Protein AF-0000000065815134 (afdb_homodimer)

Nearest PDB structures (foldseek):
  7pck-assembly1_C-2  TM=9.970E-01  e=3.200E-62  Homo sapiens
  7pck-assembly2_B  TM=9.883E-01  e=9.908E-63  Homo sapiens
  7pck-assembly2_D-3  TM=9.972E-01  e=3.485E-60  Homo sapiens
  5z5o-assembly1_A  TM=9.682E-01  e=4.019E-61  Homo sapiens
  1by8-assembly1_A  TM=9.805E-01  e=9.393E-57  Homo sapiens

Structure (mmCIF, N/CA/C/O backbone):
data_AF-0000000065815134-model_v1
#
loop_
_entity.id
_entity.type
_entity.pdbx_description
1 polymer 'Cathepsin K'
#
loop_
_atom_site.group_PDB
_atom_site.id
_atom_site.type_symbol
_atom_site.label_atom_id
_atom_site.label_alt_id
_atom_site.label_comp_id
_atom_site.label_asym_id
_atom_site.label_entity_id
_atom_site.label_seq_id
_atom_site.pdbx_PDB_ins_code
_atom_site.Cartn_x
_atom_site.Cartn_y
_atom_site.Cartn_z
_atom_site.occupancy
_atom_site.B_iso_or_equiv
_atom_site.auth_seq_id
_atom_site.auth_comp_id
_atom_site.auth_asym_id
_atom_site.auth_atom_id
_atom_site.pdbx_PDB_model_num
ATOM 1 N N . MET A 1 1 ? -37.688 -37.5 25.719 1 33.41 1 MET A N 1
ATOM 2 C CA . MET A 1 1 ? -37.906 -36.094 25.422 1 33.41 1 MET A CA 1
ATOM 3 C C . MET A 1 1 ? -36.75 -35.531 24.609 1 33.41 1 MET A C 1
ATOM 5 O O . MET A 1 1 ? -35.625 -35.438 25.109 1 33.41 1 MET A O 1
ATOM 9 N N . TRP A 1 2 ? -36.688 -35.812 23.219 1 40.91 2 TRP A N 1
ATOM 10 C CA . TRP A 1 2 ? -35.656 -35.562 22.188 1 40.91 2 TRP A CA 1
ATOM 11 C C . TRP A 1 2 ? -35.562 -34.094 21.875 1 40.91 2 TRP A C 1
ATOM 13 O O . TRP A 1 2 ? -36.531 -33.469 21.453 1 40.91 2 TRP A O 1
ATOM 23 N N . GLY A 1 3 ? -34.781 -33.312 22.672 1 36.31 3 GLY A N 1
ATOM 24 C CA . GLY A 1 3 ? -34.531 -31.891 22.5 1 36.31 3 GLY A CA 1
ATOM 25 C C . GLY A 1 3 ? -34 -31.547 21.125 1 36.31 3 GLY A C 1
ATOM 26 O O . GLY A 1 3 ? -32.969 -32.094 20.703 1 36.31 3 GLY A O 1
ATOM 27 N N . LEU A 1 4 ? -34.844 -31.078 20.188 1 37.91 4 LEU A N 1
ATOM 28 C CA . LEU A 1 4 ? -34.531 -30.547 18.859 1 37.91 4 LEU A CA 1
ATOM 29 C C . LEU A 1 4 ? -33.625 -29.328 18.969 1 37.91 4 LEU A C 1
ATOM 31 O O . LEU A 1 4 ? -34 -28.297 19.5 1 37.91 4 LEU A O 1
ATOM 35 N N . THR A 1 5 ? -32.312 -29.484 19.078 1 39.81 5 THR A N 1
ATOM 36 C CA . THR A 1 5 ? -31.359 -28.391 19 1 39.81 5 THR A CA 1
ATOM 37 C C . THR A 1 5 ? -31.438 -27.703 17.625 1 39.81 5 THR A C 1
ATOM 39 O O . THR A 1 5 ? -31.141 -28.312 16.609 1 39.81 5 THR A O 1
ATOM 42 N N . VAL A 1 6 ? -32.312 -26.656 17.469 1 37.69 6 VAL A N 1
ATOM 43 C CA . VAL A 1 6 ? -32.344 -25.828 16.266 1 37.69 6 VAL A CA 1
ATOM 44 C C . VAL A 1 6 ? -31 -25.141 16.062 1 37.69 6 VAL A C 1
ATOM 46 O O . VAL A 1 6 ? -30.562 -24.359 16.922 1 37.69 6 VAL A O 1
ATOM 49 N N . LEU A 1 7 ? -30.109 -25.781 15.375 1 34.56 7 LEU A N 1
ATOM 50 C CA . LEU A 1 7 ? -28.891 -25.125 14.914 1 34.56 7 LEU A CA 1
ATOM 51 C C . LEU A 1 7 ? -29.219 -23.891 14.07 1 34.56 7 LEU A C 1
ATOM 53 O O . LEU A 1 7 ? -29.781 -24.016 12.984 1 34.56 7 LEU A O 1
ATOM 57 N N . LEU A 1 8 ? -29.562 -22.828 14.664 1 34.22 8 LEU A N 1
ATOM 58 C CA . LEU A 1 8 ? -29.75 -21.578 13.914 1 34.22 8 LEU A CA 1
ATOM 59 C C . LEU A 1 8 ? -28.484 -21.234 13.133 1 34.22 8 LEU A C 1
ATOM 61 O O . LEU A 1 8 ? -27.438 -20.969 13.719 1 34.22 8 LEU A O 1
ATOM 65 N N . LEU A 1 9 ? -28.344 -21.75 11.961 1 34.41 9 LEU A N 1
ATOM 66 C CA . LEU A 1 9 ? -27.281 -21.281 11.078 1 34.41 9 LEU A CA 1
ATOM 67 C C . LEU A 1 9 ? -27.391 -19.781 10.836 1 34.41 9 LEU A C 1
ATOM 69 O O . LEU A 1 9 ? -28.484 -19.281 10.57 1 34.41 9 LEU A O 1
ATOM 73 N N . PRO A 1 10 ? -26.516 -19 11.328 1 37.97 10 PRO A N 1
ATOM 74 C CA . PRO A 1 10 ? -26.609 -17.562 11.023 1 37.97 10 PRO A CA 1
ATOM 75 C C . PRO A 1 10 ? -26.875 -17.297 9.547 1 37.97 10 PRO A C 1
ATOM 77 O O . PRO A 1 10 ? -26.234 -17.875 8.68 1 37.97 10 PRO A O 1
ATOM 80 N N . VAL A 1 11 ? -28.047 -16.922 9.172 1 34.97 11 VAL A N 1
ATOM 81 C CA . VAL A 1 11 ? -28.406 -16.5 7.82 1 34.97 11 VAL A CA 1
ATOM 82 C C . VAL A 1 11 ? -27.5 -15.367 7.367 1 34.97 11 VAL A C 1
ATOM 84 O O . VAL A 1 11 ? -27.531 -14.266 7.93 1 34.97 11 VAL A O 1
ATOM 87 N N . VAL A 1 12 ? -26.25 -15.68 7.094 1 41.09 12 VAL A N 1
ATOM 88 C CA . VAL A 1 12 ? -25.578 -14.641 6.316 1 41.09 12 VAL A CA 1
ATOM 89 C C . VAL A 1 12 ? -26.531 -14.117 5.238 1 41.09 12 VAL A C 1
ATOM 91 O O . VAL A 1 12 ? -26.969 -14.875 4.363 1 41.09 12 VAL A O 1
ATOM 94 N N . SER A 1 13 ? -27.312 -13.211 5.477 1 42.5 13 SER A N 1
ATOM 95 C CA . SER A 1 13 ? -28.219 -12.609 4.512 1 42.5 13 SER A CA 1
ATOM 96 C C . SER A 1 13 ? -27.5 -12.273 3.207 1 42.5 13 SER A C 1
ATOM 98 O O . SER A 1 13 ? -26.609 -11.422 3.184 1 42.5 13 SER A O 1
ATOM 100 N N . PHE A 1 14 ? -27.25 -13.258 2.439 1 51.66 14 PHE A N 1
ATOM 101 C CA . PHE A 1 14 ? -26.844 -13.031 1.057 1 51.66 14 PHE A CA 1
ATOM 102 C C . PHE A 1 14 ? -27.781 -12.055 0.364 1 51.66 14 PHE A C 1
ATOM 104 O O . PHE A 1 14 ? -29 -12.219 0.408 1 51.66 14 PHE A O 1
ATOM 111 N N . ALA A 1 15 ? -27.25 -10.945 0.111 1 59.41 15 ALA A N 1
ATOM 112 C CA . ALA A 1 15 ? -28.047 -10.008 -0.675 1 59.41 15 ALA A CA 1
ATOM 113 C C . ALA A 1 15 ? -28.594 -10.68 -1.931 1 59.41 15 ALA A C 1
ATOM 115 O O . ALA A 1 15 ? -27.844 -11.32 -2.678 1 59.41 15 ALA A O 1
ATOM 116 N N . LEU A 1 16 ? -29.75 -10.789 -2.068 1 70 16 LEU A N 1
ATOM 117 C CA . LEU A 1 16 ? -30.438 -11.383 -3.211 1 70 16 LEU A CA 1
ATOM 118 C C . LEU A 1 16 ? -30.375 -10.469 -4.426 1 70 16 LEU A C 1
ATOM 120 O O . LEU A 1 16 ? -30.422 -10.938 -5.566 1 70 16 LEU A O 1
ATOM 124 N N . TYR A 1 17 ? -30 -9.188 -4.168 1 87.44 17 TYR A N 1
ATOM 125 C CA . TYR A 1 17 ? -29.938 -8.25 -5.277 1 87.44 17 TYR A CA 1
ATOM 126 C C . TYR A 1 17 ? -28.688 -7.398 -5.211 1 87.44 17 TYR A C 1
ATOM 128 O O . TYR A 1 17 ? -28.203 -7.066 -4.121 1 87.44 17 TYR A O 1
ATOM 136 N N . PRO A 1 18 ? -28.141 -7.125 -6.406 1 92.75 18 PRO A N 1
ATOM 137 C CA . PRO A 1 18 ? -26.953 -6.281 -6.465 1 92.75 18 PRO A CA 1
ATOM 138 C C . PRO A 1 18 ? -27.188 -4.887 -5.887 1 92.75 18 PRO A C 1
ATOM 140 O O . PRO A 1 18 ? -28.281 -4.344 -5.996 1 92.75 18 PRO A O 1
ATOM 143 N N . GLU A 1 19 ? -26.188 -4.359 -5.281 1 93.88 19 GLU A N 1
ATOM 144 C CA . GLU A 1 19 ? -26.25 -3.004 -4.742 1 93.88 19 GLU A CA 1
ATOM 145 C C . GLU A 1 19 ? -26.109 -1.964 -5.852 1 93.88 19 GLU A C 1
ATOM 147 O O . GLU A 1 19 ? -25.078 -1.884 -6.516 1 93.88 19 GLU A O 1
ATOM 152 N N . GLU A 1 20 ? -27.016 -1.069 -5.934 1 94.38 20 GLU A N 1
ATOM 153 C CA . GLU A 1 20 ? -27.078 -0.093 -7.016 1 94.38 20 GLU A CA 1
ATOM 154 C C . GLU A 1 20 ? -25.906 0.877 -6.945 1 94.38 20 GLU A C 1
ATOM 156 O O . GLU A 1 20 ? -25.391 1.321 -7.977 1 94.38 20 GLU A O 1
ATOM 161 N N . ILE A 1 21 ? -25.469 1.12 -5.801 1 93.88 21 ILE A N 1
ATOM 162 C CA . ILE A 1 21 ? -24.406 2.113 -5.605 1 93.88 21 ILE A CA 1
ATOM 163 C C . ILE A 1 21 ? -23.125 1.643 -6.277 1 93.88 21 ILE A C 1
ATOM 165 O O . ILE A 1 21 ? -22.219 2.443 -6.539 1 93.88 21 ILE A O 1
ATOM 169 N N . LEU A 1 22 ? -23 0.303 -6.637 1 97.44 22 LEU A N 1
ATOM 170 C CA . LEU A 1 22 ? -21.781 -0.256 -7.184 1 97.44 22 LEU A CA 1
ATOM 171 C C . LEU A 1 22 ? -21.891 -0.45 -8.695 1 97.44 22 LEU A C 1
ATOM 173 O O . LEU A 1 22 ? -20.984 -1.011 -9.32 1 97.44 22 LEU A O 1
ATOM 177 N N . ASP A 1 23 ? -22.969 0.015 -9.266 1 97.56 23 ASP A N 1
ATOM 178 C CA . ASP A 1 23 ? -23.203 -0.204 -10.688 1 97.56 23 ASP A CA 1
ATOM 179 C C . ASP A 1 23 ? -22.078 0.366 -11.539 1 97.56 23 ASP A C 1
ATOM 181 O O . ASP A 1 23 ? -21.578 -0.299 -12.453 1 97.56 23 ASP A O 1
ATOM 185 N N . THR A 1 24 ? -21.672 1.562 -11.211 1 97.81 24 THR A N 1
ATOM 186 C CA . THR A 1 24 ? -20.625 2.221 -11.977 1 97.81 24 THR A CA 1
ATOM 187 C C . THR A 1 24 ? -19.312 1.442 -11.891 1 97.81 24 THR A C 1
ATOM 189 O O . THR A 1 24 ? -18.641 1.231 -12.898 1 97.81 24 THR A O 1
ATOM 192 N N . GLN A 1 25 ? -18.984 1.002 -10.766 1 97.94 25 GLN A N 1
ATOM 193 C CA . GLN A 1 25 ? -17.734 0.28 -10.539 1 97.94 25 GLN A CA 1
ATOM 194 C C . GLN A 1 25 ? -17.781 -1.102 -11.18 1 97.94 25 GLN A C 1
ATOM 196 O O . GLN A 1 25 ? -16.766 -1.584 -11.688 1 97.94 25 GLN A O 1
ATOM 201 N N . TRP A 1 26 ? -18.938 -1.731 -11.156 1 98.25 26 TRP A N 1
ATOM 202 C CA . TRP A 1 26 ? -19.094 -3.018 -11.82 1 98.25 26 TRP A CA 1
ATOM 203 C C . TRP A 1 26 ? -18.844 -2.891 -13.32 1 98.25 26 TRP A C 1
ATOM 205 O O . TRP A 1 26 ? -18.078 -3.674 -13.891 1 98.25 26 TRP A O 1
ATOM 215 N N . GLU A 1 27 ? -19.469 -1.88 -13.891 1 98.31 27 GLU A N 1
ATOM 216 C CA . GLU A 1 27 ? -19.281 -1.673 -15.328 1 98.31 27 GLU A CA 1
ATOM 217 C C . GLU A 1 27 ? -17.844 -1.333 -15.656 1 98.31 27 GLU A C 1
ATOM 219 O O . GLU A 1 27 ? -17.297 -1.818 -16.656 1 98.31 27 GLU A O 1
ATOM 224 N N . LEU A 1 28 ? -17.266 -0.521 -14.82 1 98.38 28 LEU A N 1
ATOM 225 C CA . LEU A 1 28 ? -15.867 -0.17 -15.016 1 98.38 28 LEU A CA 1
ATOM 226 C C . LEU A 1 28 ? -14.984 -1.404 -14.914 1 98.38 28 LEU A C 1
ATOM 228 O O . LEU A 1 28 ? -14.047 -1.572 -15.703 1 98.38 28 LEU A O 1
ATOM 232 N N . TRP A 1 29 ? -15.25 -2.229 -13.969 1 98.62 29 TRP A N 1
ATOM 233 C CA . TRP A 1 29 ? -14.477 -3.451 -13.766 1 98.62 29 TRP A CA 1
ATOM 234 C C . TRP A 1 29 ? -14.617 -4.387 -14.969 1 98.62 29 TRP A C 1
ATOM 236 O O . TRP A 1 29 ? -13.625 -4.93 -15.453 1 98.62 29 TRP A O 1
ATOM 246 N N . LYS A 1 30 ? -15.812 -4.617 -15.453 1 98.44 30 LYS A N 1
ATOM 247 C CA . LYS A 1 30 ? -16.047 -5.457 -16.625 1 98.44 30 LYS A CA 1
ATOM 248 C C . LYS A 1 30 ? -15.266 -4.938 -17.828 1 98.44 30 LYS A C 1
ATOM 250 O O . LYS A 1 30 ? -14.664 -5.719 -18.562 1 98.44 30 LYS A O 1
ATOM 255 N N . LYS A 1 31 ? -15.336 -3.617 -17.938 1 98.12 31 LYS A N 1
ATOM 256 C CA . LYS A 1 31 ? -14.633 -3.006 -19.062 1 98.12 31 LYS A CA 1
ATOM 257 C C . LYS A 1 31 ? -13.125 -3.186 -18.922 1 98.12 31 LYS A C 1
ATOM 259 O O . LYS A 1 31 ? -12.445 -3.541 -19.891 1 98.12 31 LYS A O 1
ATOM 264 N N . THR A 1 32 ? -12.633 -2.951 -17.719 1 97.94 32 THR A N 1
ATOM 265 C CA . THR A 1 32 ? -11.203 -3.031 -17.438 1 97.94 32 THR A CA 1
ATOM 266 C C . THR A 1 32 ? -10.672 -4.43 -17.75 1 97.94 32 THR A C 1
ATOM 268 O O . THR A 1 32 ? -9.594 -4.574 -18.328 1 97.94 32 THR A O 1
ATOM 271 N N . TYR A 1 33 ? -11.422 -5.441 -17.406 1 97.19 33 TYR A N 1
ATOM 272 C CA . TYR A 1 33 ? -10.914 -6.805 -17.531 1 97.19 33 TYR A CA 1
ATOM 273 C C . TYR A 1 33 ? -11.625 -7.551 -18.641 1 97.19 33 TYR A C 1
ATOM 275 O O . TYR A 1 33 ? -11.555 -8.781 -18.734 1 97.19 33 TYR A O 1
ATOM 283 N N . ARG A 1 34 ? -12.461 -6.816 -19.469 1 96.81 34 ARG A N 1
ATOM 284 C CA . ARG A 1 34 ? -13.117 -7.336 -20.656 1 96.81 34 ARG A CA 1
ATOM 285 C C . ARG A 1 34 ? -13.953 -8.562 -20.328 1 96.81 34 ARG A C 1
ATOM 287 O O . ARG A 1 34 ? -13.852 -9.594 -21 1 96.81 34 ARG A O 1
ATOM 294 N N . LYS A 1 35 ? -14.766 -8.383 -19.312 1 97.75 35 LYS A N 1
ATOM 295 C CA . LYS A 1 35 ? -15.641 -9.469 -18.875 1 97.75 35 LYS A CA 1
ATOM 296 C C . LYS A 1 35 ? -16.938 -9.484 -19.672 1 97.75 35 LYS A C 1
ATOM 298 O O . LYS A 1 35 ? -17.531 -8.43 -19.906 1 97.75 35 LYS A O 1
ATOM 303 N N . GLN A 1 36 ? -17.328 -10.633 -20.094 1 96.31 36 GLN A N 1
ATOM 304 C CA . GLN A 1 36 ? -18.594 -10.859 -20.797 1 96.31 36 GLN A CA 1
ATOM 305 C C . GLN A 1 36 ? -19.312 -12.086 -20.219 1 96.31 36 GLN A C 1
ATOM 307 O O . GLN A 1 36 ? -18.672 -13.055 -19.812 1 96.31 36 GLN A O 1
ATOM 312 N N . TYR A 1 37 ? -20.578 -11.93 -20.266 1 96.56 37 TYR A N 1
ATOM 313 C CA . TYR A 1 37 ? -21.375 -13.016 -19.719 1 96.56 37 TYR A CA 1
ATOM 314 C C . TYR A 1 37 ? -22.438 -13.477 -20.719 1 96.56 37 TYR A C 1
ATOM 316 O O . TYR A 1 37 ? -22.891 -12.695 -21.547 1 96.56 37 TYR A O 1
ATOM 324 N N . ASN A 1 38 ? -22.812 -14.727 -20.609 1 93.44 38 ASN A N 1
ATOM 325 C CA . ASN A 1 38 ? -23.656 -15.375 -21.609 1 93.44 38 ASN A CA 1
ATOM 326 C C . ASN A 1 38 ? -25.109 -14.938 -21.469 1 93.44 38 ASN A C 1
ATOM 328 O O . ASN A 1 38 ? -25.859 -14.992 -22.453 1 93.44 38 ASN A O 1
ATOM 332 N N . SER A 1 39 ? -25.516 -14.648 -20.219 1 94.69 39 SER A N 1
ATOM 333 C CA . SER A 1 39 ? -26.906 -14.266 -19.953 1 94.69 39 SER A CA 1
ATOM 334 C C . SER A 1 39 ? -26.984 -13.25 -18.812 1 94.69 39 SER A C 1
ATOM 336 O O . SER A 1 39 ? -26.016 -13.062 -18.078 1 94.69 39 SER A O 1
ATOM 338 N N . LYS A 1 40 ? -28.078 -12.672 -18.766 1 93.19 40 LYS A N 1
ATOM 339 C CA . LYS A 1 40 ? -28.312 -11.727 -17.688 1 93.19 40 LYS A CA 1
ATOM 340 C C . LYS A 1 40 ? -28.266 -12.43 -16.328 1 93.19 40 LYS A C 1
ATOM 342 O O . LYS A 1 40 ? -27.766 -11.859 -15.352 1 93.19 40 LYS A O 1
ATOM 347 N N . GLY A 1 41 ? -28.828 -13.578 -16.328 1 93.56 41 GLY A N 1
ATOM 348 C CA . GLY A 1 41 ? -28.781 -14.359 -15.102 1 93.56 41 GLY A CA 1
ATOM 349 C C . GLY A 1 41 ? -27.375 -14.68 -14.656 1 93.56 41 GLY A C 1
ATOM 350 O O . GLY A 1 41 ? -27.047 -14.586 -13.469 1 93.56 41 GLY A O 1
ATOM 351 N N . ASP A 1 42 ? -26.609 -15.07 -15.602 1 95.38 42 ASP A N 1
ATOM 352 C CA . ASP A 1 42 ? -25.219 -15.352 -15.312 1 95.38 42 ASP A CA 1
ATOM 353 C C . ASP A 1 42 ? -24.484 -14.109 -14.797 1 95.38 42 ASP A C 1
ATOM 355 O O . ASP A 1 42 ? -23.734 -14.18 -13.828 1 95.38 42 ASP A O 1
ATOM 359 N N . GLU A 1 43 ? -24.734 -13.07 -15.445 1 96.69 43 GLU A N 1
ATOM 360 C CA . GLU A 1 43 ? -24.078 -11.82 -15.047 1 96.69 43 GLU A CA 1
ATOM 361 C C . GLU A 1 43 ? -24.469 -11.43 -13.617 1 96.69 43 GLU A C 1
ATOM 363 O O . GLU A 1 43 ? -23.625 -11 -12.836 1 96.69 43 GLU A O 1
ATOM 368 N N . ILE A 1 44 ? -25.719 -11.555 -13.297 1 96.69 44 ILE A N 1
ATOM 369 C CA . ILE A 1 44 ? -26.188 -11.203 -11.969 1 96.69 44 ILE A CA 1
ATOM 370 C C . ILE A 1 44 ? -25.5 -12.086 -10.922 1 96.69 44 ILE A C 1
ATOM 372 O O . ILE A 1 44 ? -25.078 -11.602 -9.875 1 96.69 44 ILE A O 1
ATOM 376 N N . SER A 1 45 ? -25.438 -13.375 -11.203 1 96.88 45 SER A N 1
ATOM 377 C CA . SER A 1 45 ? -24.781 -14.297 -10.289 1 96.88 45 SER A CA 1
ATOM 378 C C . SER A 1 45 ? -23.312 -13.906 -10.062 1 96.88 45 SER A C 1
ATOM 380 O O . SER A 1 45 ? -22.844 -13.891 -8.922 1 96.88 45 SER A O 1
ATOM 382 N N . ARG A 1 46 ? -22.609 -13.586 -11.125 1 98.25 46 ARG A N 1
ATOM 383 C CA . ARG A 1 46 ? -21.203 -13.18 -11.047 1 98.25 46 ARG A CA 1
ATOM 384 C C . ARG A 1 46 ? -21.062 -11.852 -10.305 1 98.25 46 ARG A C 1
ATOM 386 O O . ARG A 1 46 ? -20.109 -11.656 -9.547 1 98.25 46 ARG A O 1
ATOM 393 N N . ARG A 1 47 ? -21.984 -10.992 -10.5 1 98.25 47 ARG A N 1
ATOM 394 C CA . ARG A 1 47 ? -22.016 -9.703 -9.82 1 98.25 47 ARG A CA 1
ATOM 395 C C . ARG A 1 47 ? -22.141 -9.883 -8.312 1 98.25 47 ARG A C 1
ATOM 397 O O . ARG A 1 47 ? -21.484 -9.188 -7.535 1 98.25 47 ARG A O 1
ATOM 404 N N . LEU A 1 48 ? -23.016 -10.766 -7.949 1 98.25 48 LEU A N 1
ATOM 405 C CA . LEU A 1 48 ? -23.203 -11.016 -6.523 1 98.25 48 LEU A CA 1
ATOM 406 C C . LEU A 1 48 ? -21.938 -11.594 -5.898 1 98.25 48 LEU A C 1
ATOM 408 O O . LEU A 1 48 ? -21.578 -11.242 -4.773 1 98.25 48 LEU A O 1
ATOM 412 N N . ILE A 1 49 ? -21.234 -12.492 -6.605 1 98.44 49 ILE A N 1
ATOM 413 C CA . ILE A 1 49 ? -19.953 -13.023 -6.145 1 98.44 49 ILE A CA 1
ATOM 414 C C . ILE A 1 49 ? -18.938 -11.891 -6.035 1 98.44 49 ILE A C 1
ATOM 416 O O . ILE A 1 49 ? -18.203 -11.805 -5.047 1 98.44 49 ILE A O 1
ATOM 420 N N . TRP A 1 50 ? -18.953 -11.031 -7.027 1 98.69 50 TRP A N 1
ATOM 421 C CA . TRP A 1 50 ? -18.062 -9.867 -7.062 1 98.69 50 TRP A CA 1
ATOM 422 C C . TRP A 1 50 ? -18.281 -8.977 -5.844 1 98.69 50 TRP A C 1
ATOM 424 O O . TRP A 1 50 ? -17.328 -8.539 -5.207 1 98.69 50 TRP A O 1
ATOM 434 N N . GLU A 1 51 ? -19.484 -8.719 -5.484 1 98.44 51 GLU A N 1
ATOM 435 C CA . GLU A 1 51 ? -19.812 -7.891 -4.324 1 98.44 51 GLU A CA 1
ATOM 436 C C . GLU A 1 51 ? -19.391 -8.562 -3.027 1 98.44 51 GLU A C 1
ATOM 438 O O . GLU A 1 51 ? -18.906 -7.902 -2.104 1 98.44 51 GLU A O 1
ATOM 443 N N . LYS A 1 52 ? -19.641 -9.844 -2.99 1 98 52 LYS A N 1
ATOM 444 C CA . LYS A 1 52 ? -19.203 -10.594 -1.817 1 98 52 LYS A CA 1
ATOM 445 C C . LYS A 1 52 ? -17.688 -10.5 -1.643 1 98 52 LYS A C 1
ATOM 447 O O . LYS A 1 52 ? -17.203 -10.305 -0.528 1 98 52 LYS A O 1
ATOM 452 N N . ASN A 1 53 ? -16.969 -10.664 -2.736 1 98.69 53 ASN A N 1
ATOM 453 C CA . ASN A 1 53 ? -15.523 -10.547 -2.703 1 98.69 53 ASN A CA 1
ATOM 454 C C . ASN A 1 53 ? -15.078 -9.148 -2.303 1 98.69 53 ASN A C 1
ATOM 456 O O . ASN A 1 53 ? -14.109 -8.984 -1.559 1 98.69 53 ASN A O 1
ATOM 460 N N . LEU A 1 54 ? -15.773 -8.117 -2.809 1 98.69 54 LEU A N 1
ATOM 461 C CA . LEU A 1 54 ? -15.453 -6.746 -2.438 1 98.69 54 LEU A CA 1
ATOM 462 C C . LEU A 1 54 ? -15.609 -6.539 -0.935 1 98.69 54 LEU A C 1
ATOM 464 O O . LEU A 1 54 ? -14.789 -5.871 -0.307 1 98.69 54 LEU A O 1
ATOM 468 N N . LYS A 1 55 ? -16.656 -7.078 -0.392 1 97.69 55 LYS A N 1
ATOM 469 C CA . LYS A 1 55 ? -16.875 -6.984 1.048 1 97.69 55 LYS A CA 1
ATOM 470 C C . LYS A 1 55 ? -15.758 -7.668 1.825 1 97.69 55 LYS A C 1
ATOM 472 O O . LYS A 1 55 ? -15.281 -7.137 2.828 1 97.69 55 LYS A O 1
ATOM 477 N N . HIS A 1 56 ? -15.383 -8.844 1.335 1 98.31 56 HIS A N 1
ATOM 478 C CA . HIS A 1 56 ? -14.273 -9.555 1.955 1 98.31 56 HIS A CA 1
ATOM 479 C C . HIS A 1 56 ? -13.008 -8.703 1.959 1 98.31 56 HIS A C 1
ATOM 481 O O . HIS A 1 56 ? -12.32 -8.602 2.98 1 98.31 56 HIS A O 1
ATOM 487 N N . ILE A 1 57 ? -12.703 -8.086 0.866 1 98.75 57 ILE A N 1
ATOM 488 C CA . ILE A 1 57 ? -11.531 -7.23 0.716 1 98.75 57 ILE A CA 1
ATOM 489 C C . ILE A 1 57 ? -11.617 -6.059 1.688 1 98.75 57 ILE A C 1
ATOM 491 O O . ILE A 1 57 ? -10.648 -5.738 2.379 1 98.75 57 ILE A O 1
ATOM 495 N N . SER A 1 58 ? -12.758 -5.445 1.746 1 98.38 58 SER A N 1
ATOM 496 C CA . SER A 1 58 ? -12.977 -4.285 2.605 1 98.38 58 SER A CA 1
ATOM 497 C C . SER A 1 58 ? -12.742 -4.633 4.074 1 98.38 58 SER A C 1
ATOM 499 O O . SER A 1 58 ? -12.039 -3.918 4.781 1 98.38 58 SER A O 1
ATOM 501 N N . ILE A 1 59 ? -13.352 -5.699 4.496 1 98.25 59 ILE A N 1
ATOM 502 C CA . ILE A 1 59 ? -13.242 -6.109 5.895 1 98.25 59 ILE A CA 1
ATOM 503 C C . ILE A 1 59 ? -11.797 -6.461 6.219 1 98.25 59 ILE A C 1
ATOM 505 O O . ILE A 1 59 ? -11.273 -6.055 7.262 1 98.25 59 ILE A O 1
ATOM 509 N N . HIS A 1 60 ? -11.172 -7.188 5.355 1 98.56 60 HIS A N 1
ATOM 510 C CA . HIS A 1 60 ? -9.773 -7.543 5.566 1 98.56 60 HIS A CA 1
ATOM 511 C C . HIS A 1 60 ? -8.906 -6.301 5.699 1 98.56 60 HIS A C 1
ATOM 513 O O . HIS A 1 60 ? -8.07 -6.219 6.602 1 98.56 60 HIS A O 1
ATOM 519 N N . ASN A 1 61 ? -9.055 -5.387 4.77 1 98.62 61 ASN A N 1
ATOM 520 C CA . ASN A 1 61 ? -8.219 -4.195 4.766 1 98.62 61 ASN A CA 1
ATOM 521 C C . ASN A 1 61 ? -8.492 -3.311 5.98 1 98.62 61 ASN A C 1
ATOM 523 O O . ASN A 1 61 ? -7.586 -2.656 6.496 1 98.62 61 ASN A O 1
ATOM 527 N N . LEU A 1 62 ? -9.742 -3.27 6.426 1 98.56 62 LEU A N 1
ATOM 528 C CA . LEU A 1 62 ? -10.047 -2.615 7.691 1 98.56 62 LEU A CA 1
ATOM 529 C C . LEU A 1 62 ? -9.242 -3.23 8.828 1 98.56 62 LEU A C 1
ATOM 531 O O . LEU A 1 62 ? -8.594 -2.514 9.594 1 98.56 62 LEU A O 1
ATOM 535 N N . GLU A 1 63 ? -9.242 -4.512 8.898 1 98.31 63 GLU A N 1
ATOM 536 C CA . GLU A 1 63 ? -8.484 -5.211 9.93 1 98.31 63 GLU A CA 1
ATOM 537 C C . GLU A 1 63 ? -6.984 -4.941 9.797 1 98.31 63 GLU A C 1
ATOM 539 O O . GLU A 1 63 ? -6.281 -4.797 10.797 1 98.31 63 GLU A O 1
ATOM 544 N N . ALA A 1 64 ? -6.551 -4.949 8.562 1 97.81 64 ALA A N 1
ATOM 545 C CA . ALA A 1 64 ? -5.145 -4.633 8.328 1 97.81 64 ALA A CA 1
ATOM 546 C C . ALA A 1 64 ? -4.801 -3.244 8.852 1 97.81 64 ALA A C 1
ATOM 548 O O . ALA A 1 64 ? -3.742 -3.047 9.461 1 97.81 64 ALA A O 1
ATOM 549 N N . SER A 1 65 ? -5.672 -2.283 8.609 1 96.88 65 SER A N 1
ATOM 550 C CA . SER A 1 65 ? -5.441 -0.917 9.07 1 96.88 65 SER A CA 1
ATOM 551 C C . SER A 1 65 ? -5.414 -0.843 10.594 1 96.88 65 SER A C 1
ATOM 553 O O . SER A 1 65 ? -4.863 0.102 11.164 1 96.88 65 SER A O 1
ATOM 555 N N . LEU A 1 66 ? -5.988 -1.831 11.25 1 96.75 66 LEU A N 1
ATOM 556 C CA . LEU A 1 66 ? -6.02 -1.885 12.711 1 96.75 66 LEU A CA 1
ATOM 557 C C . LEU A 1 66 ? -4.887 -2.75 13.25 1 96.75 66 LEU A C 1
ATOM 559 O O . LEU A 1 66 ? -4.832 -3.037 14.445 1 96.75 66 LEU A O 1
ATOM 563 N N . GLY A 1 67 ? -4.039 -3.275 12.359 1 94.69 67 GLY A N 1
ATOM 564 C CA . GLY A 1 67 ? -2.826 -3.969 12.758 1 94.69 67 GLY A CA 1
ATOM 565 C C . GLY A 1 67 ? -3.008 -5.469 12.875 1 94.69 67 GLY A C 1
ATOM 566 O O . GLY A 1 67 ? -2.119 -6.172 13.367 1 94.69 67 GLY A O 1
ATOM 567 N N . VAL A 1 68 ? -4.168 -5.969 12.367 1 96.81 68 VAL A N 1
ATOM 568 C CA . VAL A 1 68 ? -4.465 -7.391 12.508 1 96.81 68 VAL A CA 1
ATOM 569 C C . VAL A 1 68 ? -3.676 -8.188 11.477 1 96.81 68 VAL A C 1
ATOM 571 O O . VAL A 1 68 ? -3.271 -9.328 11.734 1 96.81 68 VAL A O 1
ATOM 574 N N . HIS A 1 69 ? -3.508 -7.605 10.32 1 97.06 69 HIS A N 1
ATOM 575 C CA . HIS A 1 69 ? -2.83 -8.281 9.219 1 97.06 69 HIS A CA 1
ATOM 576 C C . HIS A 1 69 ? -1.626 -7.484 8.734 1 97.06 69 HIS A C 1
ATOM 578 O O . HIS A 1 69 ? -1.589 -6.258 8.883 1 97.06 69 HIS A O 1
ATOM 584 N N . THR A 1 70 ? -0.658 -8.188 8.094 1 97.69 70 THR A N 1
ATOM 585 C CA . THR A 1 70 ? 0.557 -7.559 7.582 1 97.69 70 THR A CA 1
ATOM 586 C C . THR A 1 70 ? 0.487 -7.41 6.062 1 97.69 70 THR A C 1
ATOM 588 O O . THR A 1 70 ? 1.49 -7.098 5.418 1 97.69 70 THR A O 1
ATOM 591 N N . TYR A 1 71 ? -0.686 -7.676 5.512 1 98 71 TYR A N 1
ATOM 592 C CA . TYR A 1 71 ? -0.876 -7.594 4.066 1 98 71 TYR A CA 1
ATOM 593 C C . TYR A 1 71 ? -2.256 -7.039 3.73 1 98 71 TYR A C 1
ATOM 595 O O . TYR A 1 71 ? -3.137 -6.984 4.594 1 98 71 TYR A O 1
ATOM 603 N N . GLU A 1 72 ? -2.379 -6.594 2.504 1 98.5 72 GLU A N 1
ATOM 604 C CA . GLU A 1 72 ? -3.629 -6.008 2.027 1 98.5 72 GLU A CA 1
ATOM 605 C C . GLU A 1 72 ? -4.133 -6.727 0.779 1 98.5 72 GLU A C 1
ATOM 607 O O . GLU A 1 72 ? -3.371 -7.418 0.102 1 98.5 72 GLU A O 1
ATOM 612 N N . LEU A 1 73 ? -5.379 -6.562 0.59 1 98.81 73 LEU A N 1
ATOM 613 C CA . LEU A 1 73 ? -6.043 -7.141 -0.572 1 98.81 73 LEU A CA 1
ATOM 614 C C . LEU A 1 73 ? -6.543 -6.047 -1.512 1 98.81 73 LEU A C 1
ATOM 616 O O . LEU A 1 73 ? -6.668 -4.887 -1.111 1 98.81 73 LEU A O 1
ATOM 620 N N . ALA A 1 74 ? -6.84 -6.438 -2.736 1 98.75 74 ALA A N 1
ATOM 621 C CA . ALA A 1 74 ? -7.449 -5.539 -3.715 1 98.75 74 ALA A CA 1
ATOM 622 C C . ALA A 1 74 ? -8.203 -6.324 -4.781 1 98.75 74 ALA A C 1
ATOM 624 O O . ALA A 1 74 ? -7.859 -7.469 -5.082 1 98.75 74 ALA A O 1
ATOM 625 N N . MET A 1 75 ? -9.203 -5.672 -5.297 1 98.56 75 MET A N 1
ATOM 626 C CA . MET A 1 75 ? -9.938 -6.246 -6.422 1 98.56 75 MET A CA 1
ATOM 627 C C . MET A 1 75 ? -9.023 -6.434 -7.625 1 98.56 75 MET A C 1
ATOM 629 O O . MET A 1 75 ? -8.125 -5.621 -7.863 1 98.56 75 MET A O 1
ATOM 633 N N . ASN A 1 76 ? -9.211 -7.5 -8.336 1 98.44 76 ASN A N 1
ATOM 634 C CA . ASN A 1 76 ? -8.484 -7.797 -9.562 1 98.44 76 ASN A CA 1
ATOM 635 C C . ASN A 1 76 ? -9.359 -8.539 -10.57 1 98.44 76 ASN A C 1
ATOM 637 O O . ASN A 1 76 ? -10.586 -8.484 -10.484 1 98.44 76 ASN A O 1
ATOM 641 N N . HIS A 1 77 ? -8.781 -9.125 -11.555 1 98.06 77 HIS A N 1
ATOM 642 C CA . HIS A 1 77 ? -9.516 -9.727 -12.656 1 98.06 77 HIS A CA 1
ATOM 643 C C . HIS A 1 77 ? -10.266 -10.984 -12.203 1 98.06 77 HIS A C 1
ATOM 645 O O . HIS A 1 77 ? -11.086 -11.523 -12.945 1 98.06 77 HIS A O 1
ATOM 651 N N . LEU A 1 78 ? -10.055 -11.453 -10.969 1 98.31 78 LEU A N 1
ATOM 652 C CA . LEU A 1 78 ? -10.688 -12.664 -10.461 1 98.31 78 LEU A CA 1
ATOM 653 C C . LEU A 1 78 ? -11.898 -12.32 -9.594 1 98.31 78 LEU A C 1
ATOM 655 O O . LEU A 1 78 ? -12.438 -13.188 -8.898 1 98.31 78 LEU A O 1
ATOM 659 N N . GLY A 1 79 ? -12.297 -11.156 -9.609 1 98.56 79 GLY A N 1
ATOM 660 C CA . GLY A 1 79 ? -13.305 -10.625 -8.703 1 98.56 79 GLY A CA 1
ATOM 661 C C . GLY A 1 79 ? -14.633 -11.352 -8.797 1 98.56 79 GLY A C 1
ATOM 662 O O . GLY A 1 79 ? -15.383 -11.414 -7.82 1 98.56 79 GLY A O 1
ATOM 663 N N . ASP A 1 80 ? -15.023 -11.906 -9.969 1 98.38 80 ASP A N 1
ATOM 664 C CA . ASP A 1 80 ? -16.328 -12.516 -10.188 1 98.38 80 ASP A CA 1
ATOM 665 C C . ASP A 1 80 ? -16.281 -14.023 -9.961 1 98.38 80 ASP A C 1
ATOM 667 O O . ASP A 1 80 ? -17.203 -14.75 -10.367 1 98.38 80 ASP A O 1
ATOM 671 N N . MET A 1 81 ? -15.234 -14.516 -9.336 1 98.25 81 MET A N 1
ATOM 672 C CA . MET A 1 81 ? -15.094 -15.945 -9.078 1 98.25 81 MET A CA 1
ATOM 673 C C . MET A 1 81 ? -15 -16.219 -7.578 1 98.25 81 MET A C 1
ATOM 675 O O . MET A 1 81 ? -14.445 -15.422 -6.828 1 98.25 81 MET A O 1
ATOM 679 N N . THR A 1 82 ? -15.555 -17.375 -7.195 1 98.25 82 THR A N 1
ATOM 680 C CA . THR A 1 82 ? -15.328 -17.875 -5.84 1 98.25 82 THR A CA 1
ATOM 681 C C . THR A 1 82 ? -13.93 -18.453 -5.703 1 98.25 82 THR A C 1
ATOM 683 O O . THR A 1 82 ? -13.273 -18.766 -6.703 1 98.25 82 THR A O 1
ATOM 686 N N . SER A 1 83 ? -13.477 -18.625 -4.48 1 97.5 83 SER A N 1
ATOM 687 C CA . SER A 1 83 ? -12.164 -19.219 -4.266 1 97.5 83 SER A CA 1
ATOM 688 C C . SER A 1 83 ? -12.109 -20.641 -4.797 1 97.5 83 SER A C 1
ATOM 690 O O . SE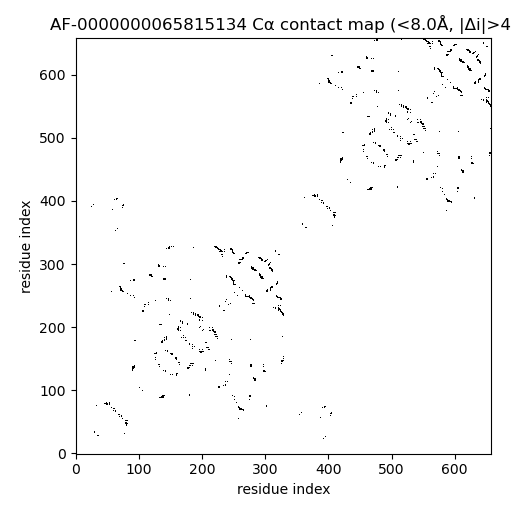R A 1 83 ? -11.086 -21.078 -5.32 1 97.5 83 SER A O 1
ATOM 692 N N . GLU A 1 84 ? -13.219 -21.344 -4.699 1 97.62 84 GLU A N 1
ATOM 693 C CA . GLU A 1 84 ? -13.297 -22.703 -5.223 1 97.62 84 GLU A CA 1
ATOM 694 C C . GLU A 1 84 ? -13.125 -22.719 -6.738 1 97.62 84 GLU A C 1
ATOM 696 O O . GLU A 1 84 ? -12.414 -23.578 -7.281 1 97.62 84 GLU A O 1
ATOM 701 N N . GLU A 1 85 ? -13.773 -21.812 -7.371 1 97.5 85 GLU A N 1
ATOM 702 C CA . GLU A 1 85 ? -13.641 -21.719 -8.82 1 97.5 85 GLU A CA 1
ATOM 703 C C . GLU A 1 85 ? -12.203 -21.391 -9.227 1 97.5 85 GLU A C 1
ATOM 705 O O . GLU A 1 85 ? -11.688 -21.953 -10.195 1 97.5 85 GLU A O 1
ATOM 710 N N . VAL A 1 86 ? -11.578 -20.5 -8.484 1 97.44 86 VAL A N 1
ATOM 711 C CA . VAL A 1 86 ? -10.203 -20.109 -8.781 1 97.44 86 VAL A CA 1
ATOM 712 C C . VAL A 1 86 ? -9.281 -21.312 -8.633 1 97.44 86 VAL A C 1
ATOM 714 O O . VAL A 1 86 ? -8.445 -21.578 -9.5 1 97.44 86 VAL A O 1
ATOM 717 N N . VAL A 1 87 ? -9.445 -22.078 -7.598 1 96.62 87 VAL A N 1
ATOM 718 C CA . VAL A 1 87 ? -8.633 -23.266 -7.375 1 96.62 87 VAL A CA 1
ATOM 719 C C . VAL A 1 87 ? -8.828 -24.25 -8.516 1 96.62 87 VAL A C 1
ATOM 721 O O . VAL A 1 87 ? -7.863 -24.812 -9.039 1 96.62 87 VAL A O 1
ATOM 724 N N . GLN A 1 88 ? -10.023 -24.391 -8.922 1 96.06 88 GLN A N 1
ATOM 725 C CA . GLN A 1 88 ? -10.359 -25.359 -9.961 1 96.06 88 GLN A CA 1
ATOM 726 C C . GLN A 1 88 ? -9.797 -24.938 -11.312 1 96.06 88 GLN A C 1
ATOM 728 O O . GLN A 1 88 ? -9.32 -25.766 -12.086 1 96.06 88 GLN A O 1
ATOM 733 N N . LYS A 1 89 ? -9.82 -23.672 -11.508 1 94.56 89 LYS A N 1
ATOM 734 C CA . LYS A 1 89 ? -9.531 -23.203 -12.859 1 94.56 89 LYS A CA 1
ATOM 735 C C . LYS A 1 89 ? -8.086 -22.734 -12.992 1 94.56 89 LYS A C 1
ATOM 737 O O . LYS A 1 89 ? -7.52 -22.75 -14.086 1 94.56 89 LYS A O 1
ATOM 742 N N . MET A 1 90 ? -7.52 -22.344 -11.883 1 95.5 90 MET A N 1
ATOM 743 C CA . MET A 1 90 ? -6.262 -21.609 -12.008 1 95.5 90 MET A CA 1
ATOM 744 C C . MET A 1 90 ? -5.133 -22.328 -11.281 1 95.5 90 MET A C 1
ATOM 746 O O . MET A 1 90 ? -4.016 -21.812 -11.195 1 95.5 90 MET A O 1
ATOM 750 N N . THR A 1 91 ? -5.375 -23.422 -10.68 1 96.81 91 THR A N 1
ATOM 751 C CA . THR A 1 91 ? -4.324 -24.25 -10.094 1 96.81 91 THR A CA 1
ATOM 752 C C . THR A 1 91 ? -4.242 -25.594 -10.797 1 96.81 91 THR A C 1
ATOM 754 O O . THR A 1 91 ? -5.121 -25.953 -11.594 1 96.81 91 THR A O 1
ATOM 757 N N . GLY A 1 92 ? -3.145 -26.281 -10.633 1 97.06 92 GLY A N 1
ATOM 758 C CA . GLY A 1 92 ? -3 -27.516 -11.391 1 97.06 92 GLY A CA 1
ATOM 759 C C . GLY A 1 92 ? -1.928 -28.438 -10.836 1 97.06 92 GLY A C 1
ATOM 760 O O . GLY A 1 92 ? -1.56 -29.422 -11.469 1 97.06 92 GLY A O 1
ATOM 761 N N . LEU A 1 93 ? -1.505 -28.156 -9.633 1 97.5 93 LEU A N 1
ATOM 762 C CA . LEU A 1 93 ? -0.491 -29.016 -9.047 1 97.5 93 LEU A CA 1
ATOM 763 C C . LEU A 1 93 ? -1.075 -30.391 -8.711 1 97.5 93 LEU A C 1
ATOM 765 O O . LEU A 1 93 ? -2.133 -30.484 -8.086 1 97.5 93 LEU A O 1
ATOM 769 N N . LYS A 1 94 ? -0.44 -31.344 -9.18 1 95.75 94 LYS A N 1
ATOM 770 C CA . LYS A 1 94 ? -0.764 -32.719 -8.844 1 95.75 94 LYS A CA 1
ATOM 771 C C . LYS A 1 94 ? 0.452 -33.469 -8.281 1 95.75 94 LYS A C 1
ATOM 773 O O . LYS A 1 94 ? 1.432 -33.688 -8.992 1 95.75 94 LYS A O 1
ATOM 778 N N . VAL A 1 95 ? 0.354 -33.812 -7.066 1 90.12 95 VAL A N 1
ATOM 779 C CA . VAL A 1 95 ? 1.455 -34.531 -6.41 1 90.12 95 VAL A CA 1
ATOM 780 C C . VAL A 1 95 ? 1.366 -36.031 -6.711 1 90.12 95 VAL A C 1
ATOM 782 O O . VAL A 1 95 ? 0.333 -36.656 -6.469 1 90.12 95 VAL A O 1
ATOM 785 N N . PRO A 1 96 ? 2.389 -36.531 -7.254 1 85.5 96 PRO A N 1
ATOM 786 C CA . PRO A 1 96 ? 2.346 -37.969 -7.555 1 85.5 96 PRO A CA 1
ATOM 787 C C . PRO A 1 96 ? 2.209 -38.812 -6.301 1 85.5 96 PRO A C 1
ATOM 789 O O . PRO A 1 96 ? 2.709 -38.438 -5.238 1 85.5 96 PRO A O 1
ATOM 792 N N . ALA A 1 97 ? 1.43 -39.969 -6.367 1 78.69 97 ALA A N 1
ATOM 793 C CA . ALA A 1 97 ? 1.219 -40.906 -5.258 1 78.69 97 ALA A CA 1
ATOM 794 C C . ALA A 1 97 ? 2.539 -41.5 -4.801 1 78.69 97 ALA A C 1
ATOM 796 O O . ALA A 1 97 ? 2.779 -41.656 -3.598 1 78.69 97 ALA A O 1
ATOM 797 N N . SER A 1 98 ? 3.334 -42.062 -5.75 1 70.38 98 SER A N 1
ATOM 798 C CA . SER A 1 98 ? 4.617 -42.688 -5.43 1 70.38 98 SER A CA 1
ATOM 799 C C . SER A 1 98 ? 5.773 -41.75 -5.727 1 70.38 98 SER A C 1
ATOM 801 O O . SER A 1 98 ? 5.992 -41.344 -6.883 1 70.38 98 SER A O 1
ATOM 803 N N . ARG A 1 99 ? 6.016 -40.844 -4.668 1 63.09 99 ARG A N 1
ATOM 804 C CA . ARG A 1 99 ? 7.176 -39.969 -4.867 1 63.09 99 ARG A CA 1
ATOM 805 C C . ARG A 1 99 ? 8.469 -40.719 -4.539 1 63.09 99 ARG A C 1
ATOM 807 O O . ARG A 1 99 ? 8.602 -41.281 -3.461 1 63.09 99 ARG A O 1
ATOM 814 N N . SER A 1 100 ? 9.062 -41.25 -5.633 1 57.81 100 SER A N 1
ATOM 815 C CA . SER A 1 100 ? 10.336 -41.906 -5.434 1 57.81 100 SER A CA 1
ATOM 816 C C . SER A 1 100 ? 11.391 -40.969 -4.871 1 57.81 100 SER A C 1
ATOM 818 O O . SER A 1 100 ? 11.742 -39.969 -5.512 1 57.81 100 SER A O 1
ATOM 820 N N . ARG A 1 101 ? 11.297 -40.656 -3.553 1 61.03 101 ARG A N 1
ATOM 821 C CA . ARG A 1 101 ? 12.414 -39.906 -2.98 1 61.03 101 ARG A CA 1
ATOM 822 C C . ARG A 1 101 ? 13.695 -40.75 -3.006 1 61.03 101 ARG A C 1
ATOM 824 O O . ARG A 1 101 ? 13.797 -41.75 -2.328 1 61.03 101 ARG A O 1
ATOM 831 N N . SER A 1 102 ? 14.25 -40.656 -4.246 1 62.53 102 SER A N 1
ATOM 832 C CA . SER A 1 102 ? 15.523 -41.375 -4.25 1 62.53 102 SER A CA 1
ATOM 833 C C . SER A 1 102 ? 16.625 -40.531 -3.631 1 62.53 102 SER A C 1
ATOM 835 O O . SER A 1 102 ? 16.578 -39.281 -3.688 1 62.53 102 SER A O 1
ATOM 837 N N . ASN A 1 103 ? 17.344 -41.094 -2.811 1 69 103 ASN A N 1
ATOM 838 C CA . ASN A 1 103 ? 18.531 -40.469 -2.236 1 69 103 ASN A CA 1
ATOM 839 C C . ASN A 1 103 ? 19.328 -39.719 -3.295 1 69 103 ASN A C 1
ATOM 841 O O . ASN A 1 103 ? 20.016 -38.75 -2.986 1 69 103 ASN A O 1
ATOM 845 N N . ASP A 1 104 ? 19.125 -40 -4.488 1 77.88 104 ASP A N 1
ATOM 846 C CA . ASP A 1 104 ? 19.953 -39.438 -5.547 1 77.88 104 ASP A CA 1
ATOM 847 C C . ASP A 1 104 ? 19.453 -38.062 -5.938 1 77.88 104 ASP A C 1
ATOM 849 O O . ASP A 1 104 ? 20.219 -37.25 -6.504 1 77.88 104 ASP A O 1
ATOM 853 N N . THR A 1 105 ? 18.281 -37.75 -5.535 1 87.94 105 THR A N 1
ATOM 854 C CA . THR A 1 105 ? 17.734 -36.469 -5.965 1 87.94 105 THR A CA 1
ATOM 855 C C . THR A 1 105 ? 17.578 -35.531 -4.777 1 87.94 105 THR A C 1
ATOM 857 O O . THR A 1 105 ? 17.094 -34.406 -4.93 1 87.94 105 THR A O 1
ATOM 860 N N . LEU A 1 106 ? 18.047 -35.938 -3.686 1 92.38 106 LEU A N 1
ATOM 861 C CA . LEU A 1 106 ? 17.906 -35.094 -2.502 1 92.38 106 LEU A CA 1
ATOM 862 C C . LEU A 1 106 ? 19 -34.031 -2.467 1 92.38 106 LEU A C 1
ATOM 864 O O . LEU A 1 106 ? 20.172 -34.312 -2.699 1 92.38 106 LEU A O 1
ATOM 868 N N . TYR A 1 107 ? 18.578 -32.812 -2.238 1 93.06 107 TYR A N 1
ATOM 869 C CA . TYR A 1 107 ? 19.5 -31.703 -2.078 1 93.06 107 TYR A CA 1
ATOM 870 C C . TYR A 1 107 ? 20.094 -31.672 -0.674 1 93.06 107 TYR A C 1
ATOM 872 O O . TYR A 1 107 ? 19.359 -31.734 0.316 1 93.06 107 TYR A O 1
ATOM 880 N N . ILE A 1 108 ? 21.375 -31.625 -0.509 1 91.25 108 ILE A N 1
ATOM 881 C CA . ILE A 1 108 ? 22.078 -31.438 0.751 1 91.25 108 ILE A CA 1
ATOM 882 C C . ILE A 1 108 ? 22.734 -30.047 0.777 1 91.25 108 ILE A C 1
ATOM 884 O O . ILE A 1 108 ? 23.703 -29.797 0.06 1 91.25 108 ILE A O 1
ATOM 888 N N . PRO A 1 109 ? 22.156 -29.203 1.651 1 91.19 109 PRO A N 1
ATOM 889 C CA . PRO A 1 109 ? 22.703 -27.844 1.671 1 91.19 109 PRO A CA 1
ATOM 890 C C . PRO A 1 109 ? 24.141 -27.797 2.182 1 91.19 109 PRO A C 1
ATOM 892 O O . PRO A 1 109 ? 24.531 -28.594 3.039 1 91.19 109 PRO A O 1
ATOM 895 N N . ASP A 1 110 ? 24.859 -26.922 1.535 1 87.25 110 ASP A N 1
ATOM 896 C CA . ASP A 1 110 ? 26.141 -26.531 2.125 1 87.25 110 ASP A CA 1
ATOM 897 C C . ASP A 1 110 ? 25.953 -25.531 3.26 1 87.25 110 ASP A C 1
ATOM 899 O O . ASP A 1 110 ? 25.594 -24.375 3.018 1 87.25 110 ASP A O 1
ATOM 903 N N . TRP A 1 111 ? 26.266 -26.016 4.398 1 88.31 111 TRP A N 1
ATOM 904 C CA . TRP A 1 111 ? 25.984 -25.172 5.559 1 88.31 111 TRP A CA 1
ATOM 905 C C . TRP A 1 111 ? 27.172 -24.266 5.879 1 88.31 111 TRP A C 1
ATOM 907 O O . TRP A 1 111 ? 27.125 -23.484 6.828 1 88.31 111 TRP A O 1
ATOM 917 N N . GLU A 1 112 ? 28.156 -24.391 5.059 1 86.62 112 GLU A N 1
ATOM 918 C CA . GLU A 1 112 ? 29.328 -23.531 5.281 1 86.62 112 GLU A CA 1
ATOM 919 C C . GLU A 1 112 ? 29.047 -22.094 4.859 1 86.62 112 GLU A C 1
ATOM 921 O O . GLU A 1 112 ? 28.516 -21.859 3.768 1 86.62 112 GLU A O 1
ATOM 926 N N . GLY A 1 113 ? 29.328 -21.172 5.777 1 86.94 113 GLY A N 1
ATOM 927 C CA . GLY A 1 113 ? 29.141 -19.766 5.496 1 86.94 113 GLY A CA 1
ATOM 928 C C . GLY A 1 113 ? 27.719 -19.281 5.738 1 86.94 113 GLY A C 1
ATOM 929 O O . GLY A 1 113 ? 26.781 -20.078 5.711 1 86.94 113 GLY A O 1
ATOM 930 N N . ARG A 1 114 ? 27.594 -18.047 5.91 1 89.12 114 ARG A N 1
ATOM 931 C CA . ARG A 1 114 ? 26.297 -17.469 6.191 1 89.12 114 ARG A CA 1
ATOM 932 C C . ARG A 1 114 ? 25.578 -17.078 4.902 1 89.12 114 ARG A C 1
ATOM 934 O O . ARG A 1 114 ? 26.203 -16.562 3.973 1 89.12 114 ARG A O 1
ATOM 941 N N . ALA A 1 115 ? 24.344 -17.547 4.793 1 92.38 115 ALA A N 1
ATOM 942 C CA . ALA A 1 115 ? 23.531 -17.047 3.688 1 92.38 115 ALA A CA 1
ATOM 943 C C . ALA A 1 115 ? 23.234 -15.555 3.846 1 92.38 115 ALA A C 1
ATOM 945 O O . ALA A 1 115 ? 23.094 -15.062 4.965 1 92.38 115 ALA A O 1
ATOM 946 N N . PRO A 1 116 ? 23.219 -14.844 2.729 1 95.75 116 PRO A N 1
ATOM 947 C CA . PRO A 1 116 ? 22.875 -13.422 2.84 1 95.75 116 PRO A CA 1
ATOM 948 C C . PRO A 1 116 ? 21.516 -13.195 3.5 1 95.75 116 PRO A C 1
ATOM 950 O O . PRO A 1 116 ? 20.656 -14.078 3.467 1 95.75 116 PRO A O 1
ATOM 953 N N . ASP A 1 117 ? 21.328 -12 4.051 1 95.31 117 ASP A N 1
ATOM 954 C CA . ASP A 1 117 ? 20.078 -11.664 4.73 1 95.31 117 ASP A CA 1
ATOM 955 C C . ASP A 1 117 ? 18.938 -11.516 3.736 1 95.31 117 ASP A C 1
ATOM 957 O O . ASP A 1 117 ? 17.766 -11.703 4.09 1 95.31 117 ASP A O 1
ATOM 961 N N . SER A 1 118 ? 19.328 -11.141 2.525 1 98.19 118 SER A N 1
ATOM 962 C CA . SER A 1 118 ? 18.328 -10.977 1.477 1 98.19 118 SER A CA 1
ATOM 963 C C . SER A 1 118 ? 18.891 -11.32 0.106 1 98.19 118 SER A C 1
ATOM 965 O O . SER A 1 118 ? 20.094 -11.148 -0.133 1 98.19 118 SER A O 1
ATOM 967 N N . VAL A 1 119 ? 18.062 -11.906 -0.681 1 98.44 119 VAL A N 1
ATOM 968 C CA . VAL A 1 119 ? 18.359 -12.203 -2.078 1 98.44 119 VAL A CA 1
ATOM 969 C C . VAL A 1 119 ? 17.141 -11.883 -2.945 1 98.44 119 VAL A C 1
ATOM 971 O O . VAL A 1 119 ? 16 -12.148 -2.553 1 98.44 119 VAL A O 1
ATOM 974 N N . ASP A 1 120 ? 17.406 -11.281 -4.078 1 98.75 120 ASP A N 1
ATOM 975 C CA . ASP A 1 120 ? 16.359 -11 -5.066 1 98.75 120 ASP A CA 1
ATOM 976 C C . ASP A 1 120 ? 16.875 -11.242 -6.484 1 98.75 120 ASP A C 1
ATOM 978 O O . ASP A 1 120 ? 17.578 -10.406 -7.051 1 98.75 120 ASP A O 1
ATOM 982 N N . TYR A 1 121 ? 16.516 -12.305 -7.012 1 98.88 121 TYR A N 1
ATOM 983 C CA . TYR A 1 121 ? 17.031 -12.719 -8.305 1 98.88 121 TYR A CA 1
ATOM 984 C C . TYR A 1 121 ? 16.453 -11.867 -9.43 1 98.88 121 TYR A C 1
ATOM 986 O O . TYR A 1 121 ? 16.953 -11.883 -10.555 1 98.88 121 TYR A O 1
ATOM 994 N N . ARG A 1 122 ? 15.352 -11.141 -9.172 1 98.56 122 ARG A N 1
ATOM 995 C CA . ARG A 1 122 ? 14.836 -10.195 -10.148 1 98.56 122 ARG A CA 1
ATOM 996 C C . ARG A 1 122 ? 15.852 -9.102 -10.445 1 98.56 122 ARG A C 1
ATOM 998 O O . ARG A 1 122 ? 16.062 -8.734 -11.602 1 98.56 122 ARG A O 1
ATOM 1005 N N . LYS A 1 123 ? 16.484 -8.703 -9.406 1 97.69 123 LYS A N 1
ATOM 1006 C CA . LYS A 1 123 ? 17.469 -7.621 -9.508 1 97.69 123 LYS A CA 1
ATOM 1007 C C . LYS A 1 123 ? 18.766 -8.109 -10.148 1 97.69 123 LYS A C 1
ATOM 1009 O O . LYS A 1 123 ? 19.531 -7.316 -10.688 1 97.69 123 LYS A O 1
ATOM 1014 N N . LYS A 1 124 ? 18.969 -9.391 -10.133 1 97.5 124 LYS A N 1
ATOM 1015 C CA . LYS A 1 124 ? 20.203 -9.977 -10.656 1 97.5 124 LYS A CA 1
ATOM 1016 C C . LYS A 1 124 ? 20.016 -10.453 -12.094 1 97.5 124 LYS A C 1
ATOM 1018 O O . LYS A 1 124 ? 20.922 -11.008 -12.695 1 97.5 124 LYS A O 1
ATOM 1023 N N . GLY A 1 125 ? 18.797 -10.344 -12.562 1 98 125 GLY A N 1
ATOM 1024 C CA . GLY A 1 125 ? 18.516 -10.656 -13.953 1 98 125 GLY A CA 1
ATOM 1025 C C . GLY A 1 125 ? 18.297 -12.133 -14.211 1 98 125 GLY A C 1
ATOM 1026 O O . GLY A 1 125 ? 18.547 -12.625 -15.305 1 98 125 GLY A O 1
ATOM 1027 N N . TYR A 1 126 ? 17.844 -12.883 -13.18 1 98.56 126 TYR A N 1
ATOM 1028 C CA . TYR A 1 126 ? 17.672 -14.328 -13.297 1 98.56 126 TYR A CA 1
ATOM 1029 C C . TYR A 1 126 ? 16.219 -14.695 -13.57 1 98.56 126 TYR A C 1
ATOM 1031 O O . TYR A 1 126 ? 15.883 -15.875 -13.656 1 98.56 126 TYR A O 1
ATOM 1039 N N . VAL A 1 127 ? 15.328 -13.727 -13.633 1 98.81 127 VAL A N 1
ATOM 1040 C CA . VAL A 1 127 ? 13.898 -14.016 -13.68 1 98.81 127 VAL A CA 1
ATOM 1041 C C . VAL A 1 127 ? 13.273 -13.352 -14.906 1 98.81 127 VAL A C 1
ATOM 1043 O O . VAL A 1 127 ? 13.453 -12.148 -15.117 1 98.81 127 VAL A O 1
ATOM 1046 N N . THR A 1 128 ? 12.625 -14.07 -15.734 1 98.56 128 THR A N 1
ATOM 1047 C CA . THR A 1 128 ? 11.914 -13.523 -16.875 1 98.56 128 THR A CA 1
ATOM 1048 C C . THR A 1 128 ? 10.633 -12.828 -16.438 1 98.56 128 THR A C 1
ATOM 1050 O O . THR A 1 128 ? 10.203 -12.969 -15.289 1 98.56 128 THR A O 1
ATOM 1053 N N . PRO A 1 129 ? 9.992 -12.07 -17.281 1 97.56 129 PRO A N 1
ATOM 1054 C CA . PRO A 1 129 ? 8.766 -11.367 -16.906 1 97.56 129 PRO A CA 1
ATOM 1055 C C . PRO A 1 129 ? 7.652 -12.32 -16.484 1 97.56 129 PRO A C 1
ATOM 1057 O O . PRO A 1 129 ? 7.66 -13.5 -16.859 1 97.56 129 PRO A O 1
ATOM 1060 N N . VAL A 1 130 ? 6.758 -11.75 -15.711 1 98.44 130 VAL A N 1
ATOM 1061 C CA . VAL A 1 130 ? 5.605 -12.516 -15.25 1 98.44 130 VAL A CA 1
ATOM 1062 C C . VAL A 1 130 ? 4.727 -12.898 -16.438 1 98.44 130 VAL A C 1
ATOM 1064 O O . VAL A 1 130 ? 4.43 -12.062 -17.297 1 98.44 130 VAL A O 1
ATOM 1067 N N . LYS A 1 131 ? 4.398 -14.172 -16.438 1 96.88 131 LYS A N 1
ATOM 1068 C CA . LYS A 1 131 ? 3.531 -14.703 -17.484 1 96.88 131 LYS A CA 1
ATOM 1069 C C . LYS A 1 131 ? 2.139 -15.008 -16.938 1 96.88 131 LYS A C 1
ATOM 1071 O O . LYS A 1 131 ? 1.859 -14.766 -15.766 1 96.88 131 LYS A O 1
ATOM 1076 N N . ASN A 1 132 ? 1.249 -15.422 -17.844 1 97.5 132 ASN A N 1
ATOM 1077 C CA . ASN A 1 132 ? -0.131 -15.719 -17.484 1 97.5 132 ASN A CA 1
ATOM 1078 C C . ASN A 1 132 ? -0.572 -17.078 -18 1 97.5 132 ASN A C 1
ATOM 1080 O O . ASN A 1 132 ? -0.763 -17.25 -19.219 1 97.5 132 ASN A O 1
ATOM 1084 N N . GLN A 1 133 ? -0.839 -17.938 -17.125 1 97.88 133 GLN A N 1
ATOM 1085 C CA . GLN A 1 133 ? -1.197 -19.297 -17.5 1 97.88 133 GLN A CA 1
ATOM 1086 C C . GLN A 1 133 ? -2.65 -19.375 -17.969 1 97.88 133 GLN A C 1
ATOM 1088 O O . GLN A 1 133 ? -3.059 -20.359 -18.594 1 97.88 133 GLN A O 1
ATOM 1093 N N . GLY A 1 134 ? -3.428 -18.328 -17.594 1 95.56 134 GLY A N 1
ATOM 1094 C CA . GLY A 1 134 ? -4.844 -18.375 -17.922 1 95.56 134 GLY A CA 1
ATOM 1095 C C . GLY A 1 134 ? -5.605 -19.422 -17.156 1 95.56 134 GLY A C 1
ATOM 1096 O O . GLY A 1 134 ? -5.387 -19.609 -15.953 1 95.56 134 GLY A O 1
ATOM 1097 N N . GLN A 1 135 ? -6.562 -20.016 -17.828 1 94 135 GLN A N 1
ATOM 1098 C CA . GLN A 1 135 ? -7.402 -20.984 -17.156 1 94 135 GLN A CA 1
ATOM 1099 C C . GLN A 1 135 ? -6.883 -22.406 -17.375 1 94 135 GLN A C 1
ATOM 1101 O O . GLN A 1 135 ? -7.637 -23.375 -17.281 1 94 135 GLN A O 1
ATOM 1106 N N . CYS A 1 136 ? -5.648 -22.531 -17.781 1 96.56 136 CYS A N 1
ATOM 1107 C CA . CYS A 1 136 ? -4.957 -23.797 -17.906 1 96.56 136 CYS A CA 1
ATOM 1108 C C . CYS A 1 136 ? -4.211 -24.141 -16.625 1 96.56 136 CYS A C 1
ATOM 1110 O O . CYS A 1 136 ? -3.473 -23.312 -16.094 1 96.56 136 CYS A O 1
ATOM 1112 N N . GLY A 1 137 ? -4.453 -25.375 -16.062 1 97.19 137 GLY A N 1
ATOM 1113 C CA . GLY A 1 137 ? -3.756 -25.828 -14.867 1 97.19 137 GLY A CA 1
ATOM 1114 C C . GLY A 1 137 ? -2.285 -26.109 -15.109 1 97.19 137 GLY A C 1
ATOM 1115 O O . GLY A 1 137 ? -1.788 -27.188 -14.758 1 97.19 137 GLY A O 1
ATOM 1116 N N . SER A 1 138 ? -1.621 -25.172 -15.727 1 98.38 138 SER A N 1
ATOM 1117 C CA . SER A 1 138 ? -0.25 -25.375 -16.172 1 98.38 138 SER A CA 1
ATOM 1118 C C . SER A 1 138 ? 0.749 -24.688 -15.258 1 98.38 138 SER A C 1
ATOM 1120 O O . SER A 1 138 ? 1.873 -24.391 -15.664 1 98.38 138 SER A O 1
ATOM 1122 N N . CYS A 1 139 ? 0.335 -24.422 -14 1 98.69 139 CYS A N 1
ATOM 1123 C CA . CYS A 1 139 ? 1.225 -23.734 -13.062 1 98.69 139 CYS A CA 1
ATOM 1124 C C . CYS A 1 139 ? 2.521 -24.516 -12.891 1 98.69 139 CYS A C 1
ATOM 1126 O O . CYS A 1 139 ? 3.592 -23.922 -12.734 1 98.69 139 CYS A O 1
ATOM 1128 N N . TRP A 1 140 ? 2.459 -25.859 -12.938 1 98.62 140 TRP A N 1
ATOM 1129 C CA . TRP A 1 140 ? 3.639 -26.703 -12.82 1 98.62 140 TRP A CA 1
ATOM 1130 C C . TRP A 1 140 ? 4.633 -26.422 -13.945 1 98.62 140 TRP A C 1
ATOM 1132 O O . TRP A 1 140 ? 5.844 -26.406 -13.719 1 98.62 140 TRP A O 1
ATOM 1142 N N . ALA A 1 141 ? 4.125 -26.172 -15.078 1 98.88 141 ALA A N 1
ATOM 1143 C CA . ALA A 1 141 ? 4.977 -25.891 -16.234 1 98.88 141 ALA A CA 1
ATOM 1144 C C . ALA A 1 141 ? 5.652 -24.531 -16.078 1 98.88 141 ALA A C 1
ATOM 1146 O O . ALA A 1 141 ? 6.848 -24.391 -16.359 1 98.88 141 ALA A O 1
ATOM 1147 N N . PHE A 1 142 ? 4.875 -23.547 -15.641 1 98.88 142 PHE A N 1
ATOM 1148 C CA . PHE A 1 142 ? 5.418 -22.203 -15.469 1 98.88 142 PHE A CA 1
ATOM 1149 C C . PHE A 1 142 ? 6.473 -22.188 -14.367 1 98.88 142 PHE A C 1
ATOM 1151 O O . PHE A 1 142 ? 7.52 -21.547 -14.516 1 98.88 142 PHE A O 1
ATOM 1158 N N . SER A 1 143 ? 6.188 -22.844 -13.305 1 98.88 143 SER A N 1
ATOM 1159 C CA . SER A 1 143 ? 7.137 -22.938 -12.203 1 98.88 143 SER A CA 1
ATOM 1160 C C . SER A 1 143 ? 8.445 -23.578 -12.648 1 98.88 143 SER A C 1
ATOM 1162 O O . SER A 1 143 ? 9.523 -23.047 -12.406 1 98.88 143 SER A O 1
ATOM 1164 N N . SER A 1 144 ? 8.367 -24.703 -13.367 1 98.81 144 SER A N 1
ATOM 1165 C CA . SER A 1 144 ? 9.539 -25.438 -13.797 1 98.81 144 SER A CA 1
ATOM 1166 C C . SER A 1 144 ? 10.359 -24.656 -14.812 1 98.81 144 SER A C 1
ATOM 1168 O O . SER A 1 144 ? 11.586 -24.609 -14.742 1 98.81 144 SER A O 1
ATOM 1170 N N . VAL A 1 145 ? 9.656 -24.062 -15.711 1 98.75 145 VAL A N 1
ATOM 1171 C CA . VAL A 1 145 ? 10.328 -23.266 -16.719 1 98.75 145 VAL A CA 1
ATOM 1172 C C . VAL A 1 145 ? 11.102 -22.125 -16.062 1 98.75 145 VAL A C 1
ATOM 1174 O O . VAL A 1 145 ? 12.242 -21.828 -16.438 1 98.75 145 VAL A O 1
ATOM 1177 N N . GLY A 1 146 ? 10.438 -21.484 -15.094 1 98.81 146 GLY A N 1
ATOM 1178 C CA . GLY A 1 146 ? 11.117 -20.422 -14.383 1 98.81 146 GLY A CA 1
ATOM 1179 C C . GLY A 1 146 ? 12.406 -20.859 -13.727 1 98.81 146 GLY A C 1
ATOM 1180 O O . GLY A 1 146 ? 13.422 -20.156 -13.789 1 98.81 146 GLY A O 1
ATOM 1181 N N . ALA A 1 147 ? 12.367 -22 -13.094 1 98.88 147 ALA A N 1
ATOM 1182 C CA . ALA A 1 147 ? 13.57 -22.547 -12.453 1 98.88 147 ALA A CA 1
ATOM 1183 C C . ALA A 1 147 ? 14.641 -22.859 -13.492 1 98.88 147 ALA A C 1
ATOM 1185 O O . ALA A 1 147 ? 15.82 -22.578 -13.273 1 98.88 147 ALA A O 1
ATOM 1186 N N . LEU A 1 148 ? 14.273 -23.438 -14.602 1 98.81 148 LEU A N 1
ATOM 1187 C CA . LEU A 1 148 ? 15.203 -23.766 -15.68 1 98.81 148 LEU A CA 1
ATOM 1188 C C . LEU A 1 148 ? 15.867 -22.5 -16.219 1 98.81 148 LEU A C 1
ATOM 1190 O O . LEU A 1 148 ? 17.078 -22.484 -16.438 1 98.81 148 LEU A O 1
ATOM 1194 N N . GLU A 1 149 ? 15.062 -21.469 -16.406 1 98.81 149 GLU A N 1
ATOM 1195 C CA . GLU A 1 149 ? 15.578 -20.203 -16.906 1 98.81 149 GLU A CA 1
ATOM 1196 C C . GLU A 1 149 ? 16.625 -19.609 -15.961 1 98.81 149 GLU A C 1
ATOM 1198 O O . GLU A 1 149 ? 17.688 -19.156 -16.406 1 98.81 149 GLU A O 1
ATOM 1203 N N . GLY A 1 150 ? 16.281 -19.641 -14.719 1 98.62 150 GLY A N 1
ATOM 1204 C CA . GLY A 1 150 ? 17.219 -19.109 -13.734 1 98.62 150 GLY A CA 1
ATOM 1205 C C . GLY A 1 150 ? 18.531 -19.859 -13.703 1 98.62 150 GLY A C 1
ATOM 1206 O O . GLY A 1 150 ? 19.609 -19.25 -13.695 1 98.62 150 GLY A O 1
ATOM 1207 N N . GLN A 1 151 ? 18.484 -21.156 -13.719 1 98.12 151 GLN A N 1
ATOM 1208 C CA . GLN A 1 151 ? 19.703 -21.953 -13.664 1 98.12 151 GLN A CA 1
ATOM 1209 C C . GLN A 1 151 ? 20.484 -21.859 -14.969 1 98.12 151 GLN A C 1
ATOM 1211 O O . GLN A 1 151 ? 21.719 -21.922 -14.961 1 98.12 151 GLN A O 1
ATOM 1216 N N . LEU A 1 152 ? 19.781 -21.734 -16.031 1 98.31 152 LEU A N 1
ATOM 1217 C CA . LEU A 1 152 ? 20.453 -21.484 -17.312 1 98.31 152 LEU A CA 1
ATOM 1218 C C . LEU A 1 152 ? 21.25 -20.188 -17.266 1 98.31 152 LEU A C 1
ATOM 1220 O O . LEU A 1 152 ? 22.406 -20.156 -17.719 1 98.31 152 LEU A O 1
ATOM 1224 N N . LYS A 1 153 ? 20.609 -19.156 -16.781 1 98.5 153 LYS A N 1
ATOM 1225 C CA . LYS A 1 153 ? 21.281 -17.875 -16.625 1 98.5 153 LYS A CA 1
ATOM 1226 C C . LYS A 1 153 ? 22.531 -18.016 -15.75 1 98.5 153 LYS A C 1
ATOM 1228 O O . LYS A 1 153 ? 23.578 -17.438 -16.047 1 98.5 153 LYS A O 1
ATOM 1233 N N . LYS A 1 154 ? 22.375 -18.719 -14.727 1 97.62 154 LYS A N 1
ATOM 1234 C CA . LYS A 1 154 ? 23.5 -18.938 -13.82 1 97.62 154 LYS A CA 1
ATOM 1235 C C . LYS A 1 154 ? 24.656 -19.641 -14.531 1 97.62 154 LYS A C 1
ATOM 1237 O O . LYS A 1 154 ? 25.812 -19.266 -14.367 1 97.62 154 LYS A O 1
ATOM 1242 N N . LYS A 1 155 ? 24.375 -20.562 -15.32 1 97.25 155 LYS A N 1
ATOM 1243 C CA . LYS A 1 155 ? 25.375 -21.391 -15.992 1 97.25 155 LYS A CA 1
ATOM 1244 C C . LYS A 1 155 ? 26 -20.656 -17.172 1 97.25 155 LYS A C 1
ATOM 1246 O O . LYS A 1 155 ? 27.203 -20.766 -17.406 1 97.25 155 LYS A O 1
ATOM 1251 N N . THR A 1 156 ? 25.203 -19.953 -17.875 1 97.31 156 THR A N 1
ATOM 1252 C CA . THR A 1 156 ? 25.672 -19.484 -19.172 1 97.31 156 THR A CA 1
ATOM 1253 C C . THR A 1 156 ? 25.781 -17.953 -19.188 1 97.31 156 THR A C 1
ATOM 1255 O O . THR A 1 156 ? 26.391 -17.375 -20.094 1 97.31 156 THR A O 1
ATOM 1258 N N . GLY A 1 157 ? 25.109 -17.328 -18.234 1 97.44 157 GLY A N 1
ATOM 1259 C CA . GLY A 1 157 ? 25.078 -15.875 -18.219 1 97.44 157 GLY A CA 1
ATOM 1260 C C . GLY A 1 157 ? 23.953 -15.289 -19.062 1 97.44 157 GLY A C 1
ATOM 1261 O O . GLY A 1 157 ? 23.734 -14.078 -19.047 1 97.44 157 GLY A O 1
ATOM 1262 N N . LYS A 1 158 ? 23.25 -16.172 -19.688 1 97.12 158 LYS A N 1
ATOM 1263 C CA . LYS A 1 158 ? 22.188 -15.688 -20.578 1 97.12 158 LYS A CA 1
ATOM 1264 C C . LYS A 1 158 ? 20.812 -16.094 -20.047 1 97.12 158 LYS A C 1
ATOM 1266 O O . LYS A 1 158 ? 20.562 -17.281 -19.781 1 97.12 158 LYS A O 1
ATOM 1271 N N . LEU A 1 159 ? 19.969 -15.078 -19.922 1 97.69 159 LEU A N 1
ATOM 1272 C CA . LEU A 1 159 ? 18.578 -15.352 -19.547 1 97.69 159 LEU A CA 1
ATOM 1273 C C . LEU A 1 159 ? 17.703 -15.555 -20.781 1 97.69 159 LEU A C 1
ATOM 1275 O O . LEU A 1 159 ? 17.547 -14.641 -21.594 1 97.69 159 LEU A O 1
ATOM 1279 N N . LEU A 1 160 ? 17.219 -16.703 -20.969 1 97.69 160 LEU A N 1
ATOM 1280 C CA . LEU A 1 160 ? 16.359 -17.016 -22.109 1 97.69 160 LEU A CA 1
ATOM 1281 C C . LEU A 1 160 ? 14.938 -17.312 -21.656 1 97.69 160 LEU A C 1
ATOM 1283 O O . LEU A 1 160 ? 14.742 -17.922 -20.594 1 97.69 160 LEU A O 1
ATOM 1287 N N . ASN A 1 161 ? 14 -16.922 -22.484 1 98.31 161 ASN A N 1
ATOM 1288 C CA . ASN A 1 161 ? 12.602 -17.25 -22.266 1 98.31 161 ASN A CA 1
ATOM 1289 C C . ASN A 1 161 ? 12.258 -18.656 -22.781 1 98.31 161 ASN A C 1
ATOM 1291 O O . ASN A 1 161 ? 12.227 -18.875 -24 1 98.31 161 ASN A O 1
ATOM 1295 N N . LEU A 1 162 ? 11.969 -19.547 -21.859 1 98.62 162 LEU A N 1
ATOM 1296 C CA . LEU A 1 162 ? 11.68 -20.906 -22.266 1 98.62 162 LEU A CA 1
ATOM 1297 C C . LEU A 1 162 ? 10.172 -21.141 -22.375 1 98.62 162 LEU A C 1
ATOM 1299 O O . LEU A 1 162 ? 9.383 -20.312 -21.922 1 98.62 162 LEU A O 1
ATOM 1303 N N . SER A 1 163 ? 9.789 -22.234 -22.953 1 98.69 163 SER A N 1
ATOM 1304 C CA . SER A 1 163 ? 8.398 -22.453 -23.344 1 98.69 163 SER A CA 1
ATOM 1305 C C . SER A 1 163 ? 7.652 -23.281 -22.312 1 98.69 163 SER A C 1
ATOM 1307 O O . SER A 1 163 ? 7.855 -24.5 -22.234 1 98.69 163 SER A O 1
ATOM 1309 N N . PRO A 1 164 ? 6.707 -22.703 -21.641 1 98.75 164 PRO A N 1
ATOM 1310 C CA . PRO A 1 164 ? 5.828 -23.531 -20.812 1 98.75 164 PRO A CA 1
ATOM 1311 C C . PRO A 1 164 ? 4.953 -24.469 -21.656 1 98.75 164 PRO A C 1
ATOM 1313 O O . PRO A 1 164 ? 4.637 -25.578 -21.219 1 98.75 164 PRO A O 1
ATOM 1316 N N . GLN A 1 165 ? 4.578 -24.047 -22.859 1 98.75 165 GLN A N 1
ATOM 1317 C CA . GLN A 1 165 ? 3.715 -24.844 -23.719 1 98.75 165 GLN A CA 1
ATOM 1318 C C . GLN A 1 165 ? 4.395 -26.156 -24.125 1 98.75 165 GLN A C 1
ATOM 1320 O O . GLN A 1 165 ? 3.732 -27.188 -24.281 1 98.75 165 GLN A O 1
ATOM 1325 N N . ASN A 1 166 ? 5.676 -26.047 -24.375 1 98.75 166 ASN A N 1
ATOM 1326 C CA . ASN A 1 166 ? 6.434 -27.266 -24.656 1 98.75 166 ASN A CA 1
ATOM 1327 C C . ASN A 1 166 ? 6.23 -28.312 -23.578 1 98.75 166 ASN A C 1
ATOM 1329 O O . ASN A 1 166 ? 6.059 -29.5 -23.875 1 98.75 166 ASN A O 1
ATOM 1333 N N . LEU A 1 167 ? 6.207 -27.938 -22.359 1 98.75 167 LEU A N 1
ATOM 1334 C CA . LEU A 1 167 ? 6.008 -28.859 -21.25 1 98.75 167 LEU A CA 1
ATOM 1335 C C . LEU A 1 167 ? 4.559 -29.328 -21.172 1 98.75 167 LEU A C 1
ATOM 1337 O O . LEU A 1 167 ? 4.297 -30.531 -21 1 98.75 167 LEU A O 1
ATOM 1341 N N . VAL A 1 168 ? 3.643 -28.406 -21.359 1 98.75 168 VAL A N 1
ATOM 1342 C CA . VAL A 1 168 ? 2.221 -28.734 -21.297 1 98.75 168 VAL A CA 1
ATOM 1343 C C . VAL A 1 168 ? 1.89 -29.828 -22.297 1 98.75 168 VAL A C 1
ATOM 1345 O O . VAL A 1 168 ? 1.175 -30.781 -21.969 1 98.75 168 VAL A O 1
ATOM 1348 N N . ASP A 1 169 ? 2.455 -29.734 -23.453 1 98.69 169 ASP A N 1
ATOM 1349 C CA . ASP A 1 169 ? 2.088 -30.625 -24.547 1 98.69 169 ASP A CA 1
ATOM 1350 C C . ASP A 1 169 ? 2.891 -31.922 -24.5 1 98.69 169 ASP A C 1
ATOM 1352 O O . ASP A 1 169 ? 2.422 -32.969 -24.953 1 98.69 169 ASP A O 1
ATOM 1356 N N . CYS A 1 170 ? 4.09 -31.859 -23.938 1 98.69 170 CYS A N 1
ATOM 1357 C CA . CYS A 1 170 ? 5.008 -32.938 -24.266 1 98.69 170 CYS A CA 1
ATOM 1358 C C . CYS A 1 170 ? 5.301 -33.812 -23.047 1 98.69 170 CYS A C 1
ATOM 1360 O O . CYS A 1 170 ? 5.828 -34.906 -23.172 1 98.69 170 CYS A O 1
ATOM 1362 N N . VAL A 1 171 ? 5.059 -33.344 -21.844 1 98.25 171 VAL A N 1
ATOM 1363 C CA . VAL A 1 171 ? 5.324 -34.125 -20.656 1 98.25 171 VAL A CA 1
ATOM 1364 C C . VAL A 1 171 ? 4.195 -35.156 -20.453 1 98.25 171 VAL A C 1
ATOM 1366 O O . VAL A 1 171 ? 3.203 -34.844 -19.781 1 98.25 171 VAL A O 1
ATOM 1369 N N . SER A 1 172 ? 4.43 -36.281 -20.797 1 96.75 172 SER A N 1
ATOM 1370 C CA . SER A 1 172 ? 3.389 -37.312 -20.812 1 96.75 172 SER A CA 1
ATOM 1371 C C . SER A 1 172 ? 3.064 -37.781 -19.391 1 96.75 172 SER A C 1
ATOM 1373 O O . SER A 1 172 ? 1.979 -38.312 -19.141 1 96.75 172 SER A O 1
ATOM 1375 N N . GLU A 1 173 ? 4.004 -37.656 -18.422 1 95.56 173 GLU A N 1
ATOM 1376 C CA . GLU A 1 173 ? 3.783 -38.031 -17.031 1 95.56 173 GLU A CA 1
ATOM 1377 C C . GLU A 1 173 ? 2.848 -37.062 -16.328 1 95.56 173 GLU A C 1
ATOM 1379 O O . GLU A 1 173 ? 2.357 -37.344 -15.234 1 95.56 173 GLU A O 1
ATOM 1384 N N . ASN A 1 174 ? 2.67 -35.906 -16.922 1 97.44 174 ASN A N 1
ATOM 1385 C CA . ASN A 1 174 ? 1.698 -34.906 -16.453 1 97.44 174 ASN A CA 1
ATOM 1386 C C . ASN A 1 174 ? 0.471 -34.875 -17.359 1 97.44 174 ASN A C 1
ATOM 1388 O O . ASN A 1 174 ? 0.349 -35.656 -18.297 1 97.44 174 ASN A O 1
ATOM 1392 N N . ASP A 1 175 ? -0.493 -33.969 -17 1 97.56 175 ASP A N 1
ATOM 1393 C CA . ASP A 1 175 ? -1.762 -33.969 -17.719 1 97.56 175 ASP A CA 1
ATOM 1394 C C . ASP A 1 175 ? -2.027 -32.594 -18.344 1 97.56 175 ASP A C 1
ATOM 1396 O O . ASP A 1 175 ? -3.146 -32.094 -18.281 1 97.56 175 ASP A O 1
ATOM 1400 N N . GLY A 1 176 ? -0.936 -32.031 -18.844 1 97.81 176 GLY A N 1
ATOM 1401 C CA . GLY A 1 176 ? -1.111 -30.734 -19.484 1 97.81 176 GLY A CA 1
ATOM 1402 C C . GLY A 1 176 ? -1.9 -29.75 -18.641 1 97.81 176 GLY A C 1
ATOM 1403 O O . GLY A 1 176 ? -1.539 -29.484 -17.5 1 97.81 176 GLY A O 1
ATOM 1404 N N . CYS A 1 177 ? -3.045 -29.359 -19.188 1 97.88 177 CYS A N 1
ATOM 1405 C CA . CYS A 1 177 ? -3.9 -28.406 -18.484 1 97.88 177 CYS A CA 1
ATOM 1406 C C . CYS A 1 177 ? -4.645 -29.094 -17.344 1 97.88 177 CYS A C 1
ATOM 1408 O O . CYS A 1 177 ? -5.223 -28.422 -16.484 1 97.88 177 CYS A O 1
ATOM 1410 N N . GLY A 1 178 ? -4.586 -30.297 -17.312 1 97.25 178 GLY A N 1
ATOM 1411 C CA . GLY A 1 178 ? -5.164 -31.047 -16.203 1 97.25 178 GLY A CA 1
ATOM 1412 C C . GLY A 1 178 ? -4.293 -31.047 -14.969 1 97.25 178 GLY A C 1
ATOM 1413 O O . GLY A 1 178 ? -4.715 -31.516 -13.906 1 97.25 178 GLY A O 1
ATOM 1414 N N . GLY A 1 179 ? -3.084 -30.625 -15.148 1 98.19 179 GLY A N 1
ATOM 1415 C CA . GLY A 1 179 ? -2.205 -30.5 -13.992 1 98.19 179 GLY A CA 1
ATOM 1416 C C . GLY A 1 179 ? -0.939 -31.328 -14.117 1 98.19 179 GLY A C 1
ATOM 1417 O O . GLY A 1 179 ? -0.735 -32 -15.125 1 98.19 179 GLY A O 1
ATOM 1418 N N . GLY A 1 180 ? -0.106 -31.125 -13.094 1 98.31 180 GLY A N 1
ATOM 1419 C CA . GLY A 1 180 ? 1.146 -31.859 -13.117 1 98.31 180 GLY A CA 1
ATOM 1420 C C . GLY A 1 180 ? 2.068 -31.516 -11.969 1 98.31 180 GLY A C 1
ATOM 1421 O O . GLY A 1 180 ? 1.653 -30.859 -11.008 1 98.31 180 GLY A O 1
ATOM 1422 N N . TYR A 1 181 ? 3.279 -32.062 -12.086 1 97.75 181 TYR A N 1
ATOM 1423 C CA . TYR A 1 181 ? 4.293 -31.922 -11.047 1 97.75 181 TYR A CA 1
ATOM 1424 C C . TYR A 1 181 ? 5.613 -31.438 -11.641 1 97.75 181 TYR A C 1
ATOM 1426 O O . TYR A 1 181 ? 5.992 -31.844 -12.742 1 97.75 181 TYR A O 1
ATOM 1434 N N . MET A 1 182 ? 6.309 -30.656 -10.914 1 97.88 182 MET A N 1
ATOM 1435 C CA . MET A 1 182 ? 7.469 -29.953 -11.453 1 97.88 182 MET A CA 1
ATOM 1436 C C . MET A 1 182 ? 8.594 -30.922 -11.797 1 97.88 182 MET A C 1
ATOM 1438 O O . MET A 1 182 ? 9.273 -30.75 -12.805 1 97.88 182 MET A O 1
ATOM 1442 N N . THR A 1 183 ? 8.836 -31.953 -10.977 1 96.75 183 THR A N 1
ATOM 1443 C CA . THR A 1 183 ? 9.977 -32.812 -11.219 1 96.75 183 THR A CA 1
ATOM 1444 C C . THR A 1 183 ? 9.773 -33.656 -12.484 1 96.75 183 THR A C 1
ATOM 1446 O O . THR A 1 183 ? 10.734 -34 -13.18 1 96.75 183 THR A O 1
ATOM 1449 N N . ASN A 1 184 ? 8.492 -33.938 -12.797 1 96.94 184 ASN A N 1
ATOM 1450 C CA . ASN A 1 184 ? 8.219 -34.594 -14.07 1 96.94 184 ASN A CA 1
ATOM 1451 C C . ASN A 1 184 ? 8.688 -33.75 -15.25 1 96.94 184 ASN A C 1
ATOM 1453 O O . ASN A 1 184 ? 9.156 -34.281 -16.266 1 96.94 184 ASN A O 1
ATOM 1457 N N . ALA A 1 185 ? 8.523 -32.5 -15.102 1 98.19 185 ALA A N 1
ATOM 1458 C CA . ALA A 1 185 ? 8.953 -31.578 -16.156 1 98.19 185 ALA A CA 1
ATOM 1459 C C . ALA A 1 185 ? 10.469 -31.594 -16.297 1 98.19 185 ALA A C 1
ATOM 1461 O O . ALA A 1 185 ? 10.992 -31.641 -17.422 1 98.19 185 ALA A O 1
ATOM 1462 N N . PHE A 1 186 ? 11.18 -31.547 -15.18 1 98.12 186 PHE A N 1
ATOM 1463 C CA . PHE A 1 186 ? 12.641 -31.609 -15.234 1 98.12 186 PHE A CA 1
ATOM 1464 C C . PHE A 1 186 ? 13.102 -32.906 -15.867 1 98.12 186 PHE A C 1
ATOM 1466 O O . PHE A 1 186 ? 14.031 -32.938 -16.672 1 98.12 186 PHE A O 1
ATOM 1473 N N . GLN A 1 187 ? 12.484 -33.969 -15.508 1 96.56 187 GLN A N 1
ATOM 1474 C CA . GLN A 1 187 ? 12.828 -35.281 -16.047 1 96.56 187 GLN A CA 1
ATOM 1475 C C . GLN A 1 187 ? 12.609 -35.344 -17.562 1 96.56 187 GLN A C 1
ATOM 1477 O O . GLN A 1 187 ? 13.422 -35.906 -18.297 1 96.56 187 GLN A O 1
ATOM 1482 N N . TYR A 1 188 ? 11.516 -34.812 -17.969 1 98 188 TYR A N 1
ATOM 1483 C CA . TYR A 1 188 ? 11.258 -34.75 -19.406 1 98 188 TYR A CA 1
ATOM 1484 C C . TYR A 1 188 ? 12.375 -34 -20.125 1 98 188 TYR A C 1
ATOM 1486 O O . TYR A 1 188 ? 12.883 -34.469 -21.141 1 98 188 TYR A O 1
ATOM 1494 N N . VAL A 1 189 ? 12.742 -32.812 -19.609 1 98.5 189 VAL A N 1
ATOM 1495 C CA . VAL A 1 189 ? 13.766 -31.984 -20.25 1 98.5 189 VAL A CA 1
ATOM 1496 C C . VAL A 1 189 ? 15.086 -32.75 -20.297 1 98.5 189 VAL A C 1
ATOM 1498 O O . VAL A 1 189 ? 15.82 -32.688 -21.281 1 98.5 189 VAL A O 1
ATOM 1501 N N . GLN A 1 190 ? 15.383 -33.5 -19.219 1 97.75 190 GLN A N 1
ATOM 1502 C CA . GLN A 1 190 ? 16.578 -34.344 -19.172 1 97.75 190 GLN A CA 1
ATOM 1503 C C . GLN A 1 190 ? 16.531 -35.438 -20.234 1 97.75 190 GLN A C 1
ATOM 1505 O O . GLN A 1 190 ? 17.469 -35.562 -21.031 1 97.75 190 GLN A O 1
ATOM 1510 N N . LYS A 1 191 ? 15.5 -36.156 -20.297 1 97.56 191 LYS A N 1
ATOM 1511 C CA . LYS A 1 191 ? 15.375 -37.281 -21.188 1 97.56 191 LYS A CA 1
ATOM 1512 C C . LYS A 1 191 ? 15.281 -36.844 -22.656 1 97.56 191 LYS A C 1
ATOM 1514 O O . LYS A 1 191 ? 15.859 -37.469 -23.531 1 97.56 191 LYS A O 1
ATOM 1519 N N . ASN A 1 192 ? 14.5 -35.781 -22.812 1 97.81 192 ASN A N 1
ATOM 1520 C CA . ASN A 1 192 ? 14.297 -35.25 -24.156 1 97.81 192 ASN A CA 1
ATOM 1521 C C . ASN A 1 192 ? 15.539 -34.531 -24.672 1 97.81 192 ASN A C 1
ATOM 1523 O O . ASN A 1 192 ? 15.641 -34.219 -25.844 1 97.81 192 ASN A O 1
ATOM 1527 N N . ARG A 1 193 ? 16.438 -34.219 -23.781 1 97.25 193 ARG A N 1
ATOM 1528 C CA . ARG A 1 193 ? 17.688 -33.5 -24.016 1 97.25 193 ARG A CA 1
ATOM 1529 C C . ARG A 1 193 ? 17.438 -32.094 -24.5 1 97.25 193 ARG A C 1
ATOM 1531 O O . ARG A 1 193 ? 18.141 -31.594 -25.391 1 97.25 193 ARG A O 1
ATOM 1538 N N . GLY A 1 194 ? 16.297 -31.562 -23.984 1 98 194 GLY A N 1
ATOM 1539 C CA . GLY A 1 194 ? 16.109 -30.172 -24.359 1 98 194 GLY A CA 1
ATOM 1540 C C . GLY A 1 194 ? 14.688 -29.688 -24.125 1 98 194 GLY A C 1
ATOM 1541 O O . GLY A 1 194 ? 13.773 -30.484 -23.953 1 98 194 GLY A O 1
ATOM 1542 N N . ILE A 1 195 ? 14.57 -28.391 -24.172 1 98.56 195 ILE A N 1
ATOM 1543 C CA . ILE A 1 195 ? 13.312 -27.656 -24.172 1 98.56 195 ILE A CA 1
ATOM 1544 C C . ILE A 1 195 ? 13.398 -26.469 -25.125 1 98.56 195 ILE A C 1
ATOM 1546 O O . ILE A 1 195 ? 14.453 -25.828 -25.234 1 98.56 195 ILE A O 1
ATOM 1550 N N . ASP A 1 196 ? 12.297 -26.172 -25.734 1 98.5 196 ASP A N 1
ATOM 1551 C CA . ASP A 1 196 ? 12.266 -25.094 -26.734 1 98.5 196 ASP A CA 1
ATOM 1552 C C . ASP A 1 196 ? 12.133 -23.734 -26.047 1 98.5 196 ASP A C 1
ATOM 1554 O O . ASP A 1 196 ? 11.695 -23.641 -24.906 1 98.5 196 ASP A O 1
ATOM 1558 N N . SER A 1 197 ? 12.516 -22.719 -26.812 1 98.19 197 SER A N 1
ATOM 1559 C CA . SER A 1 197 ? 12.266 -21.344 -26.406 1 98.19 197 SER A CA 1
ATOM 1560 C C . SER A 1 197 ? 10.797 -20.969 -26.578 1 98.19 197 SER A C 1
ATOM 1562 O O . SER A 1 197 ? 10.07 -21.641 -27.312 1 98.19 197 SER A O 1
ATOM 1564 N N . GLU A 1 198 ? 10.422 -19.938 -25.859 1 97.75 198 GLU A N 1
ATOM 1565 C CA . GLU A 1 198 ? 9.062 -19.438 -26 1 97.75 198 GLU A CA 1
ATOM 1566 C C . GLU A 1 198 ? 8.797 -18.969 -27.422 1 97.75 198 GLU A C 1
ATOM 1568 O O . GLU A 1 198 ? 7.676 -19.094 -27.938 1 97.75 198 GLU A O 1
ATOM 1573 N N . ASP A 1 199 ? 9.789 -18.406 -28.109 1 97.12 199 ASP A N 1
ATOM 1574 C CA . ASP A 1 199 ? 9.656 -17.938 -29.484 1 97.12 199 ASP A CA 1
ATOM 1575 C C . ASP A 1 199 ? 9.375 -19.094 -30.438 1 97.12 199 ASP A C 1
ATOM 1577 O O . ASP A 1 199 ? 8.547 -18.984 -31.344 1 97.12 199 ASP A O 1
ATOM 1581 N N . ALA A 1 200 ? 10.039 -20.156 -30.219 1 97.56 200 ALA A N 1
ATOM 1582 C CA . ALA A 1 200 ? 9.906 -21.328 -31.078 1 97.56 200 ALA A CA 1
ATOM 1583 C C . ALA A 1 200 ? 8.633 -22.109 -30.766 1 97.56 200 ALA A C 1
ATOM 1585 O O . ALA A 1 200 ? 8.07 -22.766 -31.641 1 97.56 200 ALA A O 1
ATOM 1586 N N . TYR A 1 201 ? 8.141 -22.031 -29.547 1 98.06 201 TYR A N 1
ATOM 1587 C CA . TYR A 1 201 ? 6.992 -22.781 -29.047 1 98.06 201 TYR A CA 1
ATOM 1588 C C . TYR A 1 201 ? 6.133 -21.922 -28.141 1 98.06 201 TYR A C 1
ATOM 1590 O O . TYR A 1 201 ? 6.145 -22.109 -26.922 1 98.06 201 TYR A O 1
ATOM 1598 N N . PRO A 1 202 ? 5.375 -21.047 -28.719 1 97.81 202 PRO A N 1
ATOM 1599 C CA . PRO A 1 202 ? 4.633 -20.047 -27.953 1 97.81 202 PRO A CA 1
ATOM 1600 C C . PRO A 1 202 ? 3.52 -20.656 -27.109 1 97.81 202 PRO A C 1
ATOM 1602 O O . PRO A 1 202 ? 2.877 -21.625 -27.531 1 97.81 202 PRO A O 1
ATOM 1605 N N . TYR A 1 203 ? 3.26 -20.062 -26.016 1 98.19 203 TYR A N 1
ATOM 1606 C CA . TYR A 1 203 ? 2.23 -20.531 -25.094 1 98.19 203 TYR A CA 1
ATOM 1607 C C . TYR A 1 203 ? 0.837 -20.266 -25.656 1 98.19 203 TYR A C 1
ATOM 1609 O O . TYR A 1 203 ? 0.527 -19.156 -26.078 1 98.19 203 TYR A O 1
ATOM 1617 N N . VAL A 1 204 ? -0.022 -21.266 -25.609 1 97.31 204 VAL A N 1
ATOM 1618 C CA . VAL A 1 204 ? -1.384 -21.109 -26.109 1 97.31 204 VAL A CA 1
ATOM 1619 C C . VAL A 1 204 ? -2.381 -21.375 -24.984 1 97.31 204 VAL A C 1
ATOM 1621 O O . VAL A 1 204 ? -3.531 -20.938 -25.047 1 97.31 204 VAL A O 1
ATOM 1624 N N . GLY A 1 205 ? -2.035 -22.156 -23.984 1 96.31 205 GLY A N 1
ATOM 1625 C CA . GLY A 1 205 ? -2.859 -22.344 -22.812 1 96.31 205 GLY A CA 1
ATOM 1626 C C . GLY A 1 205 ? -3.92 -23.406 -22.969 1 96.31 205 GLY A C 1
ATOM 1627 O O . GLY A 1 205 ? -4.973 -23.359 -22.328 1 96.31 205 GLY A O 1
ATOM 1628 N N . GLN A 1 206 ? -3.732 -24.25 -23.891 1 97.19 206 GLN A N 1
ATOM 1629 C CA . GLN A 1 206 ? -4.559 -25.438 -24.125 1 97.19 206 GLN A CA 1
ATOM 1630 C C . GLN A 1 206 ? -3.701 -26.641 -24.5 1 97.19 206 GLN A C 1
ATOM 1632 O O . GLN A 1 206 ? -2.57 -26.484 -24.969 1 97.19 206 GLN A O 1
ATOM 1637 N N . ASP A 1 207 ? -4.316 -27.812 -24.312 1 97.38 207 ASP A N 1
ATOM 1638 C CA . ASP A 1 207 ? -3.584 -29.016 -24.672 1 97.38 207 ASP A CA 1
ATOM 1639 C C . ASP A 1 207 ? -3.488 -29.172 -26.188 1 97.38 207 ASP A C 1
ATOM 1641 O O . ASP A 1 207 ? -4.488 -29.031 -26.891 1 97.38 207 ASP A O 1
ATOM 1645 N N . GLU A 1 208 ? -2.336 -29.359 -26.625 1 97.31 208 GLU A N 1
ATOM 1646 C CA . GLU A 1 208 ? -2.064 -29.656 -28.031 1 97.31 208 GLU A CA 1
ATOM 1647 C C . GLU A 1 208 ? -1.141 -30.859 -28.172 1 97.31 208 GLU A C 1
ATOM 1649 O O . GLU A 1 208 ? -0.688 -31.422 -27.172 1 97.31 208 GLU A O 1
ATOM 1654 N N . ASN A 1 209 ? -0.924 -31.344 -29.438 1 97.06 209 ASN A N 1
ATOM 1655 C CA . ASN A 1 209 ? 0.082 -32.375 -29.672 1 97.06 209 ASN A CA 1
ATOM 1656 C C . ASN A 1 209 ? 1.495 -31.828 -29.469 1 97.06 209 ASN A C 1
ATOM 1658 O O . ASN A 1 209 ? 1.754 -30.656 -29.703 1 97.06 209 ASN A O 1
ATOM 1662 N N . CYS A 1 210 ? 2.326 -32.719 -28.953 1 97.88 210 CYS A N 1
ATOM 1663 C CA . CYS A 1 210 ? 3.717 -32.312 -28.766 1 97.88 210 CYS A CA 1
ATOM 1664 C C . CYS A 1 210 ? 4.359 -31.938 -30.094 1 97.88 210 CYS A C 1
ATOM 1666 O O . CYS A 1 210 ? 4.383 -32.719 -31.031 1 97.88 210 CYS A O 1
ATOM 1668 N N . MET A 1 211 ? 4.906 -30.75 -30.156 1 96.69 211 MET A N 1
ATOM 1669 C CA . MET A 1 211 ? 5.516 -30.25 -31.375 1 96.69 211 MET A CA 1
ATOM 1670 C C . MET A 1 211 ? 6.969 -29.844 -31.141 1 96.69 211 MET A C 1
ATOM 1672 O O . MET A 1 211 ? 7.461 -28.891 -31.734 1 96.69 211 MET A O 1
ATOM 1676 N N . TYR A 1 212 ? 7.574 -30.453 -30.141 1 97 212 TYR A N 1
ATOM 1677 C CA . TYR A 1 212 ? 8.977 -30.141 -29.891 1 97 212 TYR A CA 1
ATOM 1678 C C . TYR A 1 212 ? 9.805 -30.25 -31.156 1 97 212 TYR A C 1
ATOM 1680 O O . TYR A 1 212 ? 9.625 -31.188 -31.953 1 97 212 TYR A O 1
ATOM 1688 N N . ASN A 1 213 ? 10.703 -29.297 -31.344 1 92.44 213 ASN A N 1
ATOM 1689 C CA . ASN A 1 213 ? 11.633 -29.219 -32.469 1 92.44 213 ASN A CA 1
ATOM 1690 C C . ASN A 1 213 ? 13.055 -28.906 -32 1 92.44 213 ASN A C 1
ATOM 1692 O O . ASN A 1 213 ? 13.312 -27.828 -31.484 1 92.44 213 ASN A O 1
ATOM 1696 N N . PRO A 1 214 ? 14.016 -29.766 -32.281 1 93.56 214 PRO A N 1
ATOM 1697 C CA . PRO A 1 214 ? 15.391 -29.547 -31.812 1 93.56 214 PRO A CA 1
ATOM 1698 C C . PRO A 1 214 ? 15.984 -28.234 -32.312 1 93.56 214 PRO A C 1
ATOM 1700 O O . PRO A 1 214 ? 16.891 -27.672 -31.703 1 93.56 214 PRO A O 1
ATOM 1703 N N . THR A 1 215 ? 15.477 -27.75 -33.375 1 95.25 215 THR A N 1
ATOM 1704 C CA . THR A 1 215 ? 15.969 -26.484 -33.906 1 95.25 215 THR A CA 1
ATOM 1705 C C . THR A 1 215 ? 15.57 -25.328 -33 1 95.25 215 THR A C 1
ATOM 1707 O O . THR A 1 215 ? 16.188 -24.266 -33.031 1 95.25 215 THR A O 1
ATOM 1710 N N . GLY A 1 216 ? 14.578 -25.531 -32.156 1 96.5 216 GLY A N 1
ATOM 1711 C CA . GLY A 1 216 ? 14.133 -24.5 -31.234 1 96.5 216 GLY A CA 1
ATOM 1712 C C . GLY A 1 216 ? 14.641 -24.703 -29.812 1 96.5 216 GLY A C 1
ATOM 1713 O O . GLY A 1 216 ? 14.234 -23.984 -28.906 1 96.5 216 GLY A O 1
ATOM 1714 N N . LYS A 1 217 ? 15.547 -25.672 -29.75 1 97.38 217 LYS A N 1
ATOM 1715 C CA . LYS A 1 217 ? 16.078 -26.016 -28.422 1 97.38 217 LYS A CA 1
ATOM 1716 C C . LYS A 1 217 ? 16.812 -24.828 -27.812 1 97.38 217 LYS A C 1
ATOM 1718 O O . LYS A 1 217 ? 17.656 -24.219 -28.469 1 97.38 217 LYS A O 1
ATOM 1723 N N . ALA A 1 218 ? 16.438 -24.547 -26.578 1 97.88 218 ALA A N 1
ATOM 1724 C CA . ALA A 1 218 ? 17.062 -23.391 -25.938 1 97.88 218 ALA A CA 1
ATOM 1725 C C . ALA A 1 218 ? 17.812 -23.797 -24.672 1 97.88 218 ALA A C 1
ATOM 1727 O O . ALA A 1 218 ? 18.688 -23.078 -24.203 1 97.88 218 ALA A O 1
ATOM 1728 N N . ALA A 1 219 ? 17.422 -24.938 -24.125 1 97.88 219 ALA A N 1
ATOM 1729 C CA . ALA A 1 219 ? 18.094 -25.375 -22.891 1 97.88 219 ALA A CA 1
ATOM 1730 C C . ALA A 1 219 ? 17.969 -26.891 -22.703 1 97.88 219 ALA A C 1
ATOM 1732 O O . ALA A 1 219 ? 17.141 -27.531 -23.359 1 97.88 219 ALA A O 1
ATOM 1733 N N . LYS A 1 220 ? 18.797 -27.438 -21.938 1 97.44 220 LYS A N 1
ATOM 1734 C CA . LYS A 1 220 ? 18.734 -28.828 -21.453 1 97.44 220 LYS A CA 1
ATOM 1735 C C . LYS A 1 220 ? 19.172 -28.922 -20 1 97.44 220 LYS A C 1
ATOM 1737 O O . LYS A 1 220 ? 19.766 -27.984 -19.453 1 97.44 220 LYS A O 1
ATOM 1742 N N . CYS A 1 221 ? 18.781 -29.984 -19.328 1 96.75 221 CYS A N 1
ATOM 1743 C CA . CYS A 1 221 ? 19.25 -30.188 -17.953 1 96.75 221 CYS A CA 1
ATOM 1744 C C . CYS A 1 221 ? 19.688 -31.641 -17.734 1 96.75 221 CYS A C 1
ATOM 1746 O O . CYS A 1 221 ? 19.469 -32.5 -18.594 1 96.75 221 CYS A O 1
ATOM 1748 N N . ARG A 1 222 ? 20.359 -31.844 -16.641 1 96.81 222 ARG A N 1
ATOM 1749 C CA . ARG A 1 222 ? 20.938 -33.156 -16.344 1 96.81 222 ARG A CA 1
ATOM 1750 C C . ARG A 1 222 ? 20.062 -33.906 -15.336 1 96.81 222 ARG A C 1
ATOM 1752 O O . ARG A 1 222 ? 20.281 -35.094 -15.109 1 96.81 222 ARG A O 1
ATOM 1759 N N . GLY A 1 223 ? 19.156 -33.219 -14.773 1 95.81 223 GLY A N 1
ATOM 1760 C CA . GLY A 1 223 ? 18.297 -33.75 -13.727 1 95.81 223 GLY A CA 1
ATOM 1761 C C . GLY A 1 223 ? 17.734 -32.688 -12.812 1 95.81 223 GLY A C 1
ATOM 1762 O O . GLY A 1 223 ? 17.469 -31.562 -13.242 1 95.81 223 GLY A O 1
ATOM 1763 N N . TYR A 1 224 ? 17.438 -33.188 -11.594 1 97 224 TYR A N 1
ATOM 1764 C CA . TYR A 1 224 ? 16.891 -32.25 -10.633 1 97 224 TYR A CA 1
ATOM 1765 C C . TYR A 1 224 ? 17.234 -32.656 -9.203 1 97 224 TYR A C 1
ATOM 1767 O O . TYR A 1 224 ? 17.75 -33.781 -8.984 1 97 224 TYR A O 1
ATOM 1775 N N . ARG A 1 225 ? 17.094 -31.734 -8.328 1 96.88 225 ARG A N 1
ATOM 1776 C CA . ARG A 1 225 ? 17.203 -31.984 -6.891 1 96.88 225 ARG A CA 1
ATOM 1777 C C . ARG A 1 225 ? 15.945 -31.547 -6.152 1 96.88 225 ARG A C 1
ATOM 1779 O O . ARG A 1 225 ? 15.25 -30.625 -6.594 1 96.88 225 ARG A O 1
ATOM 1786 N N . GLU A 1 226 ? 15.664 -32.219 -5.094 1 96.69 226 GLU A N 1
ATOM 1787 C CA . GLU A 1 226 ? 14.539 -31.891 -4.23 1 96.69 226 GLU A CA 1
ATOM 1788 C C . GLU A 1 226 ? 15.016 -31.438 -2.854 1 96.69 226 GLU A C 1
ATOM 1790 O O . GLU A 1 226 ? 15.93 -32.031 -2.279 1 96.69 226 GLU A O 1
ATOM 1795 N N . ILE A 1 227 ? 14.422 -30.438 -2.416 1 96.81 227 ILE A N 1
ATOM 1796 C CA . ILE A 1 227 ? 14.711 -29.938 -1.074 1 96.81 227 ILE A CA 1
ATOM 1797 C C . ILE A 1 227 ? 14 -30.812 -0.041 1 96.81 227 ILE A C 1
ATOM 1799 O O . ILE A 1 227 ? 12.852 -31.219 -0.246 1 96.81 227 ILE A O 1
ATOM 1803 N N . PRO A 1 228 ? 14.719 -31.062 1.112 1 94.94 228 PRO A N 1
ATOM 1804 C CA . PRO A 1 228 ? 14.047 -31.859 2.137 1 94.94 228 PRO A CA 1
ATOM 1805 C C . PRO A 1 228 ? 12.695 -31.266 2.551 1 94.94 228 PRO A C 1
ATOM 1807 O O . PRO A 1 228 ? 12.602 -30.062 2.811 1 94.94 228 PRO A O 1
ATOM 1810 N N . GLU A 1 229 ? 11.727 -32.156 2.633 1 94.25 229 GLU A N 1
ATOM 1811 C CA . GLU A 1 229 ? 10.344 -31.734 2.85 1 94.25 229 GLU A CA 1
ATOM 1812 C C . GLU A 1 229 ? 10.203 -30.938 4.141 1 94.25 229 GLU A C 1
ATOM 1814 O O . GLU A 1 229 ? 10.695 -31.359 5.191 1 94.25 229 GLU A O 1
ATOM 1819 N N . GLY A 1 230 ? 9.617 -29.797 4.004 1 95.31 230 GLY A N 1
ATOM 1820 C CA . GLY A 1 230 ? 9.281 -29 5.164 1 95.31 230 GLY A CA 1
ATOM 1821 C C . GLY A 1 230 ? 10.461 -28.219 5.727 1 95.31 230 GLY A C 1
ATOM 1822 O O . GLY A 1 230 ? 10.32 -27.484 6.703 1 95.31 230 GLY A O 1
ATOM 1823 N N . ASN A 1 231 ? 11.609 -28.281 5.125 1 96.12 231 ASN A N 1
ATOM 1824 C CA . ASN A 1 231 ? 12.82 -27.656 5.652 1 96.12 231 ASN A CA 1
ATOM 1825 C C . ASN A 1 231 ? 13.023 -26.25 5.074 1 96.12 231 ASN A C 1
ATOM 1827 O O . ASN A 1 231 ? 13.688 -26.094 4.051 1 96.12 231 ASN A O 1
ATOM 1831 N N . GLU A 1 232 ? 12.562 -25.281 5.785 1 96.81 232 GLU A N 1
ATOM 1832 C CA . GLU A 1 232 ? 12.648 -23.906 5.324 1 96.81 232 GLU A CA 1
ATOM 1833 C C . GLU A 1 232 ? 14.094 -23.422 5.266 1 96.81 232 GLU A C 1
ATOM 1835 O O . GLU A 1 232 ? 14.461 -22.641 4.391 1 96.81 232 GLU A O 1
ATOM 1840 N N . LYS A 1 233 ? 14.867 -23.891 6.223 1 96.06 233 LYS A N 1
ATOM 1841 C CA . LYS A 1 233 ? 16.281 -23.5 6.23 1 96.06 233 LYS A CA 1
ATOM 1842 C C . LYS A 1 233 ? 17 -23.984 4.98 1 96.06 233 LYS A C 1
ATOM 1844 O O . LYS A 1 233 ? 17.781 -23.25 4.371 1 96.06 233 LYS A O 1
ATOM 1849 N N . ALA A 1 234 ? 16.719 -25.203 4.617 1 96.94 234 ALA A N 1
ATOM 1850 C CA . ALA A 1 234 ? 17.312 -25.75 3.402 1 96.94 234 ALA A CA 1
ATOM 1851 C C . ALA A 1 234 ? 16.828 -25.016 2.162 1 96.94 234 ALA A C 1
ATOM 1853 O O . ALA A 1 234 ? 17.594 -24.766 1.234 1 96.94 234 ALA A O 1
ATOM 1854 N N . LEU A 1 235 ? 15.562 -24.719 2.172 1 98.12 235 LEU A N 1
ATOM 1855 C CA . LEU A 1 235 ? 15.016 -23.953 1.055 1 98.12 235 LEU A CA 1
ATOM 1856 C C . LEU A 1 235 ? 15.703 -22.609 0.931 1 98.12 235 LEU A C 1
ATOM 1858 O O . LEU A 1 235 ? 16.078 -22.188 -0.168 1 98.12 235 LEU A O 1
ATOM 1862 N N . LYS A 1 236 ? 15.891 -21.922 2.078 1 98.06 236 LYS A N 1
ATOM 1863 C CA . LYS A 1 236 ? 16.562 -20.625 2.059 1 98.06 236 LYS A CA 1
ATOM 1864 C C . LYS A 1 236 ? 17.969 -20.734 1.5 1 98.06 236 LYS A C 1
ATOM 1866 O O . LYS A 1 236 ? 18.406 -19.906 0.697 1 98.06 236 LYS A O 1
ATOM 1871 N N . ARG A 1 237 ? 18.672 -21.766 1.915 1 97.44 237 ARG A N 1
ATOM 1872 C CA . ARG A 1 237 ? 20.031 -21.984 1.423 1 97.44 237 ARG A CA 1
ATOM 18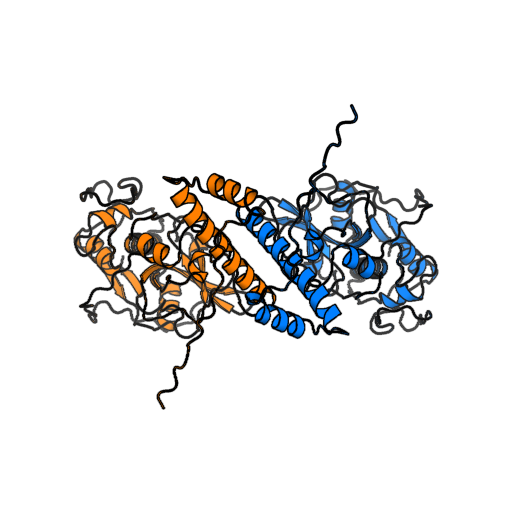73 C C . ARG A 1 237 ? 20.031 -22.234 -0.081 1 97.44 237 ARG A C 1
ATOM 1875 O O . ARG A 1 237 ? 20.891 -21.734 -0.799 1 97.44 237 ARG A O 1
ATOM 1882 N N . ALA A 1 238 ? 19.109 -23 -0.513 1 97.88 238 ALA A N 1
ATOM 1883 C CA . ALA A 1 238 ? 19 -23.281 -1.941 1 97.88 238 ALA A CA 1
ATOM 1884 C C . ALA A 1 238 ? 18.703 -22.016 -2.734 1 97.88 238 ALA A C 1
ATOM 1886 O O . ALA A 1 238 ? 19.344 -21.75 -3.754 1 97.88 238 ALA A O 1
ATOM 1887 N N . VAL A 1 239 ? 17.766 -21.219 -2.25 1 98.56 239 VAL A N 1
ATOM 1888 C CA . VAL A 1 239 ? 17.438 -19.969 -2.93 1 98.56 239 VAL A CA 1
ATOM 1889 C C . VAL A 1 239 ? 18.656 -19.047 -2.957 1 98.56 239 VAL A C 1
ATOM 1891 O O . VAL A 1 239 ? 18.906 -18.359 -3.955 1 98.56 239 VAL A O 1
ATOM 1894 N N . ALA A 1 240 ? 19.406 -19.078 -1.933 1 97.62 240 ALA A N 1
ATOM 1895 C CA . ALA A 1 240 ? 20.578 -18.203 -1.817 1 97.62 240 ALA A CA 1
ATOM 1896 C C . ALA A 1 240 ? 21.688 -18.625 -2.773 1 97.62 240 ALA A C 1
ATOM 1898 O O . ALA A 1 240 ? 22.391 -17.797 -3.336 1 97.62 240 ALA A O 1
ATOM 1899 N N . ARG A 1 241 ? 21.812 -19.906 -2.971 1 96.06 241 ARG A N 1
ATOM 1900 C CA . ARG A 1 241 ? 23.047 -20.391 -3.582 1 96.06 241 ARG A CA 1
ATOM 1901 C C . ARG A 1 241 ? 22.797 -20.938 -4.98 1 96.06 241 ARG A C 1
ATOM 1903 O O . ARG A 1 241 ? 23.672 -20.891 -5.84 1 96.06 241 ARG A O 1
ATOM 1910 N N . VAL A 1 242 ? 21.641 -21.422 -5.164 1 96.69 242 VAL A N 1
ATOM 1911 C CA . VAL A 1 242 ? 21.344 -22.094 -6.426 1 96.69 242 VAL A CA 1
ATOM 1912 C C . VAL A 1 242 ? 20.656 -21.141 -7.387 1 96.69 242 VAL A C 1
ATOM 1914 O O . VAL A 1 242 ? 21.062 -21.031 -8.555 1 96.69 242 VAL A O 1
ATOM 1917 N N . GLY A 1 243 ? 19.703 -20.391 -6.969 1 97.88 243 GLY A N 1
ATOM 1918 C CA . GLY A 1 243 ? 18.859 -19.531 -7.789 1 97.88 243 GLY A CA 1
ATOM 1919 C C . GLY A 1 243 ? 17.375 -19.734 -7.527 1 97.88 243 GLY A C 1
ATOM 1920 O O . GLY A 1 243 ? 17 -20.219 -6.457 1 97.88 243 GLY A O 1
ATOM 1921 N N . PRO A 1 244 ? 16.578 -19.391 -8.547 1 98.81 244 PRO A N 1
ATOM 1922 C CA . PRO A 1 244 ? 15.133 -19.609 -8.383 1 98.81 244 PRO A CA 1
ATOM 1923 C C . PRO A 1 244 ? 14.773 -21.078 -8.219 1 98.81 244 PRO A C 1
ATOM 1925 O O . PRO A 1 244 ? 15.367 -21.953 -8.867 1 98.81 244 PRO A O 1
ATOM 1928 N N . ILE A 1 245 ? 13.789 -21.312 -7.316 1 98.88 245 ILE A N 1
ATOM 1929 C CA . ILE A 1 245 ? 13.406 -22.672 -6.957 1 98.88 245 ILE A CA 1
ATOM 1930 C C . ILE A 1 245 ? 11.914 -22.875 -7.199 1 98.88 245 ILE A C 1
ATOM 1932 O O . ILE A 1 245 ? 11.102 -22.016 -6.832 1 98.88 245 ILE A O 1
ATOM 1936 N N . SER A 1 246 ? 11.578 -24 -7.852 1 98.88 246 SER A N 1
ATOM 1937 C CA . SER A 1 246 ? 10.172 -24.359 -7.965 1 98.88 246 SER A CA 1
ATOM 1938 C C . SER A 1 246 ? 9.602 -24.812 -6.621 1 98.88 246 SER A C 1
ATOM 1940 O O . SER A 1 246 ? 10.18 -25.672 -5.957 1 98.88 246 SER A O 1
ATOM 1942 N N . VAL A 1 247 ? 8.469 -24.172 -6.242 1 98.81 247 VAL A N 1
ATOM 1943 C CA . VAL A 1 247 ? 7.855 -24.547 -4.973 1 98.81 247 VAL A CA 1
ATOM 1944 C C . VAL A 1 247 ? 6.348 -24.719 -5.156 1 98.81 247 VAL A C 1
ATOM 1946 O O . VAL A 1 247 ? 5.789 -24.281 -6.164 1 98.81 247 VAL A O 1
ATOM 1949 N N . ALA A 1 248 ? 5.773 -25.422 -4.199 1 98.5 248 ALA A N 1
ATOM 1950 C CA . ALA A 1 248 ? 4.324 -25.594 -4.152 1 98.5 248 ALA A CA 1
ATOM 1951 C C . ALA A 1 248 ? 3.727 -24.906 -2.928 1 98.5 248 ALA A C 1
ATOM 1953 O O . ALA A 1 248 ? 4.344 -24.875 -1.86 1 98.5 248 ALA A O 1
ATOM 1954 N N . ILE A 1 249 ? 2.535 -24.375 -3.123 1 98.56 249 ILE A N 1
ATOM 1955 C CA . ILE A 1 249 ? 1.885 -23.688 -2.01 1 98.56 249 ILE A CA 1
ATOM 1956 C C . ILE A 1 249 ? 0.392 -24.016 -2.008 1 98.56 249 ILE A C 1
ATOM 1958 O O . ILE A 1 249 ? -0.138 -24.531 -2.99 1 98.56 249 ILE A O 1
ATOM 1962 N N . ASP A 1 250 ? -0.238 -23.734 -0.893 1 98.06 250 ASP A N 1
ATOM 1963 C CA . ASP A 1 250 ? -1.693 -23.672 -0.801 1 98.06 250 ASP A CA 1
ATOM 1964 C C . ASP A 1 250 ? -2.225 -22.312 -1.269 1 98.06 250 ASP A C 1
ATOM 1966 O O . ASP A 1 250 ? -2.051 -21.312 -0.585 1 98.06 250 ASP A O 1
ATOM 1970 N N . ALA A 1 251 ? -2.799 -22.312 -2.385 1 97.88 251 ALA A N 1
ATOM 1971 C CA . ALA A 1 251 ? -3.344 -21.078 -2.941 1 97.88 251 ALA A CA 1
ATOM 1972 C C . ALA A 1 251 ? -4.871 -21.078 -2.896 1 97.88 251 ALA A C 1
ATOM 1974 O O . ALA A 1 251 ? -5.523 -20.422 -3.719 1 97.88 251 ALA A O 1
ATOM 1975 N N . SER A 1 252 ? -5.5 -21.719 -1.95 1 97.81 252 SER A N 1
ATOM 1976 C CA . SER A 1 252 ? -6.934 -22 -2.006 1 97.81 252 SER A CA 1
ATOM 1977 C C . SER A 1 252 ? -7.734 -20.891 -1.337 1 97.81 252 SER A C 1
ATOM 1979 O O . SER A 1 252 ? -8.953 -20.797 -1.512 1 97.81 252 SER A O 1
ATOM 1981 N N . LEU A 1 253 ? -7.07 -20.062 -0.616 1 98 253 LEU A N 1
ATOM 1982 C CA . LEU A 1 253 ? -7.805 -19.109 0.202 1 98 253 LEU A CA 1
ATOM 1983 C C . LEU A 1 253 ? -8.148 -17.859 -0.603 1 98 253 LEU A C 1
ATOM 1985 O O . LEU A 1 253 ? -7.36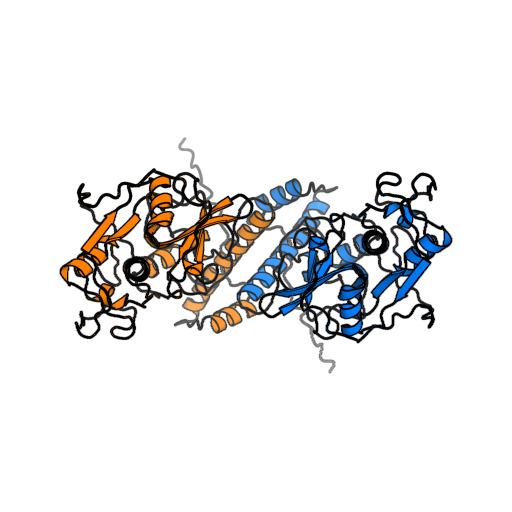7 -17.422 -1.451 1 98 253 LEU A O 1
ATOM 1989 N N . THR A 1 254 ? -9.242 -17.219 -0.21 1 98.44 254 THR A N 1
ATOM 1990 C CA . THR A 1 254 ? -9.688 -15.977 -0.833 1 98.44 254 THR A CA 1
ATOM 1991 C C . THR A 1 254 ? -8.656 -14.875 -0.631 1 98.44 254 THR A C 1
ATOM 1993 O O . THR A 1 254 ? -8.477 -14.023 -1.505 1 98.44 254 THR A O 1
ATOM 1996 N N . SER A 1 255 ? -7.973 -14.914 0.521 1 98.5 255 SER A N 1
ATOM 1997 C CA . SER A 1 255 ? -6.949 -13.906 0.787 1 98.5 255 SER A CA 1
ATOM 1998 C C . SER A 1 255 ? -5.828 -13.977 -0.246 1 98.5 255 SER A C 1
ATOM 2000 O O . SER A 1 255 ? -5.277 -12.945 -0.638 1 98.5 255 SER A O 1
ATOM 2002 N N . PHE A 1 256 ? -5.5 -15.18 -0.714 1 98.62 256 PHE A N 1
ATOM 2003 C CA . PHE A 1 256 ? -4.496 -15.328 -1.761 1 98.62 256 PHE A CA 1
ATOM 2004 C C . PHE A 1 256 ? -5.02 -14.805 -3.092 1 98.62 256 PHE A C 1
ATOM 2006 O O . PHE A 1 256 ? -4.301 -14.125 -3.824 1 98.62 256 PHE A O 1
ATOM 2013 N N . GLN A 1 257 ? -6.234 -15.094 -3.383 1 98.62 257 GLN A N 1
ATOM 2014 C CA . GLN A 1 257 ? -6.906 -14.695 -4.617 1 98.62 257 GLN A CA 1
ATOM 2015 C C . GLN A 1 257 ? -6.812 -13.188 -4.836 1 98.62 257 GLN A C 1
ATOM 2017 O O . GLN A 1 257 ? -6.684 -12.727 -5.973 1 98.62 257 GLN A O 1
ATOM 2022 N N . PHE A 1 258 ? -6.777 -12.422 -3.734 1 98.88 258 PHE A N 1
ATOM 2023 C CA . PHE A 1 258 ? -6.891 -10.977 -3.869 1 98.88 258 PHE A CA 1
ATOM 2024 C C . PHE A 1 258 ? -5.684 -10.273 -3.254 1 98.88 258 PHE A C 1
ATOM 2026 O O . PHE A 1 258 ? -5.727 -9.07 -2.986 1 98.88 258 PHE A O 1
ATOM 2033 N N . TYR A 1 259 ? -4.648 -11.062 -2.979 1 98.81 259 TYR A N 1
ATOM 2034 C CA . TYR A 1 259 ? -3.436 -10.469 -2.43 1 98.81 259 TYR A CA 1
ATOM 2035 C C . TYR A 1 259 ? -2.984 -9.281 -3.27 1 98.81 259 TYR A C 1
ATOM 2037 O O . TYR A 1 259 ? -3.037 -9.328 -4.5 1 98.81 259 TYR A O 1
ATOM 2045 N N . ARG A 1 260 ? -2.516 -8.25 -2.562 1 98.44 260 ARG A N 1
ATOM 2046 C CA . ARG A 1 260 ? -2.049 -7.09 -3.307 1 98.44 260 ARG A CA 1
ATOM 2047 C C . ARG A 1 260 ? -0.653 -6.676 -2.855 1 98.44 260 ARG A C 1
ATOM 2049 O O . ARG A 1 260 ? 0.221 -6.414 -3.686 1 98.44 260 ARG A O 1
ATOM 2056 N N . LYS A 1 261 ? -0.47 -6.605 -1.547 1 97.62 261 LYS A N 1
ATOM 2057 C CA . LYS A 1 261 ? 0.829 -6.16 -1.052 1 97.62 261 LYS A CA 1
ATOM 2058 C C . LYS A 1 261 ? 1.018 -6.535 0.415 1 97.62 261 LYS A C 1
ATOM 2060 O O . LYS A 1 261 ? 0.06 -6.914 1.092 1 97.62 261 LYS A O 1
ATOM 2065 N N . GLY A 1 262 ? 2.26 -6.402 0.853 1 98.06 262 GLY A N 1
ATOM 2066 C CA . GLY A 1 262 ? 2.609 -6.781 2.213 1 98.06 262 GLY A CA 1
ATOM 2067 C C . GLY A 1 262 ? 3.084 -8.219 2.332 1 98.06 262 GLY A C 1
ATOM 2068 O O . GLY A 1 262 ? 3.178 -8.93 1.33 1 98.06 262 GLY A O 1
ATOM 2069 N N . VAL A 1 263 ? 3.434 -8.594 3.561 1 98.69 263 VAL A N 1
ATOM 2070 C CA . VAL A 1 263 ? 3.908 -9.953 3.801 1 98.69 263 VAL A CA 1
ATOM 2071 C C . VAL A 1 263 ? 2.725 -10.867 4.113 1 98.69 263 VAL A C 1
ATOM 2073 O O . VAL A 1 263 ? 2.129 -10.773 5.191 1 98.69 263 VAL A O 1
ATOM 2076 N N . TYR A 1 264 ? 2.422 -11.719 3.244 1 98.75 264 TYR A N 1
ATOM 2077 C CA . TYR A 1 264 ? 1.256 -12.594 3.299 1 98.75 264 TYR A CA 1
ATOM 2078 C C . TYR A 1 264 ? 1.42 -13.656 4.379 1 98.75 264 TYR A C 1
ATOM 2080 O O . TYR A 1 264 ? 2.377 -14.43 4.355 1 98.75 264 TYR A O 1
ATOM 2088 N N . TYR A 1 265 ? 0.505 -13.664 5.273 1 97.94 265 TYR A N 1
ATOM 2089 C CA . TYR A 1 265 ? 0.386 -14.703 6.293 1 97.94 265 TYR A CA 1
ATOM 2090 C C . TYR A 1 265 ? -1.073 -14.938 6.66 1 97.94 265 TYR A C 1
ATOM 2092 O O . TYR A 1 265 ? -1.7 -14.102 7.312 1 97.94 265 TYR A O 1
ATOM 2100 N N . ASP A 1 266 ? -1.567 -15.977 6.215 1 97.25 266 ASP A N 1
ATOM 2101 C CA . ASP A 1 266 ? -2.912 -16.406 6.578 1 97.25 266 ASP A CA 1
ATOM 2102 C C . ASP A 1 266 ? -2.869 -17.703 7.395 1 97.25 266 ASP A C 1
ATOM 2104 O O . ASP A 1 266 ? -2.416 -18.734 6.906 1 97.25 266 ASP A O 1
ATOM 2108 N N . GLU A 1 267 ? -3.359 -17.625 8.594 1 94.56 267 GLU A N 1
ATOM 2109 C CA . GLU A 1 267 ? -3.268 -18.734 9.523 1 94.56 267 GLU A CA 1
ATOM 2110 C C . GLU A 1 267 ? -4.055 -19.953 9.016 1 94.56 267 GLU A C 1
ATOM 2112 O O . GLU A 1 267 ? -3.818 -21.078 9.445 1 94.56 267 GLU A O 1
ATOM 2117 N N . ASN A 1 268 ? -4.961 -19.688 8.102 1 95.31 268 ASN A N 1
ATOM 2118 C CA . ASN A 1 268 ? -5.801 -20.781 7.602 1 95.31 268 ASN A CA 1
ATOM 2119 C C . ASN A 1 268 ? -5.137 -21.516 6.441 1 95.31 268 ASN A C 1
ATOM 2121 O O . ASN A 1 268 ? -5.668 -22.516 5.949 1 95.31 268 ASN A O 1
ATOM 2125 N N . CYS A 1 269 ? -4.02 -20.938 6.043 1 94.56 269 CYS A N 1
ATOM 2126 C CA . CYS A 1 269 ? -3.283 -21.656 5.004 1 94.56 269 CYS A CA 1
ATOM 2127 C C . CYS A 1 269 ? -2.857 -23.031 5.488 1 94.56 269 CYS A C 1
ATOM 2129 O O . CYS A 1 269 ? -2.314 -23.172 6.586 1 94.56 269 CYS A O 1
ATOM 2131 N N . ASN A 1 270 ? -3.082 -24.078 4.68 1 92.12 270 ASN A N 1
ATOM 2132 C CA . ASN A 1 270 ? -2.842 -25.469 5.074 1 92.12 270 ASN A CA 1
ATOM 2133 C C . ASN A 1 270 ? -1.65 -26.062 4.332 1 92.12 270 ASN A C 1
ATOM 2135 O O . ASN A 1 270 ? -1.71 -26.266 3.117 1 92.12 270 ASN A O 1
ATOM 2139 N N . SER A 1 271 ? -0.653 -26.469 5.07 1 91 271 SER A N 1
ATOM 2140 C CA . SER A 1 271 ? 0.569 -27 4.484 1 91 271 SER A CA 1
ATOM 2141 C C . SER A 1 271 ? 0.325 -28.375 3.857 1 91 271 SER A C 1
ATOM 2143 O O . SER A 1 271 ? 1.155 -28.875 3.094 1 91 271 SER A O 1
ATOM 2145 N N . ASP A 1 272 ? -0.81 -28.938 4.121 1 90.25 272 ASP A N 1
ATOM 2146 C CA . ASP A 1 272 ? -1.116 -30.266 3.588 1 90.25 272 ASP A CA 1
ATOM 2147 C C . ASP A 1 272 ? -1.991 -30.156 2.34 1 90.25 272 ASP A C 1
ATOM 2149 O O . ASP A 1 272 ? -2.26 -31.172 1.683 1 90.25 272 ASP A O 1
ATOM 2153 N N . ASN A 1 273 ? -2.371 -28.969 2.006 1 93.31 273 ASN A N 1
ATOM 2154 C CA . ASN A 1 273 ? -3.248 -28.766 0.858 1 93.31 273 ASN A CA 1
ATOM 2155 C C . ASN A 1 273 ? -2.549 -27.984 -0.252 1 93.31 273 ASN A C 1
ATOM 2157 O O . ASN A 1 273 ? -3.049 -26.953 -0.702 1 93.31 273 ASN A O 1
ATOM 2161 N N . LEU A 1 274 ? -1.46 -28.578 -0.686 1 97.19 274 LEU A N 1
ATOM 2162 C CA . LEU A 1 274 ? -0.703 -27.938 -1.755 1 97.19 274 LEU A CA 1
ATOM 2163 C C . LEU A 1 274 ? -1.396 -28.125 -3.1 1 97.19 274 LEU A C 1
ATOM 2165 O O . LEU A 1 274 ? -1.756 -29.234 -3.467 1 97.19 274 LEU A O 1
ATOM 2169 N N . ASN A 1 275 ? -1.62 -27.047 -3.82 1 98.06 275 ASN A N 1
ATOM 2170 C CA . ASN A 1 275 ? -2.41 -27.172 -5.043 1 98.06 275 ASN A CA 1
ATOM 2171 C C . ASN A 1 275 ? -1.883 -26.25 -6.141 1 98.06 275 ASN A C 1
ATOM 2173 O O . ASN A 1 275 ? -2.443 -26.203 -7.234 1 98.06 275 ASN A O 1
ATOM 2177 N N . HIS A 1 276 ? -0.842 -25.547 -5.879 1 98.69 276 HIS A N 1
ATOM 2178 C CA . HIS A 1 276 ? -0.352 -24.547 -6.82 1 98.69 276 HIS A CA 1
ATOM 2179 C C . HIS A 1 276 ? 1.173 -24.5 -6.84 1 98.69 276 HIS A C 1
ATOM 2181 O O . HIS A 1 276 ? 1.812 -24.516 -5.785 1 98.69 276 HIS A O 1
ATOM 2187 N N . ALA A 1 277 ? 1.746 -24.562 -8.047 1 98.81 277 ALA A N 1
ATOM 2188 C CA . ALA A 1 277 ? 3.193 -24.469 -8.219 1 98.81 277 ALA A CA 1
ATOM 2189 C C . ALA A 1 277 ? 3.609 -23.047 -8.602 1 98.81 277 ALA A C 1
ATOM 2191 O O . ALA A 1 277 ? 3.021 -22.438 -9.5 1 98.81 277 ALA A O 1
ATOM 2192 N N . VAL A 1 278 ? 4.547 -22.531 -7.887 1 98.88 278 VAL A N 1
ATOM 2193 C CA . VAL A 1 278 ? 5.055 -21.188 -8.125 1 98.88 278 VAL A CA 1
ATOM 2194 C C . VAL A 1 278 ? 6.582 -21.188 -8.047 1 98.88 278 VAL A C 1
ATOM 2196 O O . VAL A 1 278 ? 7.207 -22.25 -8.047 1 98.88 278 VAL A O 1
ATOM 2199 N N . LEU A 1 279 ? 7.141 -19.984 -8.18 1 98.94 279 LEU A N 1
ATOM 2200 C CA . LEU A 1 279 ? 8.594 -19.875 -8.242 1 98.94 279 LEU A CA 1
ATOM 2201 C C . LEU A 1 279 ? 9.125 -18.969 -7.133 1 98.94 279 LEU A C 1
ATOM 2203 O O . LEU A 1 279 ? 8.758 -17.797 -7.062 1 98.94 279 LEU A O 1
ATOM 2207 N N . ALA A 1 280 ? 9.945 -19.562 -6.246 1 98.94 280 ALA A N 1
ATOM 2208 C CA . ALA A 1 280 ? 10.648 -18.734 -5.258 1 98.94 280 ALA A CA 1
ATOM 2209 C C . ALA A 1 280 ? 11.867 -18.062 -5.875 1 98.94 280 ALA A C 1
ATOM 2211 O O . ALA A 1 280 ? 12.789 -18.734 -6.34 1 98.94 280 ALA A O 1
ATOM 2212 N N . VAL A 1 281 ? 11.898 -16.719 -5.82 1 98.94 281 VAL A N 1
ATOM 2213 C CA . VAL A 1 281 ? 12.953 -16 -6.539 1 98.94 281 VAL A CA 1
ATOM 2214 C C . VAL A 1 281 ? 13.781 -15.172 -5.559 1 98.94 281 VAL A C 1
ATOM 2216 O O . VAL A 1 281 ? 14.633 -14.391 -5.973 1 98.94 281 VAL A O 1
ATOM 2219 N N . GLY A 1 282 ? 13.508 -15.305 -4.297 1 98.88 282 GLY A N 1
ATOM 2220 C CA . GLY A 1 282 ? 14.281 -14.57 -3.305 1 98.88 282 GLY A CA 1
ATOM 2221 C C . GLY A 1 282 ? 13.648 -14.586 -1.926 1 98.88 282 GLY A C 1
ATOM 2222 O O . GLY A 1 282 ? 12.695 -15.336 -1.682 1 98.88 282 GLY A O 1
ATOM 2223 N N . TYR A 1 283 ? 14.273 -13.852 -1.04 1 98.81 283 TYR A N 1
ATOM 2224 C CA . TYR A 1 283 ? 13.781 -13.641 0.317 1 98.81 283 TYR A CA 1
ATOM 2225 C C . TYR A 1 283 ? 14.352 -12.359 0.907 1 98.81 283 TYR A C 1
ATOM 2227 O O . TYR A 1 283 ? 15.328 -11.805 0.39 1 98.81 283 TYR A O 1
ATOM 2235 N N . GLY A 1 284 ? 13.68 -11.875 1.896 1 98.5 284 GLY A N 1
ATOM 2236 C CA . GLY A 1 284 ? 14.133 -10.664 2.561 1 98.5 284 GLY A CA 1
ATOM 2237 C C . GLY A 1 284 ? 13.344 -10.344 3.818 1 98.5 284 GLY A C 1
ATOM 2238 O O . GLY A 1 284 ? 12.797 -11.242 4.457 1 98.5 284 GLY A O 1
ATOM 2239 N N . ILE A 1 285 ? 13.531 -9.078 4.242 1 97.69 285 ILE A N 1
ATOM 2240 C CA . ILE A 1 285 ? 12.836 -8.562 5.418 1 97.69 285 ILE A CA 1
ATOM 2241 C C . ILE A 1 285 ? 12.133 -7.254 5.07 1 97.69 285 ILE A C 1
ATOM 2243 O O . ILE A 1 285 ? 12.719 -6.379 4.426 1 97.69 285 ILE A O 1
ATOM 2247 N N . GLN A 1 286 ? 10.875 -7.18 5.34 1 95.44 286 GLN A N 1
ATOM 2248 C CA . GLN A 1 286 ? 10.109 -5.953 5.172 1 95.44 286 GLN A CA 1
ATOM 2249 C C . GLN A 1 286 ? 9.391 -5.57 6.465 1 95.44 286 GLN A C 1
ATOM 2251 O O . GLN A 1 286 ? 8.539 -6.309 6.949 1 95.44 286 GLN A O 1
ATOM 2256 N N . LYS A 1 287 ? 9.719 -4.355 7.004 1 91.44 287 LYS A N 1
ATOM 2257 C CA . LYS A 1 287 ? 9.133 -3.859 8.25 1 91.44 287 LYS A CA 1
ATOM 2258 C C . LYS A 1 287 ? 9.211 -4.914 9.352 1 91.44 287 LYS A C 1
ATOM 2260 O O . LYS A 1 287 ? 8.203 -5.215 9.992 1 91.44 287 LYS A O 1
ATOM 2265 N N . GLY A 1 288 ? 10.312 -5.566 9.375 1 94.5 288 GLY A N 1
ATOM 2266 C CA . GLY A 1 288 ? 10.586 -6.523 10.438 1 94.5 288 GLY A CA 1
ATOM 2267 C C . GLY A 1 288 ? 10.055 -7.914 10.133 1 94.5 288 GLY A C 1
ATOM 2268 O O . GLY A 1 288 ? 10.328 -8.859 10.867 1 94.5 288 GLY A O 1
ATOM 2269 N N . ASN A 1 289 ? 9.32 -8.094 9.023 1 97 289 ASN A N 1
ATOM 2270 C CA . ASN A 1 289 ? 8.75 -9.391 8.664 1 97 289 ASN A CA 1
ATOM 2271 C C . ASN A 1 289 ? 9.586 -10.086 7.594 1 97 289 ASN A C 1
ATOM 2273 O O . ASN A 1 289 ? 9.781 -9.547 6.504 1 97 289 ASN A O 1
ATOM 2277 N N . LYS A 1 290 ? 10.016 -11.258 7.941 1 98.31 290 LYS A N 1
ATOM 2278 C CA . LYS A 1 290 ? 10.773 -12.062 6.984 1 98.31 290 LYS A CA 1
ATOM 2279 C C . LYS A 1 290 ? 9.844 -12.68 5.941 1 98.31 290 LYS A C 1
ATOM 2281 O O . LYS A 1 290 ? 8.734 -13.109 6.262 1 98.31 290 LYS A O 1
ATOM 2286 N N . HIS A 1 291 ? 10.336 -12.719 4.684 1 98.81 291 HIS A N 1
ATOM 2287 C CA . HIS A 1 291 ? 9.438 -13.211 3.65 1 98.81 291 HIS A CA 1
ATOM 2288 C C . HIS A 1 291 ? 10.203 -13.898 2.525 1 98.81 291 HIS A C 1
ATOM 2290 O O . HIS A 1 291 ? 11.406 -13.688 2.373 1 98.81 291 HIS A O 1
ATOM 2296 N N . TRP A 1 292 ? 9.516 -14.773 1.832 1 98.88 292 TRP A N 1
ATOM 2297 C CA . TRP A 1 292 ? 9.891 -15.242 0.501 1 98.88 292 TRP A CA 1
ATOM 2298 C C . TRP A 1 292 ? 9.375 -14.289 -0.575 1 98.88 292 TRP A C 1
ATOM 2300 O O . TRP A 1 292 ? 8.312 -13.68 -0.417 1 98.88 292 TRP A O 1
ATOM 2310 N N . ILE A 1 293 ? 10.086 -14.164 -1.642 1 98.94 293 ILE A N 1
ATOM 2311 C CA . ILE A 1 293 ? 9.586 -13.516 -2.85 1 98.94 293 ILE A CA 1
ATOM 2312 C C . ILE A 1 293 ? 9.156 -14.578 -3.861 1 98.94 293 ILE A C 1
ATOM 2314 O O . ILE A 1 293 ? 9.977 -15.367 -4.332 1 98.94 293 ILE A O 1
ATOM 2318 N N . ILE A 1 294 ? 7.879 -14.523 -4.195 1 98.94 294 ILE A N 1
ATOM 2319 C CA . ILE A 1 294 ? 7.328 -15.594 -5.023 1 98.94 294 ILE A CA 1
ATOM 2320 C C . ILE A 1 294 ? 6.777 -15.008 -6.324 1 98.94 294 ILE A C 1
ATOM 2322 O O . ILE A 1 294 ? 6.035 -14.023 -6.305 1 98.94 294 ILE A O 1
ATOM 2326 N N . LYS A 1 295 ? 7.168 -15.609 -7.43 1 98.94 295 LYS A N 1
ATOM 2327 C CA . LYS A 1 295 ? 6.629 -15.266 -8.742 1 98.94 295 LYS A CA 1
ATOM 2328 C C . LYS A 1 295 ? 5.441 -16.156 -9.094 1 98.94 295 LYS A C 1
ATOM 2330 O O . LYS A 1 295 ? 5.562 -17.391 -9.109 1 98.94 295 LYS A O 1
ATOM 2335 N N . ASN A 1 296 ? 4.355 -15.531 -9.289 1 98.69 296 ASN A N 1
ATOM 2336 C CA . ASN A 1 296 ? 3.145 -16.234 -9.711 1 98.69 296 ASN A CA 1
ATOM 2337 C C . ASN A 1 296 ? 2.996 -16.234 -11.234 1 98.69 296 ASN A C 1
ATOM 2339 O O . ASN A 1 296 ? 3.836 -15.664 -11.938 1 98.69 296 ASN A O 1
ATOM 2343 N N . SER A 1 297 ? 1.998 -16.953 -11.695 1 98.69 297 SER A N 1
ATOM 2344 C CA . SER A 1 297 ? 1.787 -17.031 -13.141 1 98.69 297 SER A CA 1
ATOM 2345 C C . SER A 1 297 ? 0.359 -16.656 -13.516 1 98.69 297 SER A C 1
ATOM 2347 O O . SER A 1 297 ? -0.23 -17.234 -14.422 1 98.69 297 SER A O 1
ATOM 2349 N N . TRP A 1 298 ? -0.234 -15.719 -12.758 1 98.31 298 TRP A N 1
ATOM 2350 C CA . TRP A 1 298 ? -1.604 -15.281 -13 1 98.31 298 TRP A CA 1
ATOM 2351 C C . TRP A 1 298 ? -1.628 -13.883 -13.609 1 98.31 298 TRP A C 1
ATOM 2353 O O . TRP A 1 298 ? -2.615 -13.156 -13.477 1 98.31 298 TRP A O 1
ATOM 2363 N N . GLY A 1 299 ? -0.483 -13.469 -14.188 1 97.62 299 GLY A N 1
ATOM 2364 C CA . GLY A 1 299 ? -0.395 -12.156 -14.812 1 97.62 299 GLY A CA 1
ATOM 2365 C C . GLY A 1 299 ? 0.039 -11.062 -13.844 1 97.62 299 GLY A C 1
ATOM 2366 O O . GLY A 1 299 ? 0.082 -11.281 -12.633 1 97.62 299 GLY A O 1
ATOM 2367 N N . GLU A 1 300 ? 0.272 -9.906 -14.398 1 97.31 300 GLU A N 1
ATOM 2368 C CA . GLU A 1 300 ? 0.779 -8.789 -13.602 1 97.31 300 GLU A CA 1
ATOM 2369 C C . GLU A 1 300 ? -0.348 -8.094 -12.844 1 97.31 300 GLU A C 1
ATOM 2371 O O . GLU A 1 300 ? -0.096 -7.305 -11.93 1 97.31 300 GLU A O 1
ATOM 2376 N N . ASN A 1 301 ? -1.563 -8.406 -13.234 1 95.69 301 ASN A N 1
ATOM 2377 C CA . ASN A 1 301 ? -2.707 -7.773 -12.578 1 95.69 301 ASN A CA 1
ATOM 2378 C C . ASN A 1 301 ? -3.037 -8.453 -11.25 1 95.69 301 ASN A C 1
ATOM 2380 O O . ASN A 1 301 ? -3.936 -8.008 -10.531 1 95.69 301 ASN A O 1
ATOM 2384 N N . TRP A 1 302 ? -2.365 -9.477 -10.938 1 98 302 TRP A N 1
ATOM 2385 C CA . TRP A 1 302 ? -2.508 -10.164 -9.656 1 98 302 TRP A CA 1
ATOM 2386 C C . TRP A 1 302 ? -1.337 -9.844 -8.734 1 98 302 TRP A C 1
ATOM 2388 O O . TRP A 1 302 ? -0.19 -9.758 -9.18 1 98 302 TRP A O 1
ATOM 2398 N N . GLY A 1 303 ? -1.614 -9.719 -7.441 1 98.31 303 GLY A N 1
ATOM 2399 C CA . GLY A 1 303 ? -0.556 -9.453 -6.48 1 98.31 303 GLY A CA 1
ATOM 2400 C C . GLY A 1 303 ? 0.163 -8.141 -6.723 1 98.31 303 GLY A C 1
ATOM 2401 O O . GLY A 1 303 ? -0.461 -7.148 -7.102 1 98.31 303 GLY A O 1
ATOM 2402 N N . ASN A 1 304 ? 1.366 -8.086 -6.359 1 97.94 304 ASN A N 1
ATOM 2403 C CA . ASN A 1 304 ? 2.232 -6.957 -6.684 1 97.94 304 ASN A CA 1
ATOM 2404 C C . ASN A 1 304 ? 2.955 -7.168 -8.008 1 97.94 304 ASN A C 1
ATOM 2406 O O . ASN A 1 304 ? 4.109 -7.602 -8.031 1 97.94 304 ASN A O 1
ATOM 2410 N N . LYS A 1 305 ? 2.23 -6.883 -9.078 1 97.31 305 LYS A N 1
ATOM 2411 C CA . LYS A 1 305 ? 2.73 -7.078 -10.438 1 97.31 305 LYS A CA 1
ATOM 2412 C C . LYS A 1 305 ? 3.123 -8.531 -10.672 1 97.31 305 LYS A C 1
ATOM 2414 O O . LYS A 1 305 ? 4.207 -8.812 -11.188 1 97.31 305 LYS A O 1
ATOM 2419 N N . GLY A 1 306 ? 2.387 -9.414 -10.109 1 98.69 306 GLY A N 1
ATOM 2420 C CA . GLY A 1 306 ? 2.561 -10.836 -10.352 1 98.69 306 GLY A CA 1
ATOM 2421 C C . GLY A 1 306 ? 3.348 -11.539 -9.258 1 98.69 306 GLY A C 1
ATOM 2422 O O . GLY A 1 306 ? 3.561 -12.75 -9.32 1 98.69 306 GLY A O 1
ATOM 2423 N N . TYR A 1 307 ? 3.758 -10.773 -8.234 1 98.88 307 TYR A N 1
ATOM 2424 C CA . TYR A 1 307 ? 4.562 -11.344 -7.164 1 98.88 307 TYR A CA 1
ATOM 2425 C C . TYR A 1 307 ? 3.828 -11.273 -5.832 1 98.88 307 TYR A C 1
ATOM 2427 O O . TYR A 1 307 ? 2.885 -10.492 -5.676 1 98.88 307 TYR A O 1
ATOM 2435 N N . ILE A 1 308 ? 4.242 -12.078 -4.938 1 98.81 308 ILE A N 1
ATOM 2436 C CA . ILE A 1 308 ? 3.74 -12.07 -3.566 1 98.81 308 ILE A CA 1
ATOM 2437 C C . ILE A 1 308 ? 4.898 -12.281 -2.594 1 98.81 308 ILE A C 1
ATOM 2439 O O . ILE A 1 308 ? 5.855 -12.992 -2.902 1 98.81 308 ILE A O 1
ATOM 2443 N N . LEU A 1 309 ? 4.863 -11.609 -1.457 1 98.88 309 LEU A N 1
ATOM 2444 C CA . LEU A 1 309 ? 5.742 -11.883 -0.327 1 98.88 309 LEU A CA 1
ATOM 2445 C C . LEU A 1 309 ? 5.078 -12.828 0.666 1 98.88 309 LEU A C 1
ATOM 2447 O O . LEU A 1 309 ? 4.047 -12.492 1.255 1 98.88 309 LEU A O 1
ATOM 2451 N N . MET A 1 310 ? 5.637 -14 0.779 1 98.75 310 MET A N 1
ATOM 2452 C CA . MET A 1 310 ? 5.066 -14.977 1.704 1 98.75 310 MET A CA 1
ATOM 2453 C C . MET A 1 310 ? 5.895 -15.07 2.982 1 98.75 310 MET A C 1
ATOM 2455 O O . MET A 1 310 ? 7.125 -15.117 2.928 1 98.75 310 MET A O 1
ATOM 2459 N N . ALA A 1 311 ? 5.246 -15.148 4.066 1 98.44 311 ALA A N 1
ATOM 2460 C CA . ALA A 1 311 ? 5.922 -15.141 5.359 1 98.44 311 ALA A CA 1
ATOM 2461 C C . ALA A 1 311 ? 6.891 -16.312 5.48 1 98.44 311 ALA A C 1
ATOM 2463 O O . ALA A 1 311 ? 6.566 -17.438 5.094 1 98.44 311 ALA A O 1
ATOM 2464 N N . ARG A 1 312 ? 8 -15.961 5.992 1 97.75 312 ARG A N 1
ATOM 2465 C CA . ARG A 1 312 ? 9.031 -16.953 6.277 1 97.75 312 ARG A CA 1
ATOM 2466 C C . ARG A 1 312 ? 9.234 -17.109 7.781 1 97.75 312 ARG A C 1
ATOM 2468 O O . ARG A 1 312 ? 9.039 -16.172 8.547 1 97.75 312 ARG A O 1
ATOM 2475 N N . ASN A 1 313 ? 9.641 -18.312 8.172 1 95.5 313 ASN A N 1
ATOM 2476 C CA . ASN A 1 313 ? 9.852 -18.656 9.578 1 95.5 313 ASN A CA 1
ATOM 2477 C C . ASN A 1 313 ? 8.555 -18.562 10.375 1 95.5 313 ASN A C 1
ATOM 2479 O O . ASN A 1 313 ? 8.531 -18.016 11.477 1 95.5 313 ASN A O 1
ATOM 2483 N N . LYS A 1 314 ? 7.496 -18.969 9.75 1 95.5 314 LYS A N 1
ATOM 2484 C CA . LYS A 1 314 ? 6.18 -19.062 10.375 1 95.5 314 LYS A CA 1
ATOM 2485 C C . LYS A 1 314 ? 5.602 -20.469 10.227 1 95.5 314 LYS A C 1
ATOM 2487 O O . LYS A 1 314 ? 4.484 -20.625 9.727 1 95.5 314 LYS A O 1
ATOM 2492 N N . ASN A 1 315 ? 6.422 -21.438 10.602 1 93.94 315 ASN A N 1
ATOM 2493 C CA . ASN A 1 315 ? 6.039 -22.844 10.609 1 93.94 315 ASN A CA 1
ATOM 2494 C C . ASN A 1 315 ? 5.668 -23.344 9.211 1 93.94 315 ASN A C 1
ATOM 2496 O O . ASN A 1 315 ? 4.598 -23.922 9.016 1 93.94 315 ASN A O 1
ATOM 2500 N N . ASN A 1 316 ? 6.492 -23.062 8.219 1 96.06 316 ASN A N 1
ATOM 2501 C CA . ASN A 1 316 ? 6.312 -23.5 6.844 1 96.06 316 ASN A CA 1
ATOM 2502 C C . ASN A 1 316 ? 4.934 -23.125 6.309 1 96.06 316 ASN A C 1
ATOM 2504 O O . ASN A 1 316 ? 4.199 -23.969 5.809 1 96.06 316 ASN A O 1
ATOM 2508 N N . ALA A 1 317 ? 4.617 -21.812 6.484 1 95.38 317 ALA A N 1
ATOM 2509 C CA . ALA A 1 317 ? 3.326 -21.25 6.086 1 95.38 317 ALA A CA 1
ATOM 2510 C C . ALA A 1 317 ? 2.998 -21.625 4.641 1 95.38 317 ALA A C 1
ATOM 2512 O O . ALA A 1 317 ? 3.865 -21.562 3.766 1 95.38 317 ALA A O 1
ATOM 2513 N N . CYS A 1 318 ? 1.795 -22.094 4.449 1 97 318 CYS A N 1
ATOM 2514 C CA . CYS A 1 318 ? 1.23 -22.484 3.16 1 97 318 CYS A CA 1
ATOM 2515 C C . CYS A 1 318 ? 1.989 -23.656 2.562 1 97 318 CYS A C 1
ATOM 2517 O O . CYS A 1 318 ? 1.835 -23.969 1.378 1 97 318 CYS A O 1
ATOM 2519 N N . GLY A 1 319 ? 2.967 -24.297 3.256 1 97.56 319 GLY A N 1
ATOM 2520 C CA . GLY A 1 319 ? 3.66 -25.5 2.832 1 97.56 319 GLY A CA 1
ATOM 2521 C C . GLY A 1 319 ? 4.746 -25.234 1.808 1 97.56 319 GLY A C 1
ATOM 2522 O O . GLY A 1 319 ? 5.086 -26.109 1.01 1 97.56 319 GLY A O 1
ATOM 2523 N N . ILE A 1 320 ? 5.285 -24.078 1.826 1 98.06 320 ILE A N 1
ATOM 2524 C CA . ILE A 1 320 ? 6.137 -23.594 0.741 1 98.06 320 ILE A CA 1
ATOM 2525 C C . ILE A 1 320 ? 7.395 -24.453 0.659 1 98.06 320 ILE A C 1
ATOM 2527 O O . ILE A 1 320 ? 8 -24.578 -0.408 1 98.06 320 ILE A O 1
ATOM 2531 N N . ALA A 1 321 ? 7.793 -25.109 1.752 1 97.75 321 ALA A N 1
ATOM 2532 C CA . ALA A 1 321 ? 9.016 -25.906 1.762 1 97.75 321 ALA A CA 1
ATOM 2533 C C . ALA A 1 321 ? 8.711 -27.391 1.591 1 97.75 321 ALA A C 1
ATOM 2535 O O . ALA A 1 321 ? 9.617 -28.219 1.631 1 97.75 321 ALA A O 1
ATOM 2536 N N . ASN A 1 322 ? 7.461 -27.719 1.392 1 97 322 ASN A N 1
ATOM 2537 C CA . ASN A 1 322 ? 7.078 -29.125 1.351 1 97 322 ASN A CA 1
ATOM 2538 C C . ASN A 1 322 ? 7.48 -29.781 0.03 1 97 322 ASN A C 1
ATOM 2540 O O . ASN A 1 322 ? 7.938 -30.922 0.011 1 97 322 ASN A O 1
ATOM 2544 N N . LEU A 1 323 ? 7.203 -29.109 -0.997 1 96.5 323 LEU A N 1
ATOM 2545 C CA . LEU A 1 323 ? 7.504 -29.625 -2.328 1 96.5 323 LEU A CA 1
ATOM 2546 C C . LEU A 1 323 ? 8.32 -28.609 -3.129 1 96.5 323 LEU A C 1
ATOM 2548 O O . LEU A 1 323 ? 7.77 -27.875 -3.949 1 96.5 323 LEU A O 1
ATOM 2552 N N . ALA A 1 324 ? 9.633 -28.609 -2.842 1 98.12 324 ALA A N 1
ATOM 2553 C CA . ALA A 1 324 ? 10.57 -27.688 -3.49 1 98.12 324 ALA A CA 1
ATOM 2554 C C . ALA A 1 324 ? 11.633 -28.453 -4.27 1 98.12 324 ALA A C 1
ATOM 2556 O O . ALA A 1 324 ? 12.156 -29.469 -3.791 1 98.12 324 ALA A O 1
ATOM 2557 N N . SER A 1 325 ? 11.891 -28 -5.508 1 98 325 SER A N 1
ATOM 2558 C CA . SER A 1 325 ? 12.875 -28.672 -6.359 1 98 325 SER A CA 1
ATOM 2559 C C . SER A 1 325 ? 13.484 -27.703 -7.367 1 98 325 SER A C 1
ATOM 2561 O O . SER A 1 325 ? 12.953 -26.609 -7.586 1 98 325 SER A O 1
ATOM 2563 N N . PHE A 1 326 ? 14.609 -28.062 -7.848 1 98.38 326 PHE A N 1
ATOM 2564 C CA . PHE A 1 326 ? 15.273 -27.266 -8.875 1 98.38 326 PHE A CA 1
ATOM 2565 C C . PHE A 1 326 ? 16.047 -28.156 -9.836 1 98.38 326 PHE A C 1
ATOM 2567 O O . PHE A 1 326 ? 16.484 -29.25 -9.469 1 98.38 326 PHE A O 1
ATOM 2574 N N . PRO A 1 327 ? 16.172 -27.688 -11.102 1 98.25 327 PRO A N 1
ATOM 2575 C CA . PRO A 1 327 ? 16.922 -28.469 -12.094 1 98.25 327 PRO A CA 1
ATOM 2576 C C . PRO A 1 327 ? 18.438 -28.344 -11.906 1 98.25 327 PRO A C 1
ATOM 2578 O O . PRO A 1 327 ? 18.922 -27.344 -11.391 1 98.25 327 PRO A O 1
ATOM 2581 N N . LYS A 1 328 ? 19.109 -29.391 -12.273 1 96.19 328 LYS A N 1
ATOM 2582 C CA . LYS A 1 328 ? 20.562 -29.359 -12.406 1 96.19 328 LYS A CA 1
ATOM 2583 C C . LYS A 1 328 ? 20.984 -29.203 -13.867 1 96.19 328 LYS A C 1
ATOM 2585 O O . LYS A 1 328 ? 20.641 -30.016 -14.711 1 96.19 328 LYS A O 1
ATOM 2590 N N . MET A 1 329 ? 21.734 -28.109 -14.008 1 95.25 329 MET A N 1
ATOM 2591 C CA . MET A 1 329 ? 22.094 -27.797 -15.391 1 95.25 329 MET A CA 1
ATOM 2592 C C . MET A 1 329 ? 23.438 -28.422 -15.758 1 95.25 329 MET A C 1
ATOM 2594 O O . MET A 1 329 ? 24.297 -28.594 -14.891 1 95.25 329 MET A O 1
ATOM 2598 N N . MET B 1 1 ? -51.281 24.5 -17 1 32.78 1 MET B N 1
ATOM 2599 C CA . MET B 1 1 ? -51.031 23.109 -16.656 1 32.78 1 MET B CA 1
ATOM 2600 C C . MET B 1 1 ? -49.625 22.938 -16.078 1 32.78 1 MET B C 1
ATOM 2602 O O . MET B 1 1 ? -48.625 23.094 -16.781 1 32.78 1 MET B O 1
ATOM 2606 N N . TRP B 1 2 ? -49.375 23.375 -14.734 1 40.34 2 TRP B N 1
ATOM 2607 C CA . TRP B 1 2 ? -48.156 23.484 -13.938 1 40.34 2 TRP B CA 1
ATOM 2608 C C . TRP B 1 2 ? -47.594 22.109 -13.609 1 40.34 2 TRP B C 1
ATOM 2610 O O . TRP B 1 2 ? -48.281 21.281 -12.984 1 40.34 2 TRP B O 1
ATOM 2620 N N . GLY B 1 3 ? -46.75 21.531 -14.477 1 34.69 3 GLY B N 1
ATOM 2621 C CA . GLY B 1 3 ? -46.094 20.234 -14.375 1 34.69 3 GLY B CA 1
ATOM 2622 C C . GLY B 1 3 ? -45.219 20.094 -13.133 1 34.69 3 GLY B C 1
ATOM 2623 O O . GLY B 1 3 ? -44.344 20.922 -12.898 1 34.69 3 GLY B O 1
ATOM 2624 N N . LEU B 1 4 ? -45.75 19.438 -12.047 1 39.44 4 LEU B N 1
ATOM 2625 C CA . LEU B 1 4 ? -45.062 19.031 -10.82 1 39.44 4 LEU B CA 1
ATOM 2626 C C . LEU B 1 4 ? -43.875 18.156 -11.125 1 39.44 4 LEU B C 1
ATOM 2628 O O . LEU B 1 4 ? -44.031 17.047 -11.625 1 39.44 4 LEU B O 1
ATOM 2632 N N . THR B 1 5 ? -42.719 18.703 -11.445 1 38.47 5 THR B N 1
ATOM 2633 C CA . THR B 1 5 ? -41.5 17.922 -11.562 1 38.47 5 THR B CA 1
ATOM 2634 C C . THR B 1 5 ? -41.094 17.312 -10.211 1 38.47 5 THR B C 1
ATOM 2636 O O . THR B 1 5 ? -40.812 18.031 -9.258 1 38.47 5 THR B O 1
ATOM 2639 N N . VAL B 1 6 ? -41.625 16.125 -9.844 1 37.75 6 VAL B N 1
ATOM 2640 C CA . VAL B 1 6 ? -41.188 15.375 -8.672 1 37.75 6 VAL B CA 1
ATOM 2641 C C . VAL B 1 6 ? -39.688 15.078 -8.773 1 37.75 6 VAL B C 1
ATOM 2643 O O . VAL B 1 6 ? -39.25 14.406 -9.711 1 37.75 6 VAL B O 1
ATOM 2646 N N . LEU B 1 7 ? -38.844 15.938 -8.266 1 34.28 7 LEU B N 1
ATOM 2647 C CA . LEU B 1 7 ? -37.438 15.664 -8.078 1 34.28 7 LEU B CA 1
ATOM 2648 C C . LEU B 1 7 ? -37.219 14.43 -7.219 1 34.28 7 LEU B C 1
ATOM 2650 O O . LEU B 1 7 ? -37.562 14.422 -6.035 1 34.28 7 LEU B O 1
ATOM 2654 N N . LEU B 1 8 ? -37.375 13.273 -7.75 1 34.53 8 LEU B N 1
ATOM 2655 C CA . LEU B 1 8 ? -37.031 12.062 -7.023 1 34.53 8 LEU B CA 1
ATOM 2656 C C . LEU B 1 8 ? -35.594 12.109 -6.527 1 34.53 8 LEU B C 1
ATOM 2658 O O . LEU B 1 8 ? -34.656 12.141 -7.332 1 34.53 8 LEU B O 1
ATOM 2662 N N . LEU B 1 9 ? -35.375 12.695 -5.398 1 34.31 9 LEU B N 1
ATOM 2663 C CA . LEU B 1 9 ? -34.062 12.594 -4.766 1 34.31 9 LEU B CA 1
ATOM 2664 C C . LEU B 1 9 ? -33.656 11.133 -4.543 1 34.31 9 LEU B C 1
ATOM 2666 O O . LEU B 1 9 ? -34.469 10.336 -4.066 1 34.31 9 LEU B O 1
ATOM 2670 N N . PRO B 1 10 ? -32.719 10.625 -5.215 1 38.31 10 PRO B N 1
ATOM 2671 C CA . PRO B 1 10 ? -32.281 9.25 -4.941 1 38.31 10 PRO B CA 1
ATOM 2672 C C . PRO B 1 10 ? -32.156 8.961 -3.451 1 38.31 10 PRO B C 1
ATOM 2674 O O . PRO B 1 10 ? -31.531 9.742 -2.723 1 38.31 10 PRO B O 1
ATOM 2677 N N . VAL B 1 11 ? -33.031 8.266 -2.826 1 35.41 11 VAL B N 1
ATOM 2678 C CA . VAL B 1 11 ? -32.969 7.82 -1.439 1 35.41 11 VAL B CA 1
ATOM 2679 C C . VAL B 1 11 ? -31.703 6.992 -1.233 1 35.41 11 VAL B C 1
ATOM 2681 O O . VAL B 1 11 ? -31.562 5.906 -1.803 1 35.41 11 VAL B O 1
ATOM 2684 N N . VAL B 1 12 ? -30.562 7.648 -1.211 1 41.44 12 VAL B N 1
ATOM 2685 C CA . VAL B 1 12 ? -29.469 6.875 -0.627 1 41.44 12 VAL B CA 1
ATOM 2686 C C . VAL B 1 12 ? -29.969 6.137 0.614 1 41.44 12 VAL B C 1
ATOM 2688 O O . VAL B 1 12 ? -30.391 6.762 1.588 1 41.44 12 VAL B O 1
ATOM 2691 N N . SER B 1 13 ? -30.5 5.039 0.522 1 42.56 13 SER B N 1
ATOM 2692 C CA . SER B 1 13 ? -30.969 4.23 1.643 1 42.56 13 SER B CA 1
ATOM 2693 C C . SER B 1 13 ? -29.922 4.16 2.75 1 42.56 13 SER B C 1
ATOM 2695 O O . SER B 1 13 ? -28.844 3.6 2.559 1 42.56 13 SER B O 1
ATOM 2697 N N . PHE B 1 14 ? -29.812 5.188 3.49 1 51.53 14 PHE B N 1
ATOM 2698 C CA . PHE B 1 14 ? -29.062 5.145 4.742 1 51.53 14 PHE B CA 1
ATOM 2699 C C . PHE B 1 14 ? -29.516 3.959 5.594 1 51.53 14 PHE B C 1
ATOM 2701 O O . PHE B 1 14 ? -30.703 3.746 5.797 1 51.53 14 PHE B O 1
ATOM 2708 N N . ALA B 1 15 ? -28.656 3.062 5.703 1 59.31 15 ALA B N 1
ATOM 2709 C CA . ALA B 1 15 ? -28.969 1.965 6.613 1 59.31 15 ALA B CA 1
ATOM 2710 C C . ALA B 1 15 ? -29.375 2.492 7.984 1 59.31 15 ALA B C 1
ATOM 2712 O O . ALA B 1 15 ? -28.688 3.328 8.57 1 59.31 15 ALA B O 1
ATOM 2713 N N . LEU B 1 16 ? -30.469 2.289 8.375 1 70.25 16 LEU B N 1
ATOM 2714 C CA . LEU B 1 16 ? -31.031 2.703 9.656 1 70.25 16 LEU B CA 1
ATOM 2715 C C . LEU B 1 16 ? -30.438 1.88 10.797 1 70.25 16 LEU B C 1
ATOM 2717 O O . LEU B 1 16 ? -30.375 2.35 11.938 1 70.25 16 LEU B O 1
ATOM 2721 N N . TYR B 1 17 ? -29.812 0.749 10.438 1 87.44 17 TYR B N 1
ATOM 2722 C CA . TYR B 1 17 ? -29.25 -0.103 11.477 1 87.44 17 TYR B CA 1
ATOM 2723 C C . TYR B 1 17 ? -27.844 -0.562 11.109 1 87.44 17 TYR B C 1
ATOM 2725 O O . TYR B 1 17 ? -27.547 -0.783 9.938 1 87.44 17 TYR B O 1
ATOM 2733 N N . PRO B 1 18 ? -27 -0.632 12.156 1 92.81 18 PRO B N 1
ATOM 2734 C CA . PRO B 1 18 ? -25.641 -1.104 11.93 1 92.81 18 PRO B CA 1
ATOM 2735 C C . PRO B 1 18 ? -25.578 -2.525 11.375 1 92.81 18 PRO B C 1
ATOM 2737 O O . PRO B 1 18 ? -26.438 -3.352 11.703 1 92.81 18 PRO B O 1
ATOM 2740 N N . GLU B 1 19 ? -24.641 -2.77 10.547 1 93.94 19 GLU B N 1
ATOM 2741 C CA . GLU B 1 19 ? -24.438 -4.105 10 1 93.94 19 GLU B CA 1
ATOM 2742 C C . GLU B 1 19 ? -23.781 -5.031 11.023 1 93.94 19 GLU B C 1
ATOM 2744 O O . GLU B 1 19 ? -22.641 -4.797 11.445 1 93.94 19 GLU B O 1
ATOM 2749 N N . GLU B 1 20 ? -24.375 -6.137 11.258 1 94.44 20 GLU B N 1
ATOM 2750 C CA . GLU B 1 20 ? -23.922 -7.055 12.305 1 94.44 20 GLU B CA 1
ATOM 2751 C C . GLU B 1 20 ? -22.562 -7.664 11.953 1 94.44 20 GLU B C 1
ATOM 2753 O O . GLU B 1 20 ? -21.734 -7.918 12.836 1 94.44 20 GLU B O 1
ATOM 2758 N N . ILE B 1 21 ? -22.344 -7.812 10.734 1 93.94 21 ILE B N 1
ATOM 2759 C CA . ILE B 1 21 ? -21.125 -8.484 10.281 1 93.94 21 ILE B CA 1
ATOM 2760 C C . ILE B 1 21 ? -19.906 -7.656 10.672 1 93.94 21 ILE B C 1
ATOM 2762 O O . ILE B 1 21 ? -18.781 -8.164 10.703 1 93.94 21 ILE B O 1
ATOM 2766 N N . LEU B 1 22 ? -20.094 -6.324 11.031 1 97.44 22 LEU B N 1
ATOM 2767 C CA . LEU B 1 22 ? -18.969 -5.43 11.32 1 97.44 22 LEU B CA 1
ATOM 2768 C C . LEU B 1 22 ? -18.812 -5.227 12.82 1 97.44 22 LEU B C 1
ATOM 2770 O O . LEU B 1 22 ? -17.984 -4.414 13.258 1 97.44 22 LEU B O 1
ATOM 2774 N N . ASP B 1 23 ? -19.547 -5.953 13.602 1 97.62 23 ASP B N 1
ATOM 2775 C CA . ASP B 1 23 ? -19.531 -5.766 15.047 1 97.62 23 ASP B CA 1
ATOM 2776 C C . ASP B 1 23 ? -18.125 -5.973 15.617 1 97.62 23 ASP B C 1
ATOM 2778 O O . ASP B 1 23 ? -17.656 -5.168 16.422 1 97.62 23 ASP B O 1
ATOM 2782 N N . THR B 1 24 ? -17.484 -7.023 15.172 1 97.81 24 THR B N 1
ATOM 2783 C CA . THR B 1 24 ? -16.156 -7.34 15.68 1 97.81 24 THR B CA 1
ATOM 2784 C C . THR B 1 24 ? -15.172 -6.234 15.328 1 97.81 24 THR B C 1
ATOM 2786 O O . THR B 1 24 ? -14.375 -5.812 16.172 1 97.81 24 THR B O 1
ATOM 2789 N N . GLN B 1 25 ? -15.234 -5.754 14.172 1 97.94 25 GLN B N 1
ATOM 2790 C CA . GLN B 1 25 ? -14.32 -4.723 13.703 1 97.94 25 GLN B CA 1
ATOM 2791 C C . GLN B 1 25 ? -14.594 -3.387 14.383 1 97.94 25 GLN B C 1
ATOM 2793 O O . GLN B 1 25 ? -13.672 -2.625 14.672 1 97.94 25 GLN B O 1
ATOM 2798 N N . TRP B 1 26 ? -15.852 -3.104 14.617 1 98.25 26 TRP B N 1
ATOM 2799 C CA . TRP B 1 26 ? -16.219 -1.894 15.344 1 98.25 26 TRP B CA 1
ATOM 2800 C C . TRP B 1 26 ? -15.617 -1.896 16.75 1 98.25 26 TRP B C 1
ATOM 2802 O O . TRP B 1 26 ? -15 -0.915 17.172 1 98.25 26 TRP B O 1
ATOM 2812 N N . GLU B 1 27 ? -15.797 -3.02 17.422 1 98.31 27 GLU B N 1
ATOM 2813 C CA . GLU B 1 27 ? -15.258 -3.121 18.766 1 98.31 27 GLU B CA 1
ATOM 2814 C C . GLU B 1 27 ? -13.734 -3.037 18.766 1 98.31 27 GLU B C 1
ATOM 2816 O O . GLU B 1 27 ? -13.141 -2.391 19.641 1 98.31 27 GLU B O 1
ATOM 2821 N N . LEU B 1 28 ? -13.164 -3.689 17.812 1 98.38 28 LEU B N 1
ATOM 2822 C CA . LEU B 1 28 ? -11.711 -3.631 17.688 1 98.38 28 LEU B CA 1
ATOM 2823 C C . LEU B 1 28 ? -11.25 -2.201 17.422 1 98.38 28 LEU B C 1
ATOM 2825 O O . LEU B 1 28 ? -10.25 -1.756 17.984 1 98.38 28 LEU B O 1
ATOM 2829 N N . TRP B 1 29 ? -11.938 -1.52 16.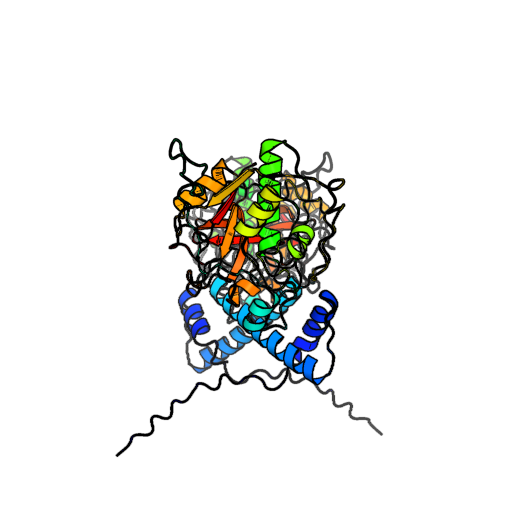578 1 98.62 29 TRP B N 1
ATOM 2830 C CA . TRP B 1 29 ? -11.602 -0.138 16.25 1 98.62 29 TRP B CA 1
ATOM 2831 C C . TRP B 1 29 ? -11.727 0.759 17.469 1 98.62 29 TRP B C 1
ATOM 2833 O O . TRP B 1 29 ? -10.836 1.57 17.75 1 98.62 29 TRP B O 1
ATOM 2843 N N . LYS B 1 30 ? -12.797 0.66 18.219 1 98.44 30 LYS B N 1
ATOM 2844 C CA . LYS B 1 30 ? -12.992 1.438 19.438 1 98.44 30 LYS B CA 1
ATOM 2845 C C . LYS B 1 30 ? -11.859 1.196 20.438 1 98.44 30 LYS B C 1
ATOM 2847 O O . LYS B 1 30 ? -11.352 2.139 21.047 1 98.44 30 LYS B O 1
ATOM 2852 N N . LYS B 1 31 ? -11.531 -0.08 20.5 1 98.12 31 LYS B N 1
ATOM 2853 C CA . LYS B 1 31 ? -10.453 -0.435 21.422 1 98.12 31 LYS B CA 1
ATOM 2854 C C . LYS B 1 31 ? -9.125 0.151 20.969 1 98.12 31 LYS B C 1
ATOM 2856 O O . LYS B 1 31 ? -8.375 0.71 21.781 1 98.12 31 LYS B O 1
ATOM 2861 N N . THR B 1 32 ? -8.867 0.026 19.688 1 98 32 THR B N 1
ATOM 2862 C CA . THR B 1 32 ? -7.609 0.49 19.094 1 98 32 THR B CA 1
ATOM 2863 C C . THR B 1 32 ? -7.434 1.989 19.328 1 98 32 THR B C 1
ATOM 2865 O O . THR B 1 32 ? -6.34 2.447 19.656 1 98 32 THR B O 1
ATOM 2868 N N . TYR B 1 33 ? -8.492 2.736 19.188 1 97.19 33 TYR B N 1
ATOM 2869 C CA . TYR B 1 33 ? -8.367 4.188 19.234 1 97.19 33 TYR B CA 1
ATOM 2870 C C . TYR B 1 33 ? -9 4.742 20.516 1 97.19 33 TYR B C 1
ATOM 2872 O O . TYR B 1 33 ? -9.258 5.941 20.625 1 97.19 33 TYR B O 1
ATOM 2880 N N . ARG B 1 34 ? -9.391 3.834 21.469 1 96.81 34 ARG B N 1
ATOM 2881 C CA . ARG B 1 34 ? -9.883 4.188 22.797 1 96.81 34 ARG B CA 1
ATOM 2882 C C . ARG B 1 34 ? -11.086 5.121 22.688 1 96.81 34 ARG B C 1
ATOM 2884 O O . ARG B 1 34 ? -11.133 6.156 23.359 1 96.81 34 ARG B O 1
ATOM 2891 N N . LYS B 1 35 ? -12.023 4.691 21.859 1 97.75 35 LYS B N 1
ATOM 2892 C CA . LYS B 1 35 ? -13.234 5.48 21.656 1 97.75 35 LYS B CA 1
ATOM 2893 C C . LYS B 1 35 ? -14.281 5.152 22.719 1 97.75 35 LYS B C 1
ATOM 2895 O O . LYS B 1 35 ? -14.492 3.982 23.047 1 97.75 35 LYS B O 1
ATOM 2900 N N . GLN B 1 36 ? -14.867 6.164 23.266 1 96.31 36 GLN B N 1
ATOM 2901 C CA . GLN B 1 36 ? -15.969 6.051 24.219 1 96.31 36 GLN B CA 1
ATOM 2902 C C . GLN B 1 36 ? -17.109 7.004 23.875 1 96.31 36 GLN B C 1
ATOM 2904 O O . GLN B 1 36 ? -16.859 8.102 23.359 1 96.31 36 GLN B O 1
ATOM 2909 N N . TYR B 1 37 ? -18.234 6.504 24.172 1 96.56 37 TYR B N 1
ATOM 2910 C CA . TYR B 1 37 ? -19.406 7.305 23.844 1 96.56 37 TYR B CA 1
ATOM 2911 C C . TYR B 1 37 ? -20.297 7.488 25.062 1 96.56 37 TYR B C 1
ATOM 2913 O O . TYR B 1 37 ? -20.328 6.637 25.953 1 96.56 37 TYR B O 1
ATOM 2921 N N . ASN B 1 38 ? -21.016 8.586 25.078 1 93.5 38 ASN B N 1
ATOM 2922 C CA . ASN B 1 38 ? -21.766 9.008 26.266 1 93.5 38 ASN B CA 1
ATOM 2923 C C . ASN B 1 38 ? -23.031 8.172 26.438 1 93.5 38 ASN B C 1
ATOM 2925 O O . ASN B 1 38 ? -23.547 8.031 27.547 1 93.5 38 ASN B O 1
ATOM 2929 N N . SER B 1 39 ? -23.625 7.746 25.297 1 94.56 39 SER B N 1
ATOM 2930 C CA . SER B 1 39 ? -24.875 6.984 25.328 1 94.56 39 SER B CA 1
ATOM 2931 C C . SER B 1 39 ? -24.906 5.953 24.203 1 94.56 39 SER B C 1
ATOM 2933 O O . SER B 1 39 ? -24.125 6.02 23.266 1 94.56 39 SER B O 1
ATOM 2935 N N . LYS B 1 40 ? -25.797 5.094 24.375 1 93.12 40 LYS B N 1
ATOM 2936 C CA . LYS B 1 40 ? -25.984 4.086 23.328 1 93.12 40 LYS B CA 1
ATOM 2937 C C . LYS B 1 40 ? -26.438 4.73 22.031 1 93.12 40 LYS B C 1
ATOM 2939 O O . LYS B 1 40 ? -26.031 4.297 20.938 1 93.12 40 LYS B O 1
ATOM 2944 N N . GLY B 1 41 ? -27.281 5.684 22.203 1 93.44 41 GLY B N 1
ATOM 2945 C CA . GLY B 1 41 ? -27.719 6.406 21.016 1 93.44 41 GLY B CA 1
ATOM 2946 C C . GLY B 1 41 ? -26.594 7.102 20.281 1 93.44 41 GLY B C 1
ATOM 2947 O O . GLY B 1 41 ? -26.531 7.062 19.047 1 93.44 41 GLY B O 1
ATOM 2948 N N . ASP B 1 42 ? -25.781 7.715 21.047 1 95.38 42 ASP B N 1
ATOM 2949 C CA . ASP B 1 42 ? -24.609 8.375 20.469 1 95.38 42 ASP B CA 1
ATOM 2950 C C . ASP B 1 42 ? -23.703 7.363 19.766 1 95.38 42 ASP B C 1
ATOM 2952 O O . ASP B 1 42 ? -23.234 7.613 18.656 1 95.38 42 ASP B O 1
ATOM 2956 N N . GLU B 1 43 ? -23.5 6.309 20.406 1 96.69 43 GLU B N 1
ATOM 2957 C CA . GLU B 1 43 ? -22.625 5.285 19.844 1 96.69 43 GLU B CA 1
ATOM 2958 C C . GLU B 1 43 ? -23.188 4.758 18.516 1 96.69 43 GLU B C 1
ATOM 2960 O O . GLU B 1 43 ? -22.453 4.559 17.562 1 96.69 43 GLU B O 1
ATOM 2965 N N . ILE B 1 44 ? -24.469 4.52 18.484 1 96.69 44 ILE B N 1
ATOM 2966 C CA . ILE B 1 44 ? -25.094 4.008 17.281 1 96.69 44 ILE B CA 1
ATOM 2967 C C . ILE B 1 44 ? -24.922 5.016 16.141 1 96.69 44 ILE B C 1
ATOM 2969 O O . ILE B 1 44 ? -24.625 4.641 15.008 1 96.69 44 ILE B O 1
ATOM 2973 N N . SER B 1 45 ? -25.156 6.281 16.438 1 96.88 45 SER B N 1
ATOM 2974 C CA . SER B 1 45 ? -24.984 7.328 15.43 1 96.88 45 SER B CA 1
ATOM 2975 C C . SER B 1 45 ? -23.562 7.348 14.875 1 96.88 45 SER B C 1
ATOM 2977 O O . SER B 1 45 ? -23.359 7.43 13.664 1 96.88 45 SER B O 1
ATOM 2979 N N . ARG B 1 46 ? -22.578 7.27 15.75 1 98.25 46 ARG B N 1
ATOM 2980 C CA . ARG B 1 46 ? -21.172 7.262 15.352 1 98.25 46 ARG B CA 1
ATOM 2981 C C . ARG B 1 46 ? -20.844 6.004 14.562 1 98.25 46 ARG B C 1
ATOM 2983 O O . ARG B 1 46 ? -20.062 6.055 13.609 1 98.25 46 ARG B O 1
ATOM 2990 N N . ARG B 1 47 ? -21.422 4.922 14.93 1 98.25 47 ARG B N 1
ATOM 2991 C CA . ARG B 1 47 ? -21.234 3.656 14.227 1 98.25 47 ARG B CA 1
ATOM 2992 C C . ARG B 1 47 ? -21.734 3.744 12.789 1 98.25 47 ARG B C 1
ATOM 2994 O O . ARG B 1 47 ? -21.094 3.232 11.867 1 98.25 47 ARG B O 1
ATOM 3001 N N . LEU B 1 48 ? -22.875 4.344 12.648 1 98.25 48 LEU B N 1
ATOM 3002 C CA . LEU B 1 48 ? -23.438 4.484 11.312 1 98.25 48 LEU B CA 1
ATOM 3003 C C . LEU B 1 48 ? -22.547 5.371 10.445 1 98.25 48 LEU B C 1
ATOM 3005 O O . LEU B 1 48 ? -22.359 5.094 9.258 1 98.25 48 LEU B O 1
ATOM 3009 N N . ILE B 1 49 ? -21.984 6.449 11.016 1 98.44 49 ILE B N 1
ATOM 3010 C CA . ILE B 1 49 ? -21.031 7.301 10.305 1 98.44 49 ILE B CA 1
ATOM 3011 C C . ILE B 1 49 ? -19.797 6.496 9.938 1 98.44 49 ILE B C 1
ATOM 3013 O O . ILE B 1 49 ? -19.297 6.582 8.812 1 98.44 49 ILE B O 1
ATOM 3017 N N . TRP B 1 50 ? -19.344 5.695 10.883 1 98.69 50 TRP B N 1
ATOM 3018 C CA . TRP B 1 50 ? -18.188 4.832 10.688 1 98.69 50 TRP B CA 1
ATOM 3019 C C . TRP B 1 50 ? -18.406 3.873 9.523 1 98.69 50 TRP B C 1
ATOM 3021 O O . TRP B 1 50 ? -17.531 3.699 8.672 1 98.69 50 TRP B O 1
ATOM 3031 N N . GLU B 1 51 ? -19.547 3.264 9.43 1 98.44 51 GLU B N 1
ATOM 3032 C CA . GLU B 1 51 ? -19.875 2.344 8.344 1 98.44 51 GLU B CA 1
ATOM 3033 C C . GLU B 1 51 ? -19.938 3.07 7 1 98.44 51 GLU B C 1
ATOM 3035 O O . GLU B 1 51 ? -19.516 2.535 5.977 1 98.44 51 GLU B O 1
ATOM 3040 N N . LYS B 1 52 ? -20.547 4.227 7.051 1 98 52 LYS B N 1
ATOM 3041 C CA . LYS B 1 52 ? -20.594 5.035 5.832 1 98 52 LYS B CA 1
ATOM 3042 C C . LYS B 1 52 ? -19.188 5.359 5.332 1 98 52 LYS B C 1
ATOM 3044 O O . LYS B 1 52 ? -18.906 5.273 4.133 1 98 52 LYS B O 1
ATOM 3049 N N . ASN B 1 53 ? -18.328 5.75 6.258 1 98.69 53 ASN B N 1
ATOM 3050 C CA . ASN B 1 53 ? -16.938 6.047 5.906 1 98.69 53 ASN B CA 1
ATOM 3051 C C . ASN B 1 53 ? -16.219 4.809 5.379 1 98.69 53 ASN B C 1
ATOM 3053 O O . ASN B 1 53 ? -15.43 4.898 4.438 1 98.69 53 ASN B O 1
ATOM 3057 N N . LEU B 1 54 ? -16.484 3.652 5.988 1 98.69 54 LEU B N 1
ATOM 3058 C CA . LEU B 1 54 ? -15.883 2.408 5.512 1 98.69 54 LEU B CA 1
ATOM 3059 C C . LEU B 1 54 ? -16.297 2.119 4.074 1 98.69 54 LEU B C 1
ATOM 3061 O O . LEU B 1 54 ? -15.477 1.688 3.264 1 98.69 54 LEU B O 1
ATOM 3065 N N . LYS B 1 55 ? -17.547 2.324 3.787 1 97.62 55 LYS B N 1
ATOM 3066 C CA . LYS B 1 55 ? -18.031 2.125 2.43 1 97.62 55 LYS B CA 1
ATOM 3067 C C . LYS B 1 55 ? -17.344 3.066 1.447 1 97.62 55 LYS B C 1
ATOM 3069 O O . LYS B 1 55 ? -16.969 2.658 0.348 1 97.62 55 LYS B O 1
ATOM 3074 N N . HIS B 1 56 ? -17.203 4.316 1.874 1 98.31 56 HIS B N 1
ATOM 3075 C CA . HIS B 1 56 ? -16.5 5.289 1.05 1 98.31 56 HIS B CA 1
ATOM 3076 C C . HIS B 1 56 ? -15.078 4.824 0.747 1 98.31 56 HIS B C 1
ATOM 3078 O O . HIS B 1 56 ? -14.625 4.883 -0.401 1 98.31 56 HIS B O 1
ATOM 3084 N N . ILE B 1 57 ? -14.383 4.352 1.732 1 98.75 57 ILE B N 1
ATOM 3085 C CA . ILE B 1 57 ? -13.016 3.863 1.599 1 98.75 57 ILE B CA 1
ATOM 3086 C C . ILE B 1 57 ? -12.977 2.68 0.633 1 98.75 57 ILE B C 1
ATOM 3088 O O . ILE B 1 57 ? -12.133 2.625 -0.261 1 98.75 57 ILE B O 1
ATOM 3092 N N . SER B 1 58 ? -13.898 1.768 0.808 1 98.38 58 SER B N 1
ATOM 3093 C CA . SER B 1 58 ? -13.961 0.567 -0.02 1 98.38 58 SER B CA 1
ATOM 3094 C C . SER B 1 58 ? -14.164 0.919 -1.49 1 98.38 58 SER B C 1
ATOM 3096 O O . SER B 1 58 ? -13.453 0.406 -2.359 1 98.38 58 SER B O 1
ATOM 3098 N N . ILE B 1 59 ? -15.117 1.761 -1.744 1 98.25 59 ILE B N 1
ATOM 3099 C CA . ILE B 1 59 ? -15.438 2.141 -3.115 1 98.25 59 ILE B CA 1
ATOM 3100 C C . ILE B 1 59 ? -14.242 2.869 -3.738 1 98.25 59 ILE B C 1
ATOM 3102 O O . ILE B 1 59 ? -13.867 2.594 -4.879 1 98.25 59 ILE B O 1
ATOM 3106 N N . HIS B 1 60 ? -13.672 3.764 -3.004 1 98.56 60 HIS B N 1
ATOM 3107 C CA . HIS B 1 60 ? -12.508 4.488 -3.506 1 98.56 60 HIS B CA 1
ATOM 3108 C C . HIS B 1 60 ? -11.375 3.533 -3.861 1 98.56 60 HIS B C 1
ATOM 3110 O O . HIS B 1 60 ? -10.766 3.656 -4.926 1 98.56 60 HIS B O 1
ATOM 3116 N N . ASN B 1 61 ? -11.07 2.65 -2.949 1 98.62 61 ASN B N 1
ATOM 3117 C CA . ASN B 1 61 ? -9.953 1.739 -3.164 1 98.62 61 ASN B CA 1
ATOM 3118 C C . ASN B 1 61 ? -10.227 0.776 -4.316 1 98.62 61 ASN B C 1
ATOM 3120 O O . ASN B 1 61 ? -9.305 0.385 -5.035 1 98.62 61 ASN B O 1
ATOM 3124 N N . LEU B 1 62 ? -11.484 0.37 -4.477 1 98.56 62 LEU B N 1
ATOM 3125 C CA . LEU B 1 62 ? -11.867 -0.383 -5.668 1 98.56 62 LEU B CA 1
ATOM 3126 C C . LEU B 1 62 ? -11.523 0.396 -6.934 1 98.56 62 LEU B C 1
ATOM 3128 O O . LEU B 1 62 ? -10.883 -0.135 -7.844 1 98.56 62 LEU B O 1
ATOM 3132 N N . GLU B 1 63 ? -11.891 1.626 -6.965 1 98.31 63 GLU B N 1
ATOM 3133 C CA . GLU B 1 63 ? -11.602 2.475 -8.117 1 98.31 63 GLU B CA 1
ATOM 3134 C C . GLU B 1 63 ? -10.094 2.633 -8.32 1 98.31 63 GLU B C 1
ATOM 3136 O O . GLU B 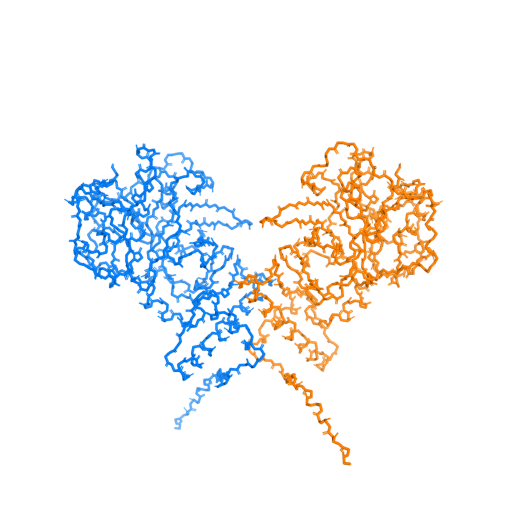1 63 ? -9.609 2.654 -9.453 1 98.31 63 GLU B O 1
ATOM 3141 N N . ALA B 1 64 ? -9.43 2.799 -7.203 1 97.81 64 ALA B N 1
ATOM 3142 C CA . ALA B 1 64 ? -7.973 2.893 -7.285 1 97.81 64 ALA B CA 1
ATOM 3143 C C . ALA B 1 64 ? -7.379 1.637 -7.918 1 97.81 64 ALA B C 1
ATOM 3145 O O . ALA B 1 64 ? -6.465 1.722 -8.742 1 97.81 64 ALA B O 1
ATOM 3146 N N . SER B 1 65 ? -7.879 0.48 -7.527 1 96.88 65 SER B N 1
ATOM 3147 C CA . SER B 1 65 ? -7.387 -0.783 -8.07 1 96.88 65 SER B CA 1
ATOM 3148 C C . SER B 1 65 ? -7.668 -0.893 -9.562 1 96.88 65 SER B C 1
ATOM 3150 O O . SER B 1 65 ? -7.016 -1.669 -10.266 1 96.88 65 SER B O 1
ATOM 3152 N N . LEU B 1 66 ? -8.625 -0.128 -10.055 1 96.75 66 LEU B N 1
ATOM 3153 C CA . LEU B 1 66 ? -8.984 -0.128 -11.469 1 96.75 66 LEU B CA 1
ATOM 3154 C C . LEU B 1 66 ? -8.281 1.005 -12.211 1 96.75 66 LEU B C 1
ATOM 3156 O O . LEU B 1 66 ? -8.57 1.262 -13.375 1 96.75 66 LEU B O 1
ATOM 3160 N N . GLY B 1 67 ? -7.43 1.768 -11.516 1 94.62 67 GLY B N 1
ATOM 3161 C CA . GLY B 1 67 ? -6.574 2.758 -12.148 1 94.62 67 GLY B CA 1
ATOM 3162 C C . GLY B 1 67 ? -7.18 4.148 -12.172 1 94.62 67 GLY B C 1
ATOM 3163 O O . GLY B 1 67 ? -6.648 5.055 -12.812 1 94.62 67 GLY B O 1
ATOM 3164 N N . VAL B 1 68 ? -8.289 4.328 -11.398 1 96.75 68 VAL B N 1
ATOM 3165 C CA . VAL B 1 68 ? -8.992 5.605 -11.422 1 96.75 68 VAL B CA 1
ATOM 3166 C C . VAL B 1 68 ? -8.25 6.625 -10.562 1 96.75 68 VAL B C 1
ATOM 3168 O O . VAL B 1 68 ? -8.242 7.816 -10.875 1 96.75 68 VAL B O 1
ATOM 3171 N N . HIS B 1 69 ? -7.68 6.137 -9.492 1 97.06 69 HIS B N 1
ATOM 3172 C CA . HIS B 1 69 ? -6.996 7.012 -8.547 1 97.06 69 HIS B CA 1
ATOM 3173 C C . HIS B 1 69 ? -5.543 6.594 -8.359 1 97.06 69 HIS B C 1
ATOM 3175 O O . HIS B 1 69 ? -5.195 5.426 -8.555 1 97.06 69 HIS B O 1
ATOM 3181 N N . THR B 1 70 ? -4.691 7.562 -7.93 1 97.62 70 THR B N 1
ATOM 3182 C CA . THR B 1 70 ? -3.27 7.32 -7.707 1 97.62 70 THR B CA 1
ATOM 3183 C C . THR B 1 70 ? -2.967 7.203 -6.215 1 97.62 70 THR B C 1
ATOM 3185 O O . THR B 1 70 ? -1.803 7.215 -5.809 1 97.62 70 THR B O 1
ATOM 3188 N N . TYR B 1 71 ? -4.016 7.141 -5.426 1 98.06 71 TYR B N 1
ATOM 3189 C CA . TYR B 1 71 ? -3.861 7.055 -3.977 1 98.06 71 TYR B CA 1
ATOM 3190 C C . TYR B 1 71 ? -4.926 6.152 -3.367 1 98.06 71 TYR B C 1
ATOM 3192 O O . TYR B 1 71 ? -5.922 5.828 -4.02 1 98.06 71 TYR B O 1
ATOM 3200 N N . GLU B 1 72 ? -4.66 5.723 -2.146 1 98.5 72 GLU B N 1
ATOM 3201 C CA . GLU B 1 72 ? -5.566 4.828 -1.431 1 98.5 72 GLU B CA 1
ATOM 3202 C C . GLU B 1 72 ? -5.969 5.414 -0.08 1 98.5 72 GLU B C 1
ATOM 3204 O O . GLU B 1 72 ? -5.301 6.312 0.437 1 98.5 72 GLU B O 1
ATOM 3209 N N . LEU B 1 73 ? -7.043 4.922 0.369 1 98.81 73 LEU B N 1
ATOM 3210 C CA . LEU B 1 73 ? -7.574 5.332 1.665 1 98.81 73 LEU B CA 1
ATOM 3211 C C . LEU B 1 73 ? -7.535 4.176 2.658 1 98.81 73 LEU B C 1
ATOM 3213 O O . LEU B 1 73 ? -7.418 3.014 2.26 1 98.81 73 LEU B O 1
ATOM 3217 N N . ALA B 1 74 ? -7.656 4.504 3.924 1 98.75 74 ALA B N 1
ATOM 3218 C CA . ALA B 1 74 ? -7.77 3.504 4.984 1 98.75 74 ALA B CA 1
ATOM 3219 C C . ALA B 1 74 ? -8.461 4.082 6.211 1 98.75 74 ALA B C 1
ATOM 3221 O O . ALA B 1 74 ? -8.391 5.289 6.465 1 98.75 74 ALA B O 1
ATOM 3222 N N . MET B 1 75 ? -9.109 3.195 6.902 1 98.56 75 MET B N 1
ATOM 3223 C CA . MET B 1 75 ? -9.711 3.582 8.18 1 98.56 75 MET B CA 1
ATOM 3224 C C . MET B 1 75 ? -8.641 4.051 9.164 1 98.56 75 MET B C 1
ATOM 3226 O O . MET B 1 75 ? -7.531 3.52 9.18 1 98.56 75 MET B O 1
ATOM 3230 N N . ASN B 1 76 ? -8.953 5.051 9.922 1 98.44 76 ASN B N 1
ATOM 3231 C CA . ASN B 1 76 ? -8.086 5.574 10.977 1 98.44 76 ASN B CA 1
ATOM 3232 C C . ASN B 1 76 ? -8.898 6.07 12.172 1 98.44 76 ASN B C 1
ATOM 3234 O O . ASN B 1 76 ? -10.055 5.68 12.352 1 98.44 76 ASN B O 1
ATOM 3238 N N . HIS B 1 77 ? -8.305 6.832 13.023 1 98 77 HIS B N 1
ATOM 3239 C CA . HIS B 1 77 ? -8.93 7.238 14.273 1 98 77 HIS B CA 1
ATOM 3240 C C . HIS B 1 77 ? -10.07 8.219 14.031 1 98 77 HIS B C 1
ATOM 3242 O O . HIS B 1 77 ? -10.836 8.531 14.953 1 98 77 HIS B O 1
ATOM 3248 N N . LEU B 1 78 ? -10.281 8.695 12.805 1 98.31 78 LEU B N 1
ATOM 3249 C CA . LEU B 1 78 ? -11.32 9.664 12.484 1 98.31 78 LEU B CA 1
ATOM 3250 C C . LEU B 1 78 ? -12.547 8.977 11.891 1 98.31 78 LEU B C 1
ATOM 3252 O O . LEU B 1 78 ? -13.438 9.633 11.352 1 98.31 78 LEU B O 1
ATOM 3256 N N . GLY B 1 79 ? -12.594 7.742 11.953 1 98.56 79 GLY B N 1
ATOM 3257 C CA . GLY B 1 79 ? -13.594 6.926 11.273 1 98.56 79 GLY B CA 1
ATOM 3258 C C . GLY B 1 79 ? -15.016 7.262 11.68 1 98.56 79 GLY B C 1
ATOM 3259 O O . GLY B 1 79 ? -15.945 7.086 10.891 1 98.56 79 GLY B O 1
ATOM 3260 N N . ASP B 1 80 ? -15.281 7.719 12.922 1 98.38 80 ASP B N 1
ATOM 3261 C CA . ASP B 1 80 ? -16.625 7.945 13.445 1 98.38 80 ASP B CA 1
ATOM 3262 C C . ASP B 1 80 ? -17.047 9.398 13.258 1 98.38 80 ASP B C 1
ATOM 3264 O O . ASP B 1 80 ? -18.016 9.859 13.883 1 98.38 80 ASP B O 1
ATOM 3268 N N . MET B 1 81 ? -16.328 10.148 12.43 1 98.25 81 MET B N 1
ATOM 3269 C CA . MET B 1 81 ? -16.656 11.547 12.188 1 98.25 81 MET B CA 1
ATOM 3270 C C . MET B 1 81 ? -16.969 11.797 10.719 1 98.25 81 MET B C 1
ATOM 3272 O O . MET B 1 81 ? -16.391 11.148 9.836 1 98.25 81 MET B O 1
ATOM 3276 N N . THR B 1 82 ? -17.891 12.734 10.508 1 98.25 82 THR B N 1
ATOM 3277 C CA . THR B 1 82 ? -18.109 13.227 9.148 1 98.25 82 THR B CA 1
ATOM 3278 C C . THR B 1 82 ? -16.984 14.172 8.734 1 98.25 82 THR B C 1
ATOM 3280 O O . THR B 1 82 ? -16.25 14.68 9.578 1 98.25 82 THR B O 1
ATOM 3283 N N . SER B 1 83 ? -16.875 14.414 7.445 1 97.44 83 SER B N 1
ATOM 3284 C CA . SER B 1 83 ? -15.867 15.344 6.965 1 97.44 83 SER B CA 1
ATOM 3285 C C . SER B 1 83 ? -16.094 16.75 7.52 1 97.44 83 SER B C 1
ATOM 3287 O O . SER B 1 83 ? -15.141 17.469 7.82 1 97.44 83 SER B O 1
ATOM 3289 N N . GLU B 1 84 ? -17.344 17.125 7.684 1 97.62 84 GLU B N 1
ATOM 3290 C CA . GLU B 1 84 ? -17.688 18.422 8.25 1 97.62 84 GLU B CA 1
ATOM 3291 C C . GLU B 1 84 ? -17.203 18.531 9.695 1 97.62 84 GLU B C 1
ATOM 3293 O O . GLU B 1 84 ? -16.656 19.562 10.094 1 97.62 84 GLU B O 1
ATOM 3298 N N . GLU B 1 85 ? -17.422 17.5 10.422 1 97.56 85 GLU B N 1
ATOM 3299 C CA . GLU B 1 85 ? -16.953 17.484 11.805 1 97.56 85 GLU B CA 1
ATOM 3300 C C . GLU B 1 85 ? -15.43 17.594 11.875 1 97.56 85 GLU B C 1
ATOM 3302 O O . GLU B 1 85 ? -14.891 18.297 12.734 1 97.56 85 GLU B O 1
ATOM 3307 N N . VAL B 1 86 ? -14.758 16.875 10.992 1 97.44 86 VAL B N 1
ATOM 3308 C CA . VAL B 1 86 ? -13.297 16.891 10.969 1 97.44 86 VAL B CA 1
ATOM 3309 C C . VAL B 1 86 ? -12.805 18.297 10.656 1 97.44 86 VAL B C 1
ATOM 3311 O O . VAL B 1 86 ? -11.898 18.812 11.328 1 97.44 86 VAL B O 1
ATOM 3314 N N . VAL B 1 87 ? -13.391 18.953 9.703 1 96.62 87 VAL B N 1
ATOM 3315 C CA . VAL B 1 87 ? -13 20.312 9.336 1 96.62 87 VAL B CA 1
ATOM 3316 C C . VAL B 1 87 ? -13.211 21.234 10.531 1 96.62 87 VAL B C 1
ATOM 3318 O O . VAL B 1 87 ? -12.344 22.062 10.836 1 96.62 87 VAL B O 1
ATOM 3321 N N . GLN B 1 88 ? -14.273 21.062 11.195 1 96.06 88 GLN B N 1
ATOM 3322 C CA . GLN B 1 88 ? -14.625 21.922 12.312 1 96.06 88 GLN B CA 1
ATOM 3323 C C . GLN B 1 88 ? -13.688 21.719 13.5 1 96.06 88 GLN B C 1
ATOM 3325 O O . GLN B 1 88 ? -13.305 22.672 14.18 1 96.06 88 GLN B O 1
ATOM 3330 N N . LYS B 1 89 ? -13.32 20.516 13.656 1 94.62 89 LYS B N 1
ATOM 3331 C CA . LYS B 1 89 ? -12.633 20.172 14.898 1 94.62 89 LYS B CA 1
ATOM 3332 C C . LYS B 1 89 ? -11.117 20.125 14.695 1 94.62 89 LYS B C 1
ATOM 3334 O O . LYS B 1 89 ? -10.352 20.328 15.641 1 94.62 89 LYS B O 1
ATOM 3339 N N . MET B 1 90 ? -10.727 19.859 13.477 1 95.56 90 MET B N 1
ATOM 3340 C CA . MET B 1 90 ? -9.32 19.5 13.305 1 95.56 90 MET B CA 1
ATOM 3341 C C . MET B 1 90 ? -8.617 20.5 12.375 1 95.56 90 MET B C 1
ATOM 3343 O O . MET B 1 90 ? -7.449 20.312 12.039 1 95.56 90 MET B O 1
ATOM 3347 N N . THR B 1 91 ? -9.273 21.453 11.883 1 96.94 91 THR B N 1
ATOM 3348 C CA . THR B 1 91 ? -8.648 22.531 11.109 1 96.94 91 THR B CA 1
ATOM 3349 C C . THR B 1 91 ? -8.797 23.859 11.82 1 96.94 91 THR B C 1
ATOM 3351 O O . THR B 1 91 ? -9.547 23.984 12.789 1 96.94 91 THR B O 1
ATOM 3354 N N . GLY B 1 92 ? -7.977 24.828 11.445 1 97.19 92 GLY B N 1
ATOM 3355 C CA . GLY B 1 92 ? -8.016 26.078 12.188 1 97.19 92 GLY B CA 1
ATOM 3356 C C . GLY B 1 92 ? -7.391 27.234 11.438 1 97.19 92 GLY B C 1
ATOM 3357 O O . GLY B 1 92 ? -7.172 28.297 12.016 1 97.19 92 GLY B O 1
ATOM 3358 N N . LEU B 1 93 ? -7.172 27.047 10.172 1 97.62 93 LEU B N 1
ATOM 3359 C CA . LEU B 1 93 ? -6.59 28.141 9.406 1 97.62 93 LEU B CA 1
ATOM 3360 C C . LEU B 1 93 ? -7.59 29.281 9.25 1 97.62 93 LEU B C 1
ATOM 3362 O O . LEU B 1 93 ? -8.742 29.047 8.867 1 97.62 93 LEU B O 1
ATOM 3366 N N . LYS B 1 94 ? -7.172 30.406 9.594 1 95.81 94 LYS B N 1
ATOM 3367 C CA . LYS B 1 94 ? -7.93 31.625 9.391 1 95.81 94 LYS B CA 1
ATOM 3368 C C . LYS B 1 94 ? -7.117 32.656 8.602 1 95.81 94 LYS B C 1
ATOM 3370 O O . LYS B 1 94 ? -6.113 33.156 9.094 1 95.81 94 LYS B O 1
ATOM 3375 N N . VAL B 1 95 ? -7.57 32.938 7.449 1 90.31 95 VAL B N 1
ATOM 3376 C CA . VAL B 1 95 ? -6.875 33.906 6.598 1 90.31 95 VAL B CA 1
ATOM 3377 C C . VAL B 1 95 ? -7.301 35.312 6.965 1 90.31 95 VAL B C 1
ATOM 3379 O O . VAL B 1 95 ? -8.492 35.625 6.977 1 90.31 95 VAL B O 1
ATOM 3382 N N . PRO B 1 96 ? -6.367 36.094 7.285 1 85.56 96 PRO B N 1
ATOM 3383 C CA . PRO B 1 96 ? -6.734 37.469 7.637 1 85.56 96 PRO B CA 1
ATOM 3384 C C . PRO B 1 96 ? -7.375 38.25 6.477 1 85.56 96 PRO B C 1
ATOM 3386 O O . PRO B 1 96 ? -7.031 38 5.316 1 85.56 96 PRO B O 1
ATOM 3389 N N . ALA B 1 97 ? -8.43 39.125 6.754 1 78.88 97 ALA B N 1
ATOM 3390 C CA . ALA B 1 97 ? -9.125 39.938 5.754 1 78.88 97 ALA B CA 1
ATOM 3391 C C . ALA B 1 97 ? -8.156 40.875 5.039 1 78.88 97 ALA B C 1
ATOM 3393 O O . ALA B 1 97 ? -8.242 41.062 3.82 1 78.88 97 ALA B O 1
ATOM 3394 N N . SER B 1 98 ? -7.34 41.625 5.824 1 69.94 98 SER B N 1
ATOM 3395 C CA . SER B 1 98 ? -6.383 42.562 5.258 1 69.94 98 SER B CA 1
ATOM 3396 C C . SER B 1 98 ? -4.973 41.969 5.242 1 69.94 98 SER B C 1
ATOM 3398 O O . SER B 1 98 ? -4.402 41.688 6.301 1 69.94 98 SER B O 1
ATOM 3400 N N . ARG B 1 99 ? -4.75 41.094 4.133 1 63.91 99 ARG B N 1
ATOM 3401 C CA . ARG B 1 99 ? -3.381 40.594 4.027 1 63.91 99 ARG B CA 1
ATOM 3402 C C . ARG B 1 99 ? -2.459 41.656 3.436 1 63.91 99 ARG B C 1
ATOM 3404 O O . ARG B 1 99 ? -2.758 42.25 2.387 1 63.91 99 ARG B O 1
ATOM 3411 N N . SER B 1 100 ? -1.857 42.406 4.316 1 56.97 100 SER B N 1
ATOM 3412 C CA . SER B 1 100 ? -0.906 43.406 3.842 1 56.97 100 SER B CA 1
ATOM 3413 C C . SER B 1 100 ? 0.24 42.781 3.074 1 56.97 100 SER B C 1
ATOM 3415 O O . SER B 1 100 ? 1.044 42.031 3.652 1 56.97 100 SER B O 1
ATOM 3417 N N . ARG B 1 101 ? 0.008 42.375 1.907 1 62.66 101 ARG B N 1
ATOM 3418 C CA . ARG B 1 101 ? 1.151 41.969 1.104 1 62.66 101 ARG B CA 1
ATOM 3419 C C . ARG B 1 101 ? 2.121 43.125 0.883 1 62.66 101 ARG B C 1
ATOM 3421 O O . ARG B 1 101 ? 1.777 44.125 0.232 1 62.66 101 ARG B O 1
ATOM 3428 N N . SER B 1 102 ? 2.926 43.25 1.919 1 63.31 102 SER B N 1
ATOM 3429 C CA . SER B 1 102 ? 3.914 44.281 1.658 1 63.31 102 SER B CA 1
ATOM 3430 C C . SER B 1 102 ? 5.043 43.75 0.774 1 63.31 102 SER B C 1
ATOM 3432 O O . SER B 1 102 ? 5.367 42.562 0.806 1 63.31 102 SER B O 1
ATOM 3434 N N . ASN B 1 103 ? 5.422 44.531 -0.128 1 69.5 103 ASN B N 1
ATOM 3435 C CA . ASN B 1 103 ? 6.574 44.219 -0.971 1 69.5 103 ASN B CA 1
ATOM 3436 C C . ASN B 1 103 ? 7.766 43.75 -0.143 1 69.5 103 ASN B C 1
ATOM 3438 O O . ASN B 1 103 ? 8.609 43 -0.63 1 69.5 103 ASN B O 1
ATOM 3442 N N . ASP B 1 104 ? 7.727 44.031 1.047 1 78.06 104 ASP B N 1
ATOM 3443 C CA . ASP B 1 104 ? 8.891 43.719 1.879 1 78.06 104 ASP B CA 1
ATOM 3444 C C . ASP B 1 104 ? 8.891 42.281 2.326 1 78.06 104 ASP B C 1
ATOM 3446 O O . ASP B 1 104 ? 9.938 41.719 2.699 1 78.06 104 ASP B O 1
ATOM 3450 N N . THR B 1 105 ? 7.785 41.625 2.176 1 88 105 THR B N 1
ATOM 3451 C CA . THR B 1 105 ? 7.727 40.25 2.676 1 88 105 THR B CA 1
ATOM 3452 C C . THR B 1 105 ? 7.598 39.281 1.524 1 88 105 THR B C 1
ATOM 3454 O O . THR B 1 105 ? 7.492 38.062 1.748 1 88 105 THR B O 1
ATOM 3457 N N . LEU B 1 106 ? 7.684 39.75 0.369 1 92.38 106 LEU B N 1
ATOM 3458 C CA . LEU B 1 106 ? 7.535 38.875 -0.781 1 92.38 106 LEU B CA 1
ATOM 3459 C C . LEU B 1 106 ? 8.836 38.156 -1.079 1 92.38 106 LEU B C 1
ATOM 3461 O O . LEU B 1 106 ? 9.906 38.75 -1.096 1 92.38 106 LEU B O 1
ATOM 3465 N N . TYR B 1 107 ? 8.719 36.875 -1.259 1 93.19 107 TYR B N 1
ATOM 3466 C CA . TYR B 1 107 ? 9.859 36.031 -1.647 1 93.19 107 TYR B CA 1
ATOM 3467 C C . TYR B 1 107 ? 10.117 36.125 -3.146 1 93.19 107 TYR B C 1
ATOM 3469 O O . TYR B 1 107 ? 9.203 35.938 -3.953 1 93.19 107 TYR B O 1
ATOM 3477 N N . ILE B 1 108 ? 11.297 36.438 -3.58 1 91.31 108 ILE B N 1
ATOM 3478 C CA . ILE B 1 108 ? 11.742 36.406 -4.969 1 91.31 108 ILE B CA 1
ATOM 3479 C C . ILE B 1 108 ? 12.727 35.25 -5.176 1 91.31 108 ILE B C 1
ATOM 3481 O O . ILE B 1 108 ? 13.859 35.312 -4.695 1 91.31 108 ILE B O 1
ATOM 3485 N N . PRO B 1 109 ? 12.234 34.25 -5.926 1 91.19 109 PRO B N 1
ATOM 3486 C CA . PRO B 1 109 ? 13.117 33.094 -6.105 1 91.19 109 PRO B CA 1
ATOM 3487 C C . PRO B 1 109 ? 14.367 33.438 -6.918 1 91.19 109 PRO B C 1
ATOM 3489 O O . PRO B 1 109 ? 14.312 34.281 -7.812 1 91.19 109 PRO B O 1
ATOM 3492 N N . ASP B 1 110 ? 15.422 32.781 -6.473 1 87.12 110 ASP B N 1
ATOM 3493 C CA . ASP B 1 110 ? 16.594 32.781 -7.34 1 87.12 110 ASP B CA 1
ATOM 3494 C C . ASP B 1 110 ? 16.438 31.719 -8.445 1 87.12 110 ASP B C 1
ATOM 3496 O O . ASP B 1 110 ? 16.484 30.516 -8.18 1 87.12 110 ASP B O 1
ATOM 3500 N N . TRP B 1 111 ? 16.359 32.25 -9.602 1 88.25 111 TRP B N 1
ATOM 3501 C CA . TRP B 1 111 ? 16.078 31.328 -10.703 1 88.25 111 TRP B CA 1
ATOM 3502 C C . TRP B 1 111 ? 17.359 30.781 -11.305 1 88.25 111 TRP B C 1
ATOM 3504 O O . TRP B 1 111 ? 17.328 29.984 -12.242 1 88.25 111 TRP B O 1
ATOM 3514 N N . GLU B 1 112 ? 18.422 31.188 -10.719 1 86.25 112 GLU B N 1
ATOM 3515 C CA . GLU B 1 112 ? 19.703 30.688 -11.211 1 86.25 112 GLU B CA 1
ATOM 3516 C C . GLU B 1 112 ? 19.938 29.25 -10.781 1 86.25 112 GLU B C 1
ATOM 3518 O O . GLU B 1 112 ? 19.75 28.906 -9.609 1 86.25 112 GLU B O 1
ATOM 3523 N N . GLY B 1 113 ? 20.25 28.406 -11.758 1 86.5 113 GLY B N 1
ATOM 3524 C CA . GLY B 1 113 ? 20.531 27.016 -11.477 1 86.5 113 GLY B CA 1
ATOM 3525 C C . GLY B 1 113 ? 19.297 26.141 -11.422 1 86.5 113 GLY B C 1
ATOM 3526 O O . GLY B 1 113 ? 18.203 26.641 -11.141 1 86.5 113 GLY B O 1
ATOM 3527 N N . ARG B 1 114 ? 19.484 24.922 -11.609 1 88.81 114 ARG B N 1
ATOM 3528 C CA . ARG B 1 114 ? 18.375 23.984 -11.617 1 88.81 114 ARG B CA 1
ATOM 3529 C C . ARG B 1 114 ? 18.094 23.453 -10.211 1 88.81 114 ARG B C 1
ATOM 3531 O O . ARG B 1 114 ? 19.031 23.172 -9.453 1 88.81 114 ARG B O 1
ATOM 3538 N N . ALA B 1 115 ? 16.844 23.562 -9.812 1 92.44 115 ALA B N 1
ATOM 3539 C CA . ALA B 1 115 ? 16.453 22.906 -8.57 1 92.44 115 ALA B CA 1
ATOM 3540 C C . ALA B 1 115 ? 16.562 21.391 -8.711 1 92.44 115 ALA B C 1
ATOM 3542 O O . ALA B 1 115 ? 16.312 20.828 -9.781 1 92.44 115 ALA B O 1
ATOM 3543 N N . PRO B 1 116 ? 16.969 20.734 -7.629 1 95.69 116 PRO B N 1
ATOM 3544 C CA . PRO B 1 116 ? 17.016 19.266 -7.707 1 95.69 116 PRO B CA 1
ATOM 3545 C C . PRO B 1 116 ? 15.664 18.656 -8.07 1 95.69 116 PRO B C 1
ATOM 3547 O O . PRO B 1 116 ? 14.617 19.25 -7.824 1 95.69 116 PRO B O 1
ATOM 3550 N N . ASP B 1 117 ? 15.711 17.422 -8.602 1 95.25 117 ASP B N 1
ATOM 3551 C CA . ASP B 1 117 ? 14.492 16.734 -9.008 1 95.25 117 ASP B CA 1
ATOM 3552 C C . ASP B 1 117 ? 13.672 16.297 -7.793 1 95.25 117 ASP B C 1
ATOM 3554 O O . ASP B 1 117 ? 12.453 16.141 -7.883 1 95.25 117 ASP B O 1
ATOM 3558 N N . SER B 1 118 ? 14.398 16.094 -6.711 1 98.19 118 SER B N 1
ATOM 3559 C CA . SER B 1 118 ? 13.734 15.688 -5.477 1 98.19 118 SER B CA 1
ATOM 3560 C C . SER B 1 118 ? 14.469 16.219 -4.25 1 98.19 118 SER B C 1
ATOM 3562 O O . SER B 1 118 ? 15.688 16.391 -4.281 1 98.19 118 SER B O 1
ATOM 3564 N N . VAL B 1 119 ? 13.695 16.578 -3.277 1 98.44 119 VAL B N 1
ATOM 3565 C CA . VAL B 1 119 ? 14.195 16.984 -1.969 1 98.44 119 VAL B CA 1
ATOM 3566 C C . VAL B 1 119 ? 13.328 16.375 -0.871 1 98.44 119 VAL B C 1
ATOM 3568 O O . VAL B 1 119 ? 12.109 16.297 -1.002 1 98.44 119 VAL B O 1
ATOM 3571 N N . ASP B 1 120 ? 13.984 15.906 0.153 1 98.75 120 ASP B N 1
ATOM 3572 C CA . ASP B 1 120 ? 13.312 15.375 1.334 1 98.75 120 ASP B CA 1
ATOM 3573 C C . ASP B 1 120 ? 14.023 15.805 2.613 1 98.75 120 ASP B C 1
ATOM 3575 O O . ASP B 1 120 ? 15.039 15.211 2.994 1 98.75 120 ASP B O 1
ATOM 3579 N N . TYR B 1 121 ? 13.5 16.75 3.238 1 98.81 121 TYR B N 1
ATOM 3580 C CA . TYR B 1 121 ? 14.156 17.328 4.402 1 98.81 121 TYR B CA 1
ATOM 3581 C C . TYR B 1 121 ? 14.078 16.391 5.598 1 98.81 121 TYR B C 1
ATOM 3583 O O . TYR B 1 121 ? 14.789 16.578 6.59 1 98.81 121 TYR B O 1
ATOM 3591 N N . ARG B 1 122 ? 13.188 15.383 5.566 1 98.5 122 ARG B N 1
ATOM 3592 C CA . ARG B 1 122 ? 13.172 14.367 6.609 1 98.5 122 ARG B CA 1
ATOM 3593 C C . ARG B 1 122 ? 14.5 13.602 6.645 1 98.5 122 ARG B C 1
ATOM 3595 O O . ARG B 1 122 ? 15.047 13.359 7.719 1 98.5 122 ARG B O 1
ATOM 3602 N N . LYS B 1 123 ? 14.977 13.352 5.492 1 97.69 123 LYS B N 1
ATOM 3603 C CA . LYS B 1 123 ? 16.219 12.586 5.348 1 97.69 123 LYS B CA 1
ATOM 3604 C C . LYS B 1 123 ? 17.422 13.438 5.707 1 97.69 123 LYS B C 1
ATOM 3606 O O . LYS B 1 123 ? 18.484 12.906 6.047 1 97.69 123 LYS B O 1
ATOM 3611 N N . LYS B 1 124 ? 17.281 14.727 5.66 1 97.5 124 LYS B N 1
ATOM 3612 C CA . LYS B 1 124 ? 18.375 15.648 5.93 1 97.5 124 LYS B CA 1
ATOM 3613 C C . LYS B 1 124 ? 18.375 16.094 7.387 1 97.5 124 LYS B C 1
ATOM 3615 O O . LYS B 1 124 ? 19.219 16.906 7.793 1 97.5 124 LYS B O 1
ATOM 3620 N N . GLY B 1 125 ? 17.391 15.68 8.109 1 97.94 125 GLY B N 1
ATOM 3621 C CA . GLY B 1 125 ? 17.328 15.945 9.539 1 97.94 125 GLY B CA 1
ATOM 3622 C C . GLY B 1 125 ? 16.766 17.312 9.875 1 97.94 125 GLY B C 1
ATOM 3623 O O . GLY B 1 125 ? 17.109 17.891 10.906 1 97.94 125 GLY B O 1
ATOM 3624 N N . TYR B 1 126 ? 15.914 17.875 8.992 1 98.62 126 TYR B N 1
ATOM 3625 C CA . TYR B 1 126 ? 15.383 19.219 9.18 1 98.62 126 TYR B CA 1
ATOM 3626 C C . TYR B 1 126 ? 13.984 19.172 9.773 1 98.62 126 TYR B C 1
ATOM 3628 O O . TYR B 1 126 ? 13.352 20.203 9.961 1 98.62 126 TYR B O 1
ATOM 3636 N N . VAL B 1 127 ? 13.43 17.984 10.008 1 98.81 127 VAL B N 1
ATOM 3637 C CA . VAL B 1 127 ? 12.016 17.875 10.367 1 98.81 127 VAL B CA 1
ATOM 3638 C C . VAL B 1 127 ? 11.883 17.094 11.68 1 98.81 127 VAL B C 1
ATOM 3640 O O . VAL B 1 127 ? 12.43 15.992 11.812 1 98.81 127 VAL B O 1
ATOM 3643 N N . THR B 1 128 ? 11.258 17.641 12.648 1 98.56 128 THR B N 1
ATOM 3644 C CA . THR B 1 128 ? 10.984 16.953 13.906 1 98.56 128 THR B CA 1
ATOM 3645 C C . THR B 1 128 ? 9.883 15.906 13.727 1 98.56 128 THR B C 1
ATOM 3647 O O . THR B 1 128 ? 9.203 15.891 12.703 1 98.56 128 THR B O 1
ATOM 3650 N N . PRO B 1 129 ? 9.672 15.031 14.664 1 97.56 129 PRO B N 1
ATOM 3651 C CA . PRO B 1 129 ? 8.633 14.008 14.547 1 97.56 129 PRO B CA 1
ATOM 3652 C C . PRO B 1 129 ? 7.238 14.602 14.398 1 97.56 129 PRO B C 1
ATOM 3654 O O . PRO B 1 129 ? 7 15.742 14.805 1 97.56 129 PRO B O 1
ATOM 3657 N N . VAL B 1 130 ? 6.395 13.773 13.812 1 98.44 130 VAL B N 1
ATOM 3658 C CA . VAL B 1 130 ? 5.004 14.172 13.625 1 98.44 130 VAL B CA 1
ATOM 3659 C C . VAL B 1 130 ? 4.332 14.336 14.984 1 98.44 130 VAL B C 1
ATOM 3661 O O . VAL B 1 130 ? 4.473 13.477 15.859 1 98.44 130 VAL B O 1
ATOM 3664 N N . LYS B 1 131 ? 3.674 15.461 15.102 1 96.94 131 LYS B N 1
ATOM 3665 C CA . LYS B 1 131 ? 2.938 15.766 16.328 1 96.94 131 LYS B CA 1
ATOM 3666 C C . LYS B 1 131 ? 1.432 15.656 16.109 1 96.94 131 LYS B C 1
ATOM 3668 O O . LYS B 1 131 ? 0.984 15.312 15.008 1 96.94 131 LYS B O 1
ATOM 3673 N N . ASN B 1 132 ? 0.677 15.836 17.188 1 97.5 132 ASN B N 1
ATOM 3674 C CA . ASN B 1 132 ? -0.777 15.727 17.141 1 97.5 132 ASN B CA 1
ATOM 3675 C C . ASN B 1 132 ? -1.453 16.922 17.797 1 97.5 132 ASN B C 1
ATOM 3677 O O . ASN B 1 132 ? -1.419 17.078 19.016 1 97.5 132 ASN B O 1
ATOM 3681 N N . GLN B 1 133 ? -2.139 17.656 17.016 1 97.94 133 GLN B N 1
ATOM 3682 C CA . GLN B 1 133 ? -2.766 18.875 17.516 1 97.94 133 GLN B CA 1
ATOM 3683 C C . GLN B 1 133 ? -4.047 18.562 18.281 1 97.94 133 GLN B C 1
ATOM 3685 O O . GLN B 1 133 ? -4.566 19.406 19 1 97.94 133 GLN B O 1
ATOM 3690 N N . GLY B 1 134 ? -4.562 17.328 18.062 1 95.5 134 GLY B N 1
ATOM 3691 C CA . GLY B 1 134 ? -5.824 16.984 18.688 1 95.5 134 GLY B CA 1
ATOM 3692 C C . GLY B 1 134 ? -7 17.766 18.141 1 95.5 134 GLY B C 1
ATOM 3693 O O . GLY B 1 134 ? -7.109 17.953 16.922 1 95.5 134 GLY B O 1
ATOM 3694 N N . GLN B 1 135 ? -7.91 18.078 19.031 1 93.94 135 GLN B N 1
ATOM 3695 C CA . GLN B 1 135 ? -9.117 18.766 18.594 1 93.94 135 GLN B CA 1
ATOM 3696 C C . GLN B 1 135 ? -8.969 20.281 18.75 1 93.94 135 GLN B C 1
ATOM 3698 O O . GLN B 1 135 ? -9.969 20.984 18.891 1 93.94 135 GLN B O 1
ATOM 3703 N N . CYS B 1 136 ? -7.766 20.75 18.844 1 96.62 136 CYS B N 1
ATOM 3704 C CA . CYS B 1 136 ? -7.438 22.172 18.844 1 96.62 136 CYS B CA 1
ATOM 3705 C C . CYS B 1 136 ? -7.113 22.672 17.438 1 96.62 136 CYS B C 1
ATOM 3707 O O . CYS B 1 136 ? -6.305 22.062 16.734 1 96.62 136 CYS B O 1
ATOM 3709 N N . GLY B 1 137 ? -7.797 23.766 16.984 1 97.19 137 GLY B N 1
ATOM 3710 C CA . GLY B 1 137 ? -7.52 24.359 15.68 1 97.19 137 GLY B CA 1
ATOM 3711 C C . GLY B 1 137 ? -6.168 25.047 15.609 1 97.19 137 GLY B C 1
ATOM 3712 O O . GLY B 1 137 ? -6.07 26.203 15.195 1 97.19 137 GLY B O 1
ATOM 3713 N N . SER B 1 138 ? -5.16 24.328 16.047 1 98.38 138 SER B N 1
ATOM 3714 C CA . SER B 1 138 ? -3.834 24.938 16.203 1 98.38 138 SER B CA 1
ATOM 3715 C C . SER B 1 138 ? -2.906 24.5 15.062 1 98.38 138 SER B C 1
ATOM 3717 O O . SER B 1 138 ? -1.684 24.531 15.211 1 98.38 138 SER B O 1
ATOM 3719 N N . CYS B 1 139 ? -3.484 24.109 13.922 1 98.69 139 CYS B N 1
ATOM 3720 C CA . CYS B 1 139 ? -2.668 23.672 12.797 1 98.69 139 CYS B CA 1
ATOM 3721 C C . CYS B 1 139 ? -1.705 24.781 12.367 1 98.69 139 CYS B C 1
ATOM 3723 O O . CYS B 1 139 ? -0.573 24.5 11.969 1 98.69 139 CYS B O 1
ATOM 3725 N N . TRP B 1 140 ? -2.121 26.047 12.469 1 98.69 140 TRP B N 1
ATOM 3726 C CA . TRP B 1 140 ? -1.277 27.188 12.117 1 98.69 140 TRP B CA 1
ATOM 3727 C C . TRP B 1 140 ? -0.029 27.219 12.992 1 98.69 140 TRP B C 1
ATOM 3729 O O . TRP B 1 140 ? 1.063 27.531 12.516 1 98.69 140 TRP B O 1
ATOM 3739 N N . ALA B 1 141 ? -0.194 26.875 14.211 1 98.88 141 ALA B N 1
ATOM 3740 C CA . ALA B 1 141 ? 0.93 26.875 15.141 1 98.88 141 ALA B CA 1
ATOM 3741 C C . ALA B 1 141 ? 1.911 25.75 14.812 1 98.88 141 ALA B C 1
ATOM 3743 O O . ALA B 1 141 ? 3.127 25.953 14.82 1 98.88 141 ALA B O 1
ATOM 3744 N N . PHE B 1 142 ? 1.358 24.562 14.508 1 98.88 142 PHE B N 1
ATOM 3745 C CA . PHE B 1 142 ? 2.203 23.422 14.188 1 98.88 142 PHE B CA 1
ATOM 3746 C C . PHE B 1 142 ? 2.959 23.672 12.883 1 98.88 142 PHE B C 1
ATOM 3748 O O . PHE B 1 142 ? 4.145 23.344 12.773 1 98.88 142 PHE B O 1
ATOM 3755 N N . SER B 1 143 ? 2.273 24.188 11.93 1 98.88 143 SER B N 1
ATOM 3756 C CA . SER B 1 143 ? 2.9 24.516 10.648 1 98.88 143 SER B CA 1
ATOM 3757 C C . SER B 1 143 ? 4.043 25.5 10.828 1 98.88 143 SER B C 1
ATOM 3759 O O . SER B 1 143 ? 5.152 25.281 10.336 1 98.88 143 SER B O 1
ATOM 3761 N N . SER B 1 144 ? 3.812 26.578 11.578 1 98.81 144 SER B N 1
ATOM 3762 C CA . SER B 1 144 ? 4.801 27.641 11.766 1 98.81 144 SER B CA 1
ATOM 3763 C C . SER B 1 144 ? 6.004 27.141 12.555 1 98.81 144 SER B C 1
ATOM 3765 O O . SER B 1 144 ? 7.148 27.438 12.219 1 98.81 144 SER B O 1
ATOM 3767 N N . VAL B 1 145 ? 5.703 26.406 13.57 1 98.75 145 VAL B N 1
ATOM 3768 C CA . VAL B 1 145 ? 6.777 25.844 14.391 1 98.75 145 VAL B CA 1
ATOM 3769 C C . VAL B 1 145 ? 7.672 24.953 13.539 1 98.75 145 VAL B C 1
ATOM 3771 O O . VAL B 1 145 ? 8.898 25 13.648 1 98.75 145 VAL B O 1
ATOM 3774 N N . GLY B 1 146 ? 7.02 24.125 12.727 1 98.81 146 GLY B N 1
ATOM 3775 C CA . GLY B 1 146 ? 7.797 23.266 11.852 1 98.81 146 GLY B CA 1
ATOM 3776 C C . GLY B 1 146 ? 8.742 24.047 10.945 1 98.81 146 GLY B C 1
ATOM 3777 O O . GLY B 1 146 ? 9.898 23.656 10.766 1 98.81 146 GLY B O 1
ATOM 3778 N N . ALA B 1 147 ? 8.25 25.094 10.367 1 98.88 147 ALA B N 1
ATOM 3779 C CA . ALA B 1 147 ? 9.086 25.922 9.5 1 98.88 147 ALA B CA 1
ATOM 3780 C C . ALA B 1 147 ? 10.227 26.562 10.289 1 98.88 147 ALA B C 1
ATOM 3782 O O . ALA B 1 147 ? 11.367 26.609 9.82 1 98.88 147 ALA B O 1
ATOM 3783 N N . LEU B 1 148 ? 9.961 27.062 11.477 1 98.81 148 LEU B N 1
ATOM 3784 C CA . LEU B 1 148 ? 10.977 27.656 12.336 1 98.81 148 LEU B CA 1
ATOM 3785 C C . LEU B 1 148 ? 12.07 26.641 12.672 1 98.81 148 LEU B C 1
ATOM 3787 O O . LEU B 1 148 ? 13.258 26.969 12.633 1 98.81 148 LEU B O 1
ATOM 3791 N N . GLU B 1 149 ? 11.641 25.438 13 1 98.81 149 GLU B N 1
ATOM 3792 C CA . GLU B 1 149 ? 12.578 24.375 13.344 1 98.81 149 GLU B CA 1
ATOM 3793 C C . GLU B 1 149 ? 13.516 24.078 12.18 1 98.81 149 GLU B C 1
ATOM 3795 O O . GLU B 1 149 ? 14.727 23.938 12.375 1 98.81 149 GLU B O 1
ATOM 3800 N N . GLY B 1 150 ? 12.93 23.969 11.039 1 98.62 150 GLY B N 1
ATOM 3801 C CA . GLY B 1 150 ? 13.734 23.688 9.859 1 98.62 150 GLY B CA 1
ATOM 3802 C C . GLY B 1 150 ? 14.758 24.766 9.57 1 98.62 150 GLY B C 1
ATOM 3803 O O . GLY B 1 150 ? 15.93 24.469 9.312 1 98.62 150 GLY B O 1
ATOM 3804 N N . GLN B 1 151 ? 14.352 26 9.641 1 98.06 151 GLN B N 1
ATOM 3805 C CA . GLN B 1 151 ? 15.258 27.109 9.344 1 98.06 151 GLN B CA 1
ATOM 3806 C C . GLN B 1 151 ? 16.297 27.281 10.445 1 98.06 151 GLN B C 1
ATOM 3808 O O . GLN B 1 151 ? 17.438 27.672 10.172 1 98.06 151 GLN B O 1
ATOM 3813 N N . LEU B 1 152 ? 15.898 26.984 11.641 1 98.31 152 LEU B N 1
ATOM 3814 C CA . LEU B 1 152 ? 16.859 26.984 12.734 1 98.31 152 LEU B CA 1
ATOM 3815 C C . LEU B 1 152 ? 17.969 25.953 12.477 1 98.31 152 LEU B C 1
ATOM 3817 O O . LEU B 1 152 ? 19.141 26.25 12.672 1 98.31 152 LEU B O 1
ATOM 3821 N N . LYS B 1 153 ? 17.531 24.766 12.117 1 98.5 153 LYS B N 1
ATOM 3822 C CA . LYS B 1 153 ? 18.5 23.719 11.773 1 98.5 153 LYS B CA 1
ATOM 3823 C C . LYS B 1 153 ? 19.422 24.172 10.656 1 98.5 153 LYS B C 1
ATOM 3825 O O . LYS B 1 153 ? 20.641 23.938 10.711 1 98.5 153 LYS B O 1
ATOM 3830 N N . LYS B 1 154 ? 18.875 24.781 9.711 1 97.56 154 LYS B N 1
ATOM 3831 C CA . LYS B 1 154 ? 19.688 25.266 8.594 1 97.56 154 LYS B CA 1
ATOM 3832 C C . LYS B 1 154 ? 20.719 26.281 9.062 1 97.56 154 LYS B C 1
ATOM 3834 O O . LYS B 1 154 ? 21.875 26.234 8.633 1 97.56 154 LYS B O 1
ATOM 3839 N N . LYS B 1 155 ? 20.375 27.109 9.922 1 97.19 155 LYS B N 1
ATOM 3840 C CA . LYS B 1 155 ? 21.219 28.203 10.383 1 97.19 155 LYS B CA 1
ATOM 3841 C C . LYS B 1 155 ? 22.266 27.719 11.383 1 97.19 155 LYS B C 1
ATOM 3843 O O . LYS B 1 155 ? 23.406 28.156 11.352 1 97.19 155 LYS B O 1
ATOM 3848 N N . THR B 1 156 ? 21.859 26.844 12.219 1 97.25 156 THR B N 1
ATOM 3849 C CA . THR B 1 156 ? 22.703 26.547 13.375 1 97.25 156 THR B CA 1
ATOM 3850 C C . THR B 1 156 ? 23.234 25.125 13.305 1 97.25 156 THR B C 1
ATOM 3852 O O . THR B 1 156 ? 24.156 24.766 14.039 1 97.25 156 THR B O 1
ATOM 3855 N N . GLY B 1 157 ? 22.578 24.297 12.492 1 97.44 157 GLY B N 1
ATOM 3856 C CA . GLY B 1 157 ? 22.953 22.891 12.438 1 97.44 157 GLY B CA 1
ATOM 3857 C C . GLY B 1 157 ? 22.25 22.047 13.484 1 97.44 157 GLY B C 1
ATOM 3858 O O . GLY B 1 157 ? 22.375 20.828 13.492 1 97.44 157 GLY B O 1
ATOM 3859 N N . LYS B 1 158 ? 21.469 22.719 14.281 1 97.12 158 LYS B N 1
ATOM 3860 C CA . LYS B 1 158 ? 20.797 22 15.352 1 97.12 158 LYS B CA 1
ATOM 3861 C C . LYS B 1 158 ? 19.281 22 15.148 1 97.12 158 LYS B C 1
ATOM 3863 O O . LYS B 1 158 ? 18.672 23.047 14.969 1 97.12 158 LYS B O 1
ATOM 3868 N N . LEU B 1 159 ? 18.75 20.766 15.195 1 97.69 159 LEU B N 1
ATOM 3869 C CA . LEU B 1 159 ? 17.297 20.641 15.133 1 97.69 159 LEU B CA 1
ATOM 3870 C C . LEU B 1 159 ? 16.688 20.625 16.531 1 97.69 159 LEU B C 1
ATOM 3872 O O . LEU B 1 159 ? 16.969 19.734 17.328 1 97.69 159 LEU B O 1
ATOM 3876 N N . LEU B 1 160 ? 15.953 21.609 16.859 1 97.75 160 LEU B N 1
ATOM 3877 C CA . LEU B 1 160 ? 15.305 21.703 18.156 1 97.75 160 LEU B CA 1
ATOM 3878 C C . LEU B 1 160 ? 13.789 21.594 18.031 1 97.75 160 LEU B C 1
ATOM 3880 O O . LEU B 1 160 ? 13.211 22.078 17.062 1 97.75 160 LEU B O 1
ATOM 3884 N N . ASN B 1 161 ? 13.195 20.984 19.016 1 98.31 161 ASN B N 1
ATOM 3885 C CA . ASN B 1 161 ? 11.742 20.906 19.109 1 98.31 161 ASN B CA 1
ATOM 3886 C C . ASN B 1 161 ? 11.156 22.156 19.75 1 98.31 161 ASN B C 1
ATOM 3888 O O . ASN B 1 161 ? 11.344 22.406 20.938 1 98.31 161 ASN B O 1
ATOM 3892 N N . LEU B 1 162 ? 10.445 22.906 18.922 1 98.62 162 LEU B N 1
ATOM 3893 C CA . LEU B 1 162 ? 9.875 24.156 19.422 1 98.62 162 LEU B CA 1
ATOM 3894 C C . LEU B 1 162 ? 8.43 23.953 19.859 1 98.62 162 LEU B C 1
ATOM 3896 O O . LEU B 1 162 ? 7.82 22.922 19.562 1 98.62 162 LEU B O 1
ATOM 3900 N N . SER B 1 163 ? 7.887 24.922 20.547 1 98.6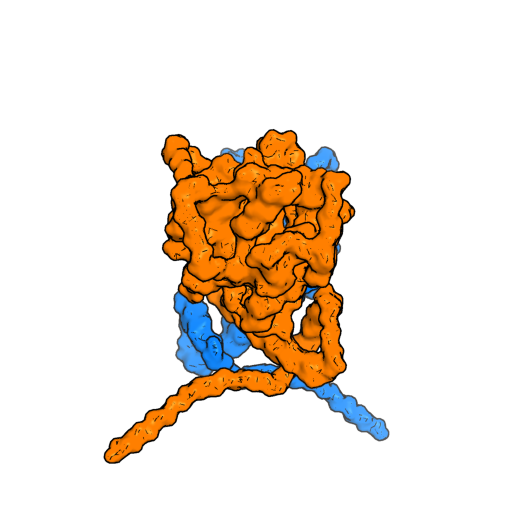9 163 SER B N 1
ATOM 3901 C CA . SER B 1 163 ? 6.609 24.75 21.234 1 98.69 163 SER B CA 1
ATOM 3902 C C . SER B 1 163 ? 5.457 25.312 20.422 1 98.69 163 SER B C 1
ATOM 3904 O O . SER B 1 163 ? 5.293 26.531 20.328 1 98.69 163 SER B O 1
ATOM 3906 N N . PRO B 1 164 ? 4.586 24.453 19.938 1 98.75 164 PRO B N 1
ATOM 3907 C CA . PRO B 1 164 ? 3.354 25 19.359 1 98.75 164 PRO B CA 1
ATOM 3908 C C . PRO B 1 164 ? 2.457 25.672 20.406 1 98.75 164 PRO B C 1
ATOM 3910 O O . PRO B 1 164 ? 1.76 26.641 20.078 1 98.75 164 PRO B O 1
ATOM 3913 N N . GLN B 1 165 ? 2.486 25.203 21.641 1 98.75 165 GLN B N 1
ATOM 3914 C CA . GLN B 1 165 ? 1.643 25.766 22.703 1 98.75 165 GLN B CA 1
ATOM 3915 C C . GLN B 1 165 ? 2.004 27.219 22.984 1 98.75 165 GLN B C 1
ATOM 3917 O O . GLN B 1 165 ? 1.133 28.016 23.312 1 98.75 165 GLN B O 1
ATOM 3922 N N . ASN B 1 166 ? 3.283 27.484 22.938 1 98.75 166 ASN B N 1
ATOM 3923 C CA . ASN B 1 166 ? 3.719 28.875 23.094 1 98.75 166 ASN B CA 1
ATOM 3924 C C . ASN B 1 166 ? 3.004 29.797 22.109 1 98.75 166 ASN B C 1
ATOM 3926 O O . ASN B 1 166 ? 2.582 30.891 22.484 1 98.75 166 ASN B O 1
ATOM 3930 N N . LEU B 1 167 ? 2.818 29.375 20.922 1 98.75 167 LEU B N 1
ATOM 3931 C CA . LEU B 1 167 ? 2.139 30.172 19.906 1 98.75 167 LEU B CA 1
ATOM 3932 C C . LEU B 1 167 ? 0.636 30.219 20.156 1 98.75 167 LEU B C 1
ATOM 3934 O O . LEU B 1 167 ? 0.019 31.281 20.078 1 98.75 167 LEU B O 1
ATOM 3938 N N . VAL B 1 168 ? 0.075 29.094 20.516 1 98.75 168 VAL B N 1
ATOM 3939 C CA . VAL B 1 168 ? -1.358 29 20.766 1 98.75 168 VAL B CA 1
ATOM 3940 C C . VAL B 1 168 ? -1.755 29.984 21.859 1 98.75 168 VAL B C 1
ATOM 3942 O O . VAL B 1 168 ? -2.764 30.688 21.734 1 98.75 168 VAL B O 1
ATOM 3945 N N . ASP B 1 169 ? -0.947 30.109 22.844 1 98.69 169 ASP B N 1
ATOM 3946 C CA . ASP B 1 169 ? -1.299 30.891 24.016 1 98.69 169 ASP B CA 1
ATOM 3947 C C . ASP B 1 169 ? -0.917 32.344 23.844 1 98.69 169 ASP B C 1
ATOM 3949 O O . ASP B 1 169 ? -1.548 33.25 24.422 1 98.69 169 ASP B O 1
ATOM 3953 N N . CYS B 1 170 ? 0.106 32.625 23.031 1 98.69 170 CYS B N 1
ATOM 3954 C CA . CYS B 1 170 ? 0.735 33.938 23.203 1 98.69 170 CYS B CA 1
ATOM 3955 C C . CYS B 1 170 ? 0.512 34.781 21.969 1 98.69 170 CYS B C 1
ATOM 3957 O O . CYS B 1 170 ? 0.728 36 22.016 1 98.69 170 CYS B O 1
ATOM 3959 N N . VAL B 1 171 ? 0.149 34.219 20.828 1 98.31 171 VAL B N 1
ATOM 3960 C CA . VAL B 1 171 ? -0.081 35.031 19.641 1 98.31 171 VAL B CA 1
ATOM 3961 C C . VAL B 1 171 ? -1.463 35.688 19.703 1 98.31 171 VAL B C 1
ATOM 3963 O O . VAL B 1 171 ? -2.453 35.094 19.266 1 98.31 171 VAL B O 1
ATOM 3966 N N . SER B 1 172 ? -1.479 36.844 20.031 1 96.75 172 SER B N 1
ATOM 3967 C CA . SER B 1 172 ? -2.738 37.562 20.297 1 96.75 172 SER B CA 1
ATOM 3968 C C . SER B 1 172 ? -3.477 37.875 19 1 96.75 172 SER B C 1
ATOM 3970 O O . SER B 1 172 ? -4.691 38.062 19 1 96.75 172 SER B O 1
ATOM 3972 N N . GLU B 1 173 ? -2.771 37.969 17.844 1 95.56 173 GLU B N 1
ATOM 3973 C CA . GLU B 1 173 ? -3.385 38.25 16.547 1 95.56 173 GLU B CA 1
ATOM 3974 C C . GLU B 1 173 ? -4.137 37.031 16.031 1 95.56 173 GLU B C 1
ATOM 3976 O O . GLU B 1 173 ? -4.91 37.125 15.078 1 95.56 173 GLU B O 1
ATOM 3981 N N . ASN B 1 174 ? -3.855 35.875 16.609 1 97.5 174 ASN B N 1
ATOM 3982 C CA . ASN B 1 174 ? -4.59 34.656 16.344 1 97.5 174 ASN B CA 1
ATOM 3983 C C . ASN B 1 174 ? -5.535 34.281 17.484 1 97.5 174 ASN B C 1
ATOM 3985 O O . ASN B 1 174 ? -5.684 35.062 18.438 1 97.5 174 ASN B O 1
ATOM 3989 N N . ASP B 1 175 ? -6.27 33.156 17.312 1 97.56 175 ASP B N 1
ATOM 3990 C CA . ASP B 1 175 ? -7.301 32.812 18.281 1 97.56 175 ASP B CA 1
ATOM 3991 C C . ASP B 1 175 ? -7.035 31.453 18.906 1 97.56 175 ASP B C 1
ATOM 3993 O O . ASP B 1 175 ? -7.953 30.641 19.062 1 97.56 175 ASP B O 1
ATOM 3997 N N . GLY B 1 176 ? -5.746 31.203 19.141 1 97.81 176 GLY B N 1
ATOM 3998 C CA . GLY B 1 176 ? -5.414 29.938 19.766 1 97.81 176 GLY B CA 1
ATOM 3999 C C . GLY B 1 176 ? -6.066 28.75 19.094 1 97.81 176 GLY B C 1
ATOM 4000 O O . GLY B 1 176 ? -5.906 28.547 17.891 1 97.81 176 GLY B O 1
ATOM 4001 N N . CYS B 1 177 ? -6.902 28.078 19.875 1 97.88 177 CYS B N 1
ATOM 4002 C CA . CYS B 1 177 ? -7.598 26.906 19.344 1 97.88 177 CYS B CA 1
ATOM 4003 C C . CYS B 1 177 ? -8.727 27.312 18.406 1 97.88 177 CYS B C 1
ATOM 4005 O O . CYS B 1 177 ? -9.266 26.484 17.672 1 97.88 177 CYS B O 1
ATOM 4007 N N . GLY B 1 178 ? -9.016 28.484 18.406 1 97.31 178 GLY B N 1
ATOM 4008 C CA . GLY B 1 178 ? -10 29.016 17.469 1 97.31 178 GLY B CA 1
ATOM 4009 C C . GLY B 1 178 ? -9.453 29.219 16.078 1 97.31 178 GLY B C 1
ATOM 4010 O O . GLY B 1 178 ? -10.211 29.516 15.148 1 97.31 178 GLY B O 1
ATOM 4011 N N . GLY B 1 179 ? -8.172 29.141 15.969 1 98.19 179 GLY B N 1
ATOM 4012 C CA . GLY B 1 179 ? -7.562 29.234 14.656 1 98.19 179 GLY B CA 1
ATOM 4013 C C . GLY B 1 179 ? -6.578 30.391 14.531 1 98.19 179 GLY B C 1
ATOM 4014 O O . GLY B 1 179 ? -6.371 31.141 15.484 1 98.19 179 GLY B O 1
ATOM 4015 N N . GLY B 1 180 ? -5.961 30.391 13.344 1 98.31 180 GLY B N 1
ATOM 4016 C CA . GLY B 1 180 ? -4.984 31.453 13.117 1 98.31 180 GLY B CA 1
ATOM 4017 C C . GLY B 1 180 ? -4.273 31.328 11.789 1 98.31 180 GLY B C 1
ATOM 4018 O O . GLY B 1 180 ? -4.695 30.562 10.914 1 98.31 180 GLY B O 1
ATOM 4019 N N . TYR B 1 181 ? -3.256 32.188 11.656 1 97.75 181 TYR B N 1
ATOM 4020 C CA . TYR B 1 181 ? -2.49 32.312 10.422 1 97.75 181 TYR B CA 1
ATOM 4021 C C . TYR B 1 181 ? -0.994 32.219 10.695 1 97.75 181 TYR B C 1
ATOM 4023 O O . TYR B 1 181 ? -0.514 32.75 11.703 1 97.75 181 TYR B O 1
ATOM 4031 N N . MET B 1 182 ? -0.286 31.656 9.812 1 97.88 182 MET B N 1
ATOM 4032 C CA . MET B 1 182 ? 1.111 31.312 10.062 1 97.88 182 MET B CA 1
ATOM 4033 C C . MET B 1 182 ? 1.967 32.562 10.18 1 97.88 182 MET B C 1
ATOM 4035 O O . MET B 1 182 ? 2.867 32.625 11.023 1 97.88 182 MET B O 1
ATOM 4039 N N . THR B 1 183 ? 1.727 33.594 9.367 1 96.75 183 THR B N 1
ATOM 4040 C CA . THR B 1 183 ? 2.604 34.781 9.383 1 96.75 183 THR B CA 1
ATOM 4041 C C . THR B 1 183 ? 2.453 35.531 10.688 1 96.75 183 THR B C 1
ATOM 4043 O O . THR B 1 183 ? 3.408 36.156 11.164 1 96.75 183 THR B O 1
ATOM 4046 N N . ASN B 1 184 ? 1.245 35.469 11.281 1 96.94 184 ASN B N 1
ATOM 4047 C CA . ASN B 1 184 ? 1.077 36.062 12.602 1 96.94 184 ASN B CA 1
ATOM 4048 C C . ASN B 1 184 ? 2.008 35.438 13.625 1 96.94 184 ASN B C 1
ATOM 4050 O O . ASN B 1 184 ? 2.514 36.094 14.523 1 96.94 184 ASN B O 1
ATOM 4054 N N . ALA B 1 185 ? 2.174 34.156 13.477 1 98.19 185 ALA B N 1
ATOM 4055 C CA . ALA B 1 185 ? 3.062 33.438 14.375 1 98.19 185 ALA B CA 1
ATOM 4056 C C . ALA B 1 185 ? 4.512 33.875 14.195 1 98.19 185 ALA B C 1
ATOM 4058 O O . ALA B 1 185 ? 5.223 34.094 15.18 1 98.19 185 ALA B O 1
ATOM 4059 N N . PHE B 1 186 ? 4.949 34 12.945 1 98.12 186 PHE B N 1
ATOM 4060 C CA . PHE B 1 186 ? 6.305 34.469 12.688 1 98.12 186 PHE B CA 1
ATOM 4061 C C . PHE B 1 186 ? 6.512 35.875 13.242 1 98.12 186 PHE B C 1
ATOM 4063 O O . PHE B 1 186 ? 7.555 36.156 13.828 1 98.12 186 PHE B O 1
ATOM 4070 N N . GLN B 1 187 ? 5.555 36.719 13.055 1 96.56 187 GLN B N 1
ATOM 4071 C CA . GLN B 1 187 ? 5.633 38.094 13.555 1 96.56 187 GLN B CA 1
ATOM 4072 C C . GLN B 1 187 ? 5.738 38.125 15.07 1 96.56 187 GLN B C 1
ATOM 4074 O O . GLN B 1 187 ? 6.504 38.906 15.633 1 96.56 187 GLN B O 1
ATOM 4079 N N . TYR B 1 188 ? 4.949 37.344 15.695 1 98.06 188 TYR B N 1
ATOM 4080 C CA . TYR B 1 188 ? 5.035 37.25 17.156 1 98.06 188 TYR B CA 1
ATOM 4081 C C . TYR B 1 188 ? 6.441 36.875 17.594 1 98.06 188 TYR B C 1
ATOM 4083 O O . TYR B 1 188 ? 7.004 37.469 18.5 1 98.06 188 TYR B O 1
ATOM 4091 N N . VAL B 1 189 ? 7.012 35.781 16.969 1 98.5 189 VAL B N 1
ATOM 4092 C CA . VAL B 1 189 ? 8.336 35.312 17.344 1 98.5 189 VAL B CA 1
ATOM 4093 C C . VAL B 1 189 ? 9.367 36.406 17.125 1 98.5 189 VAL B C 1
ATOM 4095 O O . VAL B 1 189 ? 10.289 36.562 17.922 1 98.5 189 VAL B O 1
ATOM 4098 N N . GLN B 1 190 ? 9.203 37.188 16.031 1 97.75 190 GLN B N 1
ATOM 4099 C CA . GLN B 1 190 ? 10.086 38.312 15.758 1 97.75 190 GLN B CA 1
ATOM 4100 C C . GLN B 1 190 ? 9.977 39.375 16.844 1 97.75 190 GLN B C 1
ATOM 4102 O O . GLN B 1 190 ? 10.984 39.812 17.406 1 97.75 190 GLN B O 1
ATOM 4107 N N . LYS B 1 191 ? 8.812 39.781 17.141 1 97.56 191 LYS B N 1
ATOM 4108 C CA . LYS B 1 191 ? 8.57 40.875 18.078 1 97.56 191 LYS B CA 1
ATOM 4109 C C . LYS B 1 191 ? 8.914 40.469 19.5 1 97.56 191 LYS B C 1
ATOM 4111 O O . LYS B 1 191 ? 9.477 41.25 20.266 1 97.56 191 LYS B O 1
ATOM 4116 N N . ASN B 1 192 ? 8.516 39.25 19.812 1 97.81 192 ASN B N 1
ATOM 4117 C CA . ASN B 1 192 ? 8.766 38.719 21.141 1 97.81 192 ASN B CA 1
ATOM 4118 C C . ASN B 1 192 ? 10.242 38.375 21.344 1 97.81 192 ASN B C 1
ATOM 4120 O O . ASN B 1 192 ? 10.68 38.125 22.469 1 97.81 192 ASN B O 1
ATOM 4124 N N . ARG B 1 193 ? 10.977 38.281 20.281 1 97.19 193 ARG B N 1
ATOM 4125 C CA . ARG B 1 193 ? 12.398 37.969 20.234 1 97.19 193 ARG B CA 1
ATOM 4126 C C . ARG B 1 193 ? 12.656 36.562 20.719 1 97.19 193 ARG B C 1
ATOM 4128 O O . ARG B 1 193 ? 13.648 36.281 21.406 1 97.19 193 ARG B O 1
ATOM 4135 N N . GLY B 1 194 ? 11.625 35.719 20.438 1 97.94 194 GLY B N 1
ATOM 4136 C CA . GLY B 1 194 ? 11.914 34.344 20.797 1 97.94 194 GLY B CA 1
ATOM 4137 C C . GLY B 1 194 ? 10.672 33.469 20.875 1 97.94 194 GLY B C 1
ATOM 4138 O O . GLY B 1 194 ? 9.547 34 20.906 1 97.94 194 GLY B O 1
ATOM 4139 N N . ILE B 1 195 ? 10.93 32.188 20.891 1 98.5 195 ILE B N 1
ATOM 4140 C CA . ILE B 1 195 ? 9.953 31.141 21.141 1 98.5 195 ILE B CA 1
ATOM 4141 C C . ILE B 1 195 ? 10.57 30.047 22.016 1 98.5 195 ILE B C 1
ATOM 4143 O O . ILE B 1 195 ? 11.758 29.734 21.875 1 98.5 195 ILE B O 1
ATOM 4147 N N . ASP B 1 196 ? 9.758 29.484 22.844 1 98.5 196 ASP B N 1
ATOM 4148 C CA . ASP B 1 196 ? 10.242 28.484 23.781 1 98.5 196 ASP B CA 1
ATOM 4149 C C . ASP B 1 196 ? 10.344 27.109 23.109 1 98.5 196 ASP B C 1
ATOM 4151 O O . ASP B 1 196 ? 9.703 26.859 22.094 1 98.5 196 ASP B O 1
ATOM 4155 N N . SER B 1 197 ? 11.148 26.266 23.75 1 98.12 197 SER B N 1
ATOM 4156 C CA . SER B 1 197 ? 11.203 24.859 23.359 1 98.12 197 SER B CA 1
ATOM 4157 C C . SER B 1 197 ? 9.961 24.109 23.844 1 98.12 197 SER B C 1
ATOM 4159 O O . SER B 1 197 ? 9.25 24.578 24.734 1 98.12 197 SER B O 1
ATOM 4161 N N . GLU B 1 198 ? 9.75 22.984 23.188 1 97.69 198 GLU B N 1
ATOM 4162 C CA . GLU B 1 198 ? 8.648 22.125 23.594 1 97.69 198 GLU B CA 1
ATOM 4163 C C . GLU B 1 198 ? 8.828 21.641 25.031 1 97.69 198 GLU B C 1
ATOM 4165 O O . GLU B 1 198 ? 7.855 21.469 25.766 1 97.69 198 GLU B O 1
ATOM 4170 N N . ASP B 1 199 ? 10.062 21.406 25.469 1 97.12 199 ASP B N 1
ATOM 4171 C CA . ASP B 1 199 ? 10.359 20.953 26.828 1 97.12 199 ASP B CA 1
ATOM 4172 C C . ASP B 1 199 ? 9.977 22.016 27.844 1 97.12 199 ASP B C 1
ATOM 4174 O O . ASP B 1 199 ? 9.43 21.703 28.906 1 97.12 199 ASP B O 1
ATOM 4178 N N . ALA B 1 200 ? 10.266 23.219 27.531 1 97.56 200 ALA B N 1
ATOM 4179 C CA . ALA B 1 200 ? 10 24.344 28.438 1 97.56 200 ALA B CA 1
ATOM 4180 C C . ALA B 1 200 ? 8.523 24.719 28.422 1 97.56 200 ALA B C 1
ATOM 4182 O O . ALA B 1 200 ? 8 25.234 29.422 1 97.56 200 ALA B O 1
ATOM 4183 N N . TYR B 1 201 ? 7.828 24.469 27.328 1 98.06 201 TYR B N 1
ATOM 4184 C CA . TYR B 1 201 ? 6.434 24.859 27.125 1 98.06 201 TYR B CA 1
ATOM 4185 C C . TYR B 1 201 ? 5.672 23.766 26.391 1 98.06 201 TYR B C 1
ATOM 4187 O O . TYR B 1 201 ? 5.371 23.906 25.203 1 98.06 201 TYR B O 1
ATOM 4195 N N . PRO B 1 202 ? 5.328 22.719 27.109 1 97.81 202 PRO B N 1
ATOM 4196 C CA . PRO B 1 202 ? 4.742 21.531 26.484 1 97.81 202 PRO B CA 1
ATOM 4197 C C . PRO B 1 202 ? 3.348 21.797 25.922 1 97.81 202 PRO B C 1
ATOM 4199 O O . PRO B 1 202 ? 2.57 22.547 26.5 1 97.81 202 PRO B O 1
ATOM 4202 N N . TYR B 1 203 ? 3.037 21.094 24.891 1 98.19 203 TYR B N 1
ATOM 4203 C CA . TYR B 1 203 ? 1.746 21.234 24.219 1 98.19 203 TYR B CA 1
ATOM 4204 C C . TYR B 1 203 ? 0.632 20.625 25.062 1 98.19 203 TYR B C 1
ATOM 4206 O O . TYR B 1 203 ? 0.739 19.484 25.5 1 98.19 203 TYR B O 1
ATOM 4214 N N . VAL B 1 204 ? -0.46 21.359 25.234 1 97.25 204 VAL B N 1
ATOM 4215 C CA . VAL B 1 204 ? -1.585 20.844 26.016 1 97.25 204 VAL B CA 1
ATOM 4216 C C . VAL B 1 204 ? -2.832 20.781 25.125 1 97.25 204 VAL B C 1
ATOM 4218 O O . VAL B 1 204 ? -3.768 20.031 25.422 1 97.25 204 VAL B O 1
ATOM 4221 N N . GLY B 1 205 ? -2.938 21.594 24.109 1 96.31 205 GLY B N 1
ATOM 4222 C CA . GLY B 1 205 ? -4.016 21.516 23.141 1 96.31 205 GLY B CA 1
ATOM 4223 C C . GLY B 1 205 ? -5.27 22.25 23.562 1 96.31 205 GLY B C 1
ATOM 4224 O O . GLY B 1 205 ? -6.379 21.875 23.172 1 96.31 205 GLY B O 1
ATOM 4225 N N . GLN B 1 206 ? -5.129 23.141 24.438 1 97.19 206 GLN B N 1
ATOM 4226 C CA . GLN B 1 206 ? -6.176 24.047 24.891 1 97.19 206 GLN B CA 1
ATOM 4227 C C . GLN B 1 206 ? -5.625 25.453 25.109 1 97.19 206 GLN B C 1
ATOM 4229 O O . GLN B 1 206 ? -4.422 25.625 25.328 1 97.19 206 GLN B O 1
ATOM 4234 N N . ASP B 1 207 ? -6.559 26.406 25.078 1 97.38 207 ASP B N 1
ATOM 4235 C CA . ASP B 1 207 ? -6.129 27.781 25.312 1 97.38 207 ASP B CA 1
ATOM 4236 C C . ASP B 1 207 ? -5.754 28 26.781 1 97.38 207 ASP B C 1
ATOM 4238 O O . ASP B 1 207 ? -6.504 27.609 27.688 1 97.38 207 ASP B O 1
ATOM 4242 N N . GLU B 1 208 ? -4.637 28.5 26.969 1 97.31 208 GLU B N 1
ATOM 4243 C CA . GLU B 1 208 ? -4.16 28.906 28.281 1 97.31 208 GLU B CA 1
ATOM 4244 C C . GLU B 1 208 ? -3.602 30.328 28.266 1 97.31 208 GLU B C 1
ATOM 4246 O O . GLU B 1 208 ? -3.555 30.969 27.203 1 97.31 208 GLU B O 1
ATOM 4251 N N . ASN B 1 209 ? -3.254 30.875 29.484 1 97.12 209 ASN B N 1
ATOM 4252 C CA . ASN B 1 209 ? -2.545 32.156 29.531 1 97.12 209 ASN B CA 1
ATOM 4253 C C . ASN B 1 209 ? -1.118 32.031 29 1 97.12 209 ASN B C 1
ATOM 4255 O O . ASN B 1 209 ? -0.494 30.969 29.141 1 97.12 209 ASN B O 1
ATOM 4259 N N . CYS B 1 210 ? -0.696 33.094 28.344 1 97.88 210 CYS B N 1
ATOM 4260 C CA . CYS B 1 210 ? 0.675 33.094 27.844 1 97.88 210 CYS B CA 1
ATOM 4261 C C . CYS B 1 210 ? 1.671 32.938 28.984 1 97.88 210 CYS B C 1
ATOM 4263 O O . CYS B 1 210 ? 1.68 33.75 29.922 1 97.88 210 CYS B O 1
ATOM 4265 N N . MET B 1 211 ? 2.518 31.953 28.891 1 96.62 211 MET B N 1
ATOM 4266 C CA . MET B 1 211 ? 3.498 31.688 29.938 1 96.62 211 MET B CA 1
ATOM 4267 C C . MET B 1 211 ? 4.914 31.688 29.375 1 96.62 211 MET B C 1
ATOM 4269 O O . MET B 1 211 ? 5.77 30.922 29.828 1 96.62 211 MET B O 1
ATOM 4273 N N . TYR B 1 212 ? 5.09 32.406 28.312 1 97 212 TYR B N 1
ATOM 4274 C CA . TYR B 1 212 ? 6.434 32.5 27.734 1 97 212 TYR B CA 1
ATOM 4275 C C . TYR B 1 212 ? 7.453 32.875 28.797 1 97 212 TYR B C 1
ATOM 4277 O O . TYR B 1 212 ? 7.195 33.719 29.641 1 97 212 TYR B O 1
ATOM 4285 N N . ASN B 1 213 ? 8.609 32.219 28.766 1 92.31 213 ASN B N 1
ATOM 4286 C CA . ASN B 1 213 ? 9.742 32.438 29.656 1 92.31 213 ASN B CA 1
ATOM 4287 C C . ASN B 1 213 ? 11.055 32.5 28.875 1 92.31 213 ASN B C 1
ATOM 4289 O O . ASN B 1 213 ? 11.484 31.531 28.281 1 92.31 213 ASN B O 1
ATOM 4293 N N . PRO B 1 214 ? 11.766 33.594 28.969 1 93.38 214 PRO B N 1
ATOM 4294 C CA . PRO B 1 214 ? 13.016 33.75 28.219 1 93.38 214 PRO B CA 1
ATOM 4295 C C . PRO B 1 214 ? 14.047 32.688 28.547 1 93.38 214 PRO B C 1
ATOM 4297 O O . PRO B 1 214 ? 14.922 32.375 27.734 1 93.38 214 PRO B O 1
ATOM 4300 N N . THR B 1 215 ? 13.938 32.125 29.656 1 95.06 215 THR B N 1
ATOM 4301 C CA . THR B 1 215 ? 14.867 31.062 30.031 1 95.06 215 THR B CA 1
ATOM 4302 C C . THR B 1 215 ? 14.625 29.812 29.203 1 95.06 215 THR B C 1
ATOM 4304 O O . THR B 1 215 ? 15.508 28.969 29.078 1 95.06 215 THR B O 1
ATOM 4307 N N . GLY B 1 216 ? 13.453 29.703 28.609 1 96.38 216 GLY B N 1
ATOM 4308 C CA . GLY B 1 216 ? 13.117 28.562 27.781 1 96.38 216 GLY B CA 1
ATOM 4309 C C . GLY B 1 216 ? 13.227 28.859 26.297 1 96.38 216 GLY B C 1
ATOM 4310 O O . GLY B 1 216 ? 12.844 28.031 25.469 1 96.38 216 GLY B O 1
ATOM 4311 N N . LYS B 1 217 ? 13.781 30.031 26.062 1 97.31 217 LYS B N 1
ATOM 4312 C CA . LYS B 1 217 ? 13.906 30.469 24.672 1 97.31 217 LYS B CA 1
ATOM 4313 C C . LYS B 1 217 ? 14.797 29.516 23.875 1 97.31 217 LYS B C 1
ATOM 4315 O O . LYS B 1 217 ? 15.898 29.188 24.312 1 97.31 217 LYS B O 1
ATOM 4320 N N . ALA B 1 218 ? 14.25 29.109 22.719 1 97.81 218 ALA B N 1
ATOM 4321 C CA . ALA B 1 218 ? 15.008 28.156 21.938 1 97.81 218 ALA B CA 1
ATOM 4322 C C . ALA B 1 218 ? 15.328 28.703 20.547 1 97.81 218 ALA B C 1
ATOM 4324 O O . ALA B 1 218 ? 16.266 28.25 19.891 1 97.81 218 ALA B O 1
ATOM 4325 N N . ALA B 1 219 ? 14.547 29.672 20.125 1 97.88 219 ALA B N 1
ATOM 4326 C CA . ALA B 1 219 ? 14.781 30.234 18.797 1 97.88 219 ALA B CA 1
ATOM 4327 C C . ALA B 1 219 ? 14.203 31.641 18.688 1 97.88 219 ALA B C 1
ATOM 4329 O O . ALA B 1 219 ? 13.391 32.062 19.531 1 97.88 219 ALA B O 1
ATOM 4330 N N . LYS B 1 220 ? 14.664 32.375 17.766 1 97.38 220 LYS B N 1
ATOM 4331 C CA . LYS B 1 220 ? 14.117 33.656 17.359 1 97.38 220 LYS B CA 1
ATOM 4332 C C . LYS B 1 220 ? 14.188 33.844 15.844 1 97.38 220 LYS B C 1
ATOM 4334 O O . LYS B 1 220 ? 14.883 33.094 15.164 1 97.38 220 LYS B O 1
ATOM 4339 N N . CYS B 1 221 ? 13.375 34.75 15.305 1 96.81 221 CYS B N 1
ATOM 4340 C CA . CYS B 1 221 ? 13.453 35.031 13.875 1 96.81 221 CYS B CA 1
ATOM 4341 C C . CYS B 1 221 ? 13.414 36.531 13.609 1 96.81 221 CYS B C 1
ATOM 4343 O O . CYS B 1 221 ? 13.164 37.312 14.516 1 96.81 221 CYS B O 1
ATOM 4345 N N . ARG B 1 222 ? 13.758 36.875 12.406 1 96.75 222 ARG B N 1
ATOM 4346 C CA . ARG B 1 222 ? 13.867 38.281 12.023 1 96.75 222 ARG B CA 1
ATOM 4347 C C . ARG B 1 222 ? 12.633 38.719 11.258 1 96.75 222 ARG B C 1
ATOM 4349 O O . ARG B 1 222 ? 12.445 39.938 11.023 1 96.75 222 ARG B O 1
ATOM 4356 N N . GLY B 1 223 ? 11.852 37.812 10.867 1 95.75 223 GLY B N 1
ATOM 4357 C CA . GLY B 1 223 ? 10.672 38.062 10.055 1 95.75 223 GLY B CA 1
ATOM 4358 C C . GLY B 1 223 ? 10.234 36.844 9.25 1 95.75 223 GLY B C 1
ATOM 4359 O O . GLY B 1 223 ? 10.383 35.688 9.703 1 95.75 223 GLY B O 1
ATOM 4360 N N . TYR B 1 224 ? 9.57 37.219 8.141 1 97.06 224 TYR B N 1
ATOM 4361 C CA . TYR B 1 224 ? 9.109 36.125 7.289 1 97.06 224 TYR B CA 1
ATOM 4362 C C . TYR B 1 224 ? 9 36.562 5.836 1 97.06 224 TYR B C 1
ATOM 4364 O O . TYR B 1 224 ? 9.125 37.75 5.539 1 97.06 224 TYR B O 1
ATOM 4372 N N . ARG B 1 225 ? 8.945 35.594 4.984 1 96.88 225 ARG B N 1
ATOM 4373 C CA . ARG B 1 225 ? 8.68 35.812 3.568 1 96.88 225 ARG B CA 1
ATOM 4374 C C . ARG B 1 225 ? 7.461 35.031 3.107 1 96.88 225 ARG B C 1
ATOM 4376 O O . ARG B 1 225 ? 7.156 33.969 3.668 1 96.88 225 ARG B O 1
ATOM 4383 N N . GLU B 1 226 ? 6.789 35.562 2.148 1 96.69 226 GLU B N 1
ATOM 4384 C CA . GLU B 1 226 ? 5.637 34.906 1.541 1 96.69 226 GLU B CA 1
ATOM 4385 C C . GLU B 1 226 ? 5.91 34.562 0.083 1 96.69 226 GLU B C 1
ATOM 4387 O O . GLU B 1 226 ? 6.484 35.375 -0.66 1 96.69 226 GLU B O 1
ATOM 4392 N N . ILE B 1 227 ? 5.531 33.438 -0.239 1 96.88 227 ILE B N 1
ATOM 4393 C CA . ILE B 1 227 ? 5.645 33 -1.627 1 96.88 227 ILE B CA 1
ATOM 4394 C C . ILE B 1 227 ? 4.516 33.594 -2.455 1 96.88 227 ILE B C 1
ATOM 4396 O O . ILE B 1 227 ? 3.377 33.688 -1.992 1 96.88 227 ILE B O 1
ATOM 4400 N N . PRO B 1 228 ? 4.879 34 -3.734 1 95 228 PRO B N 1
ATOM 4401 C CA . PRO B 1 228 ? 3.801 34.531 -4.562 1 95 228 PRO B CA 1
ATOM 4402 C C . PRO B 1 228 ? 2.617 33.594 -4.695 1 95 228 PRO B C 1
ATOM 4404 O O . PRO B 1 228 ? 2.805 32.406 -4.969 1 95 228 PRO B O 1
ATOM 4407 N N . GLU B 1 229 ? 1.444 34.156 -4.531 1 94.19 229 GLU B N 1
ATOM 4408 C CA . GLU B 1 229 ? 0.218 33.375 -4.457 1 94.19 229 GLU B CA 1
ATOM 4409 C C . GLU B 1 229 ? 0.031 32.531 -5.711 1 94.19 229 GLU B C 1
ATOM 4411 O O . GLU B 1 229 ? 0.145 33.031 -6.832 1 94.19 229 GLU B O 1
ATOM 4416 N N . GLY B 1 230 ? -0.175 31.266 -5.488 1 95.25 230 GLY B N 1
ATOM 4417 C CA . GLY B 1 230 ? -0.519 30.359 -6.57 1 95.25 230 GLY B CA 1
ATOM 4418 C C . GLY B 1 230 ? 0.68 29.938 -7.398 1 95.25 230 GLY B C 1
ATOM 4419 O O . GLY B 1 230 ? 0.545 29.156 -8.344 1 95.25 230 GLY B O 1
ATOM 4420 N N . ASN B 1 231 ? 1.865 30.328 -7.066 1 96.12 231 ASN B N 1
ATOM 4421 C CA . ASN B 1 231 ? 3.059 30.062 -7.859 1 96.12 231 ASN B CA 1
ATOM 4422 C C . ASN B 1 231 ? 3.764 28.781 -7.387 1 96.12 231 ASN B C 1
ATOM 4424 O O . ASN B 1 231 ? 4.648 28.844 -6.531 1 96.12 231 ASN B O 1
ATOM 4428 N N . GLU B 1 232 ? 3.445 27.703 -8 1 96.81 232 GLU B N 1
ATOM 4429 C CA . GLU B 1 232 ? 4.004 26.422 -7.613 1 96.81 232 GLU B CA 1
ATOM 4430 C C . GLU B 1 232 ? 5.504 26.359 -7.879 1 96.81 232 GLU B C 1
ATOM 4432 O O . GLU B 1 232 ? 6.254 25.734 -7.129 1 96.81 232 GLU B O 1
ATOM 4437 N N . LYS B 1 233 ? 5.902 26.984 -8.969 1 96 233 LYS B N 1
ATOM 4438 C CA . LYS B 1 233 ? 7.328 26.984 -9.289 1 96 233 LYS B CA 1
ATOM 4439 C C . LYS B 1 233 ? 8.133 27.703 -8.211 1 96 233 LYS B C 1
ATOM 4441 O O . LYS B 1 233 ? 9.195 27.234 -7.809 1 96 233 LYS B O 1
ATOM 4446 N N . ALA B 1 234 ? 7.621 28.812 -7.754 1 96.94 234 ALA B N 1
ATOM 4447 C CA . ALA B 1 234 ? 8.281 29.547 -6.68 1 96.94 234 ALA B CA 1
ATOM 4448 C C . ALA B 1 234 ? 8.297 28.734 -5.387 1 96.94 234 ALA B C 1
ATOM 4450 O O . ALA B 1 234 ? 9.289 28.734 -4.656 1 96.94 234 ALA B O 1
ATOM 4451 N N . LEU B 1 235 ? 7.188 28.109 -5.141 1 98.12 235 LEU B N 1
ATOM 4452 C CA . LEU B 1 235 ? 7.125 27.266 -3.953 1 98.12 235 LEU B CA 1
ATOM 4453 C C . LEU B 1 235 ? 8.172 26.156 -4.02 1 98.12 235 LEU B C 1
ATOM 4455 O O . LEU B 1 235 ? 8.867 25.891 -3.039 1 98.12 235 LEU B O 1
ATOM 4459 N N . LYS B 1 236 ? 8.297 25.5 -5.199 1 98.06 236 LYS B N 1
ATOM 4460 C CA . LYS B 1 236 ? 9.281 24.438 -5.359 1 98.06 236 LYS B CA 1
ATOM 4461 C C . LYS B 1 236 ? 10.695 24.953 -5.117 1 98.06 236 LYS B C 1
ATOM 4463 O O . LYS B 1 236 ? 11.5 24.297 -4.453 1 98.06 236 LYS B O 1
ATOM 4468 N N . ARG B 1 237 ? 10.977 26.125 -5.648 1 97.38 237 ARG B N 1
ATOM 4469 C CA . ARG B 1 237 ? 12.289 26.734 -5.453 1 97.38 237 ARG B CA 1
ATOM 4470 C C . ARG B 1 237 ? 12.547 27.016 -3.979 1 97.38 237 ARG B C 1
ATOM 4472 O O . ARG B 1 237 ? 13.648 26.797 -3.479 1 97.38 237 ARG B O 1
ATOM 4479 N N . ALA B 1 238 ? 11.562 27.516 -3.334 1 97.88 238 ALA B N 1
ATOM 4480 C CA . ALA B 1 238 ? 11.695 27.812 -1.91 1 97.88 238 ALA B CA 1
ATOM 4481 C C . ALA B 1 238 ? 11.938 26.531 -1.106 1 97.88 238 ALA B C 1
ATOM 4483 O O . ALA B 1 238 ? 12.828 26.484 -0.256 1 97.88 238 ALA B O 1
ATOM 4484 N N . VAL B 1 239 ? 11.18 25.484 -1.403 1 98.5 239 VAL B N 1
ATOM 4485 C CA . VAL B 1 239 ? 11.359 24.219 -0.704 1 98.5 239 VAL B CA 1
ATOM 4486 C C . VAL B 1 239 ? 12.766 23.672 -0.966 1 98.5 239 VAL B C 1
ATOM 4488 O O . VAL B 1 239 ? 13.398 23.125 -0.066 1 98.5 239 VAL B O 1
ATOM 4491 N N . ALA B 1 240 ? 13.242 23.875 -2.133 1 97.56 240 ALA B N 1
ATOM 4492 C CA . ALA B 1 240 ? 14.547 23.344 -2.525 1 97.56 240 ALA B CA 1
ATOM 4493 C C . ALA B 1 240 ? 15.672 24.094 -1.818 1 97.56 240 ALA B C 1
ATOM 4495 O O . ALA B 1 240 ? 16.688 23.5 -1.445 1 97.56 240 ALA B O 1
ATOM 4496 N N . ARG B 1 241 ? 15.484 25.359 -1.617 1 96 241 ARG B N 1
ATOM 4497 C CA . ARG B 1 241 ? 16.641 26.172 -1.272 1 96 241 ARG B CA 1
ATOM 4498 C C . ARG B 1 241 ? 16.562 26.672 0.168 1 96 241 ARG B C 1
ATOM 4500 O O . ARG B 1 241 ? 17.578 26.891 0.815 1 96 241 ARG B O 1
ATOM 4507 N N . VAL B 1 242 ? 15.375 26.844 0.607 1 96.62 242 VAL B N 1
ATOM 4508 C CA . VAL B 1 242 ? 15.195 27.453 1.918 1 96.62 242 VAL B CA 1
ATOM 4509 C C . VAL B 1 242 ? 15.023 26.375 2.979 1 96.62 242 VAL B C 1
ATOM 4511 O O . VAL B 1 242 ? 15.672 26.406 4.031 1 96.62 242 VAL B O 1
ATOM 4514 N N . GLY B 1 243 ? 14.25 25.375 2.756 1 97.88 243 GLY B N 1
ATOM 4515 C CA . GLY B 1 243 ? 13.867 24.359 3.711 1 97.88 243 GLY B CA 1
ATOM 4516 C C . GLY B 1 243 ? 12.367 24.141 3.783 1 97.88 243 GLY B C 1
ATOM 4517 O O . GLY B 1 243 ? 11.641 24.453 2.836 1 97.88 243 GLY B O 1
ATOM 4518 N N . PRO B 1 244 ? 11.922 23.609 4.945 1 98.81 244 PRO B N 1
ATOM 4519 C CA . PRO B 1 244 ? 10.484 23.406 5.109 1 98.81 244 PRO B CA 1
ATOM 4520 C C . PRO B 1 244 ? 9.703 24.719 5.066 1 98.81 244 PRO B C 1
ATOM 4522 O O . PRO B 1 244 ? 10.156 25.734 5.602 1 98.81 244 PRO B O 1
ATOM 4525 N N . ILE B 1 245 ? 8.523 24.656 4.402 1 98.88 245 ILE B N 1
ATOM 4526 C CA . ILE B 1 245 ? 7.711 25.844 4.176 1 98.88 245 ILE B CA 1
ATOM 4527 C C . ILE B 1 245 ? 6.305 25.625 4.738 1 98.88 245 ILE B C 1
ATOM 4529 O O . ILE B 1 245 ? 5.703 24.578 4.523 1 98.88 245 ILE B O 1
ATOM 4533 N N . SER B 1 246 ? 5.82 26.625 5.477 1 98.88 246 SER B N 1
ATOM 4534 C CA . SER B 1 246 ? 4.426 26.594 5.902 1 98.88 246 SER B CA 1
ATOM 4535 C C . SER B 1 246 ? 3.482 26.828 4.727 1 98.88 246 SER B C 1
ATOM 4537 O O . SER B 1 246 ? 3.631 27.797 3.986 1 98.88 246 SER B O 1
ATOM 4539 N N . VAL B 1 247 ? 2.514 25.891 4.586 1 98.81 247 VAL B N 1
ATOM 4540 C CA . VAL B 1 247 ? 1.562 26.031 3.49 1 98.81 247 VAL B CA 1
ATOM 4541 C C . VAL B 1 247 ? 0.144 25.781 4 1 98.81 247 VAL B C 1
ATOM 4543 O O . VAL B 1 247 ? -0.044 25.25 5.098 1 98.81 247 VAL B O 1
ATOM 4546 N N . ALA B 1 248 ? -0.792 26.266 3.217 1 98.56 248 ALA B N 1
ATOM 4547 C CA . ALA B 1 248 ? -2.207 26.031 3.49 1 98.56 248 ALA B CA 1
ATOM 4548 C C . ALA B 1 248 ? -2.838 25.156 2.402 1 98.56 248 ALA B C 1
ATOM 4550 O O . ALA B 1 248 ? -2.486 25.281 1.227 1 98.56 248 ALA B O 1
ATOM 4551 N N . ILE B 1 249 ? -3.764 24.312 2.838 1 98.56 249 ILE B N 1
ATOM 4552 C CA . ILE B 1 249 ? -4.426 23.453 1.869 1 98.56 249 ILE B CA 1
ATOM 4553 C C . ILE B 1 249 ? -5.91 23.344 2.201 1 98.56 249 ILE B C 1
ATOM 4555 O O . ILE B 1 249 ? -6.34 23.734 3.291 1 98.56 249 ILE B O 1
ATOM 4559 N N . ASP B 1 250 ? -6.66 22.875 1.232 1 98.06 250 ASP B N 1
ATOM 4560 C CA . ASP B 1 250 ? -8.031 22.406 1.456 1 98.06 250 ASP B CA 1
ATOM 4561 C C . ASP B 1 250 ? -8.055 20.984 1.99 1 98.06 250 ASP B C 1
ATOM 4563 O O . ASP B 1 250 ? -7.766 20.031 1.255 1 98.06 250 ASP B O 1
ATOM 4567 N N . ALA B 1 251 ? -8.344 20.844 3.201 1 97.88 251 ALA B N 1
ATOM 4568 C CA . ALA B 1 251 ? -8.398 19.516 3.826 1 97.88 251 ALA B CA 1
ATOM 4569 C C . ALA B 1 251 ? -9.836 19.109 4.109 1 97.88 251 ALA B C 1
ATOM 4571 O O . ALA B 1 251 ? -10.094 18.328 5.031 1 97.88 251 ALA B O 1
ATOM 4572 N N . SER B 1 252 ? -10.805 19.547 3.344 1 97.81 252 SER B N 1
ATOM 4573 C CA . SER B 1 252 ? -12.211 19.406 3.713 1 97.81 252 SER B CA 1
ATOM 4574 C C . SER B 1 252 ? -12.797 18.094 3.197 1 97.81 252 SER B C 1
ATOM 4576 O O . SER B 1 252 ? -13.875 17.688 3.629 1 97.81 252 SER B O 1
ATOM 4578 N N . LEU B 1 253 ? -12.117 17.469 2.318 1 98 253 LEU B N 1
ATOM 4579 C CA . LEU B 1 253 ? -12.711 16.328 1.648 1 98 253 LEU B CA 1
ATOM 4580 C C . LEU B 1 253 ? -12.508 15.055 2.469 1 98 253 LEU B C 1
ATOM 4582 O O . LEU B 1 253 ? -11.477 14.883 3.113 1 98 253 LEU B O 1
ATOM 4586 N N . THR B 1 254 ? -13.445 14.125 2.307 1 98.44 254 THR B N 1
ATOM 4587 C CA . THR B 1 254 ? -13.383 12.828 2.975 1 98.44 254 THR B CA 1
ATOM 4588 C C . THR B 1 254 ? -12.156 12.047 2.523 1 98.44 254 THR B C 1
ATOM 4590 O O . THR B 1 254 ? -11.555 11.312 3.311 1 98.44 254 THR B O 1
ATOM 4593 N N . SER B 1 255 ? -11.766 12.234 1.254 1 98.5 255 SER B N 1
ATOM 4594 C CA . SER B 1 255 ? -10.586 11.539 0.744 1 98.5 255 SER B CA 1
ATOM 4595 C C . SER B 1 255 ? -9.336 11.945 1.515 1 98.5 255 SER B C 1
ATOM 4597 O O . SER B 1 255 ? -8.453 11.117 1.748 1 98.5 255 SER B O 1
ATOM 4599 N N . PHE B 1 256 ? -9.266 13.219 1.94 1 98.62 256 PHE B N 1
ATOM 4600 C CA . PHE B 1 256 ? -8.141 13.672 2.75 1 98.62 256 PHE B CA 1
ATOM 4601 C C . PHE B 1 256 ? -8.195 13.062 4.148 1 98.62 256 PHE B C 1
ATOM 4603 O O . PHE B 1 256 ? -7.176 12.633 4.684 1 98.62 256 PHE B O 1
ATOM 4610 N N . GLN B 1 257 ? -9.352 13.008 4.684 1 98.62 257 GLN B N 1
ATOM 4611 C CA . GLN B 1 257 ? -9.609 12.484 6.023 1 98.62 257 GLN B CA 1
ATOM 4612 C C . GLN B 1 257 ? -9.055 11.062 6.172 1 98.62 257 GLN B C 1
ATOM 4614 O O . GLN B 1 257 ? -8.562 10.695 7.238 1 98.62 257 GLN B O 1
ATOM 4619 N N . PHE B 1 258 ? -9.055 10.297 5.066 1 98.88 258 PHE B N 1
ATOM 4620 C CA . PHE B 1 258 ? -8.727 8.883 5.176 1 98.88 258 PHE B CA 1
ATOM 4621 C C . PHE B 1 258 ? -7.535 8.531 4.293 1 98.88 258 PHE B C 1
ATOM 4623 O O . PHE B 1 258 ? -7.301 7.355 3.998 1 98.88 258 PHE B O 1
ATOM 4630 N N . TYR B 1 259 ? -6.836 9.57 3.826 1 98.81 259 TYR B N 1
ATOM 4631 C CA . TYR B 1 259 ? -5.656 9.312 3.01 1 98.81 259 TYR B CA 1
ATOM 4632 C C . TYR B 1 259 ? -4.723 8.32 3.695 1 98.81 259 TYR B C 1
ATOM 4634 O O . TYR B 1 259 ? -4.52 8.391 4.91 1 98.81 259 TYR B O 1
ATOM 4642 N N . ARG B 1 260 ? -4.156 7.438 2.879 1 98.44 260 ARG B N 1
ATOM 4643 C CA . ARG B 1 260 ? -3.236 6.473 3.467 1 98.44 260 ARG B CA 1
ATOM 4644 C C . ARG B 1 260 ? -1.912 6.445 2.711 1 98.44 260 ARG B C 1
ATOM 4646 O O . ARG B 1 260 ? -0.842 6.457 3.322 1 98.44 260 ARG B O 1
ATOM 4653 N N . LYS B 1 261 ? -2.002 6.391 1.398 1 97.62 261 LYS B N 1
ATOM 4654 C CA . LYS B 1 261 ? -0.77 6.301 0.62 1 97.62 261 LYS B CA 1
ATOM 4655 C C . LYS B 1 261 ? -1.016 6.672 -0.84 1 97.62 261 LYS B C 1
ATOM 4657 O O . LYS B 1 261 ? -2.164 6.75 -1.281 1 97.62 261 LYS B O 1
ATOM 4662 N N . GLY B 1 262 ? 0.092 6.875 -1.547 1 98.12 262 GLY B N 1
ATOM 4663 C CA . GLY B 1 262 ? 0.017 7.293 -2.938 1 98.12 262 GLY B CA 1
ATOM 4664 C C . GLY B 1 262 ? 0.039 8.797 -3.109 1 98.12 262 GLY B C 1
ATOM 4665 O O . GLY B 1 262 ? 0.141 9.539 -2.131 1 98.12 262 GLY B O 1
ATOM 4666 N N . VAL B 1 263 ? 0.006 9.234 -4.371 1 98.75 263 VAL B N 1
ATOM 4667 C CA . VAL B 1 263 ? 0.019 10.664 -4.664 1 98.75 263 VAL B CA 1
ATOM 4668 C C . VAL B 1 263 ? -1.41 11.203 -4.684 1 98.75 263 VAL B C 1
ATOM 4670 O O . VAL B 1 263 ? -2.176 10.914 -5.609 1 98.75 263 VAL B O 1
ATOM 4673 N N . TYR B 1 264 ? -1.74 11.953 -3.742 1 98.75 264 TYR B N 1
ATOM 4674 C CA . TYR B 1 264 ? -3.086 12.469 -3.518 1 98.75 264 TYR B CA 1
ATOM 4675 C C . TYR B 1 264 ? -3.461 13.5 -4.578 1 98.75 264 TYR B C 1
ATOM 4677 O O . TYR B 1 264 ? -2.773 14.508 -4.738 1 98.75 264 TYR B O 1
ATOM 4685 N N . TYR B 1 265 ? -4.508 13.234 -5.254 1 98 265 TYR B N 1
ATOM 4686 C CA . TYR B 1 265 ? -5.125 14.164 -6.191 1 98 265 TYR B CA 1
ATOM 4687 C C . TYR B 1 265 ? -6.637 13.977 -6.23 1 98 265 TYR B C 1
ATOM 4689 O O . TYR B 1 265 ? -7.133 12.984 -6.766 1 98 265 TYR B O 1
ATOM 4697 N N . ASP B 1 266 ? -7.289 14.836 -5.652 1 97.25 266 ASP B N 1
ATOM 4698 C CA . ASP B 1 266 ? -8.75 14.875 -5.703 1 97.25 266 ASP B CA 1
ATOM 4699 C C . ASP B 1 266 ? -9.242 16.094 -6.473 1 97.25 266 ASP B C 1
ATOM 4701 O O . ASP B 1 266 ? -9 17.234 -6.062 1 97.25 266 ASP B O 1
ATOM 4705 N N . GLU B 1 267 ? -9.945 15.844 -7.535 1 94.56 267 GLU B N 1
ATOM 4706 C CA . GLU B 1 267 ? -10.367 16.922 -8.43 1 94.56 267 GLU B CA 1
ATOM 4707 C C . GLU B 1 267 ? -11.328 17.875 -7.723 1 94.56 267 GLU B C 1
ATOM 4709 O O . GLU B 1 267 ? -11.508 19.016 -8.156 1 94.56 267 GLU B O 1
ATOM 4714 N N . ASN B 1 268 ? -11.898 17.406 -6.656 1 95.31 268 ASN B N 1
ATOM 4715 C CA . ASN B 1 268 ? -12.883 18.234 -5.953 1 95.31 268 ASN B CA 1
ATOM 4716 C C . ASN B 1 268 ? -12.211 19.156 -4.941 1 95.31 268 ASN B C 1
ATOM 4718 O O . ASN B 1 268 ? -12.875 19.984 -4.312 1 95.31 268 ASN B O 1
ATOM 4722 N N . CYS B 1 269 ? -10.922 18.922 -4.812 1 94.5 269 CYS B N 1
ATOM 4723 C CA . CYS B 1 269 ? -10.203 19.844 -3.934 1 94.5 269 CYS B CA 1
ATOM 4724 C C . CYS B 1 269 ? -10.281 21.281 -4.453 1 94.5 269 CYS B C 1
ATOM 4726 O O . CYS B 1 269 ? -10.031 21.531 -5.633 1 94.5 269 CYS B O 1
ATOM 4728 N N . ASN B 1 270 ? -10.641 22.234 -3.58 1 91.94 270 ASN B N 1
ATOM 4729 C CA . ASN B 1 270 ? -10.875 23.625 -3.977 1 91.94 270 ASN B CA 1
ATOM 4730 C C . ASN B 1 270 ? -9.766 24.547 -3.49 1 91.94 270 ASN B C 1
ATOM 4732 O O . ASN B 1 270 ? -9.617 24.766 -2.287 1 91.94 270 ASN B O 1
ATOM 4736 N N . SER B 1 271 ? -9.086 25.188 -4.414 1 90.88 271 SER B N 1
ATOM 4737 C CA . SER B 1 271 ? -7.965 26.062 -4.086 1 90.88 271 SER B CA 1
ATOM 4738 C C . SER B 1 271 ? -8.43 27.328 -3.379 1 90.88 271 SER B C 1
ATOM 4740 O O . SER B 1 271 ? -7.621 28.047 -2.797 1 90.88 271 SER B O 1
ATOM 4742 N N . ASP B 1 272 ? -9.703 27.547 -3.369 1 90.19 272 ASP B N 1
ATOM 4743 C CA . ASP B 1 272 ? -10.242 28.766 -2.744 1 90.19 272 ASP B CA 1
ATOM 4744 C C . ASP B 1 272 ? -10.766 28.469 -1.341 1 90.19 272 ASP B C 1
ATOM 4746 O O . ASP B 1 272 ? -11.141 29.375 -0.609 1 90.19 272 ASP B O 1
ATOM 4750 N N . ASN B 1 273 ? -10.734 27.203 -0.983 1 93.25 273 ASN B N 1
ATOM 4751 C CA . ASN B 1 273 ? -11.258 26.812 0.32 1 93.25 273 ASN B CA 1
ATOM 4752 C C . ASN B 1 273 ? -10.148 26.297 1.232 1 93.25 273 ASN B C 1
ATOM 4754 O O . ASN B 1 273 ? -10.234 25.172 1.746 1 93.25 273 ASN B O 1
ATOM 4758 N N . LEU B 1 274 ? -9.195 27.172 1.424 1 97.19 274 LEU B N 1
ATOM 4759 C CA . LEU B 1 274 ? -8.078 26.797 2.287 1 97.19 274 LEU B CA 1
ATOM 4760 C C . LEU B 1 274 ? -8.492 26.828 3.754 1 97.19 274 LEU B C 1
ATOM 4762 O O . LEU B 1 274 ? -9.062 27.812 4.223 1 97.19 274 LEU B O 1
ATOM 4766 N N . ASN B 1 275 ? -8.25 25.766 4.48 1 98.06 275 ASN B N 1
ATOM 4767 C CA . ASN B 1 275 ? -8.758 25.703 5.848 1 98.06 275 ASN B CA 1
ATOM 4768 C C . ASN B 1 275 ? -7.77 25 6.777 1 98.06 275 ASN B C 1
ATOM 4770 O O . ASN B 1 275 ? -8.047 24.828 7.965 1 98.06 275 ASN B O 1
ATOM 4774 N N . HIS B 1 276 ? -6.652 24.594 6.285 1 98.69 276 HIS B N 1
ATOM 4775 C CA . HIS B 1 276 ? -5.711 23.812 7.07 1 98.69 276 HIS B CA 1
ATOM 4776 C C . HIS B 1 276 ? -4.27 24.188 6.762 1 98.69 276 HIS B C 1
ATOM 4778 O O . HIS B 1 276 ? -3.9 24.344 5.594 1 98.69 276 HIS B O 1
ATOM 4784 N N . ALA B 1 277 ? -3.502 24.453 7.816 1 98.81 277 ALA B N 1
ATOM 4785 C CA . ALA B 1 277 ? -2.082 24.766 7.672 1 98.81 277 ALA B CA 1
ATOM 4786 C C . ALA B 1 277 ? -1.217 23.531 7.91 1 98.81 277 ALA B C 1
ATOM 4788 O O . ALA B 1 277 ? -1.406 22.812 8.898 1 98.81 277 ALA B O 1
ATOM 4789 N N . VAL B 1 278 ? -0.345 23.281 6.988 1 98.88 278 VAL B N 1
ATOM 4790 C CA . VAL B 1 278 ? 0.557 22.125 7.066 1 98.88 278 VAL B CA 1
ATOM 4791 C C . VAL B 1 278 ? 1.967 22.562 6.664 1 98.88 278 VAL B C 1
ATOM 4793 O O . VAL B 1 278 ? 2.256 23.75 6.559 1 98.88 278 VAL B O 1
ATOM 4796 N N . LEU B 1 279 ? 2.848 21.562 6.637 1 98.94 279 LEU B N 1
ATOM 4797 C CA . LEU B 1 279 ? 4.25 21.859 6.379 1 98.94 279 LEU B CA 1
ATOM 4798 C C . LEU B 1 279 ? 4.758 21.094 5.16 1 98.94 279 LEU B C 1
ATOM 4800 O O . LEU B 1 279 ? 4.723 19.875 5.133 1 98.94 279 LEU B O 1
ATOM 4804 N N . ALA B 1 280 ? 5.18 21.859 4.133 1 98.94 280 ALA B N 1
ATOM 4805 C CA . ALA B 1 280 ? 5.852 21.234 2.992 1 98.94 280 ALA B CA 1
ATOM 4806 C C . ALA B 1 280 ? 7.316 20.938 3.312 1 98.94 280 ALA B C 1
ATOM 4808 O O . ALA B 1 280 ? 8.094 21.859 3.59 1 98.94 280 ALA B O 1
ATOM 4809 N N . VAL B 1 281 ? 7.699 19.656 3.207 1 98.94 281 VAL B N 1
ATOM 4810 C CA . VAL B 1 281 ? 9.039 19.281 3.66 1 98.94 281 VAL B CA 1
ATOM 4811 C C . VAL B 1 281 ? 9.828 18.688 2.502 1 98.94 281 VAL B C 1
ATOM 4813 O O . VAL B 1 281 ? 10.938 18.172 2.695 1 98.94 281 VAL B O 1
ATOM 4816 N N . GLY B 1 282 ? 9.258 18.703 1.337 1 98.88 282 GLY B N 1
ATOM 4817 C CA . GLY B 1 282 ? 9.969 18.172 0.181 1 98.88 282 GLY B CA 1
ATOM 4818 C C . GLY B 1 282 ? 9.078 17.969 -1.027 1 98.88 282 GLY B C 1
ATOM 4819 O O . GLY B 1 282 ? 7.926 18.406 -1.039 1 98.88 282 GLY B O 1
ATOM 4820 N N . TYR B 1 283 ? 9.688 17.422 -2.045 1 98.81 283 TYR B N 1
ATOM 4821 C CA . TYR B 1 283 ? 8.992 17.031 -3.27 1 98.81 283 TYR B CA 1
ATOM 4822 C C . TYR B 1 283 ? 9.75 15.938 -4.008 1 98.81 283 TYR B C 1
ATOM 4824 O O . TYR B 1 283 ? 10.93 15.695 -3.729 1 98.81 283 TYR B O 1
ATOM 4832 N N . GLY B 1 284 ? 9.039 15.258 -4.844 1 98.5 284 GLY B N 1
ATOM 4833 C CA . GLY B 1 284 ? 9.656 14.195 -5.625 1 98.5 284 GLY B CA 1
ATOM 4834 C C . GLY B 1 284 ? 8.734 13.633 -6.695 1 98.5 284 GLY B C 1
ATOM 4835 O O . GLY B 1 284 ? 7.836 14.32 -7.176 1 98.5 284 GLY B O 1
ATOM 4836 N N . ILE B 1 285 ? 9.188 12.469 -7.188 1 97.69 285 ILE B N 1
ATOM 4837 C CA . ILE B 1 285 ? 8.422 11.742 -8.203 1 97.69 285 ILE B CA 1
ATOM 4838 C C . ILE B 1 285 ? 8.203 10.305 -7.75 1 97.69 285 ILE B C 1
ATOM 4840 O O . ILE B 1 285 ? 9.125 9.641 -7.277 1 97.69 285 ILE B O 1
ATOM 4844 N N . GLN B 1 286 ? 6.98 9.867 -7.75 1 95.44 286 GLN B N 1
ATOM 4845 C CA . GLN B 1 286 ? 6.637 8.484 -7.453 1 95.44 286 GLN B CA 1
ATOM 4846 C C . GLN B 1 286 ? 5.797 7.875 -8.578 1 95.44 286 GLN B C 1
ATOM 4848 O O . GLN B 1 286 ? 4.684 8.336 -8.844 1 95.44 286 GLN B O 1
ATOM 4853 N N . LYS B 1 287 ? 6.324 6.781 -9.211 1 91.56 287 LYS B N 1
ATOM 4854 C CA . LYS B 1 287 ? 5.652 6.102 -10.312 1 91.56 287 LYS B CA 1
ATOM 4855 C C . LYS B 1 287 ? 5.191 7.102 -11.375 1 91.56 287 LYS B C 1
ATOM 4857 O O . LYS B 1 287 ? 4.027 7.094 -11.773 1 91.56 287 LYS B O 1
ATOM 4862 N N . GLY B 1 288 ? 6.039 8.031 -11.617 1 94.62 288 GLY B N 1
ATOM 4863 C CA . GLY B 1 288 ? 5.801 8.992 -12.68 1 94.62 288 GLY B CA 1
ATOM 4864 C C . GLY B 1 288 ? 4.984 10.188 -12.227 1 94.62 288 GLY B C 1
ATOM 4865 O O . GLY B 1 288 ? 4.828 11.156 -12.977 1 94.62 288 GLY B O 1
ATOM 4866 N N . ASN B 1 289 ? 4.48 10.195 -10.984 1 97.06 289 ASN B N 1
ATOM 4867 C CA . ASN B 1 289 ? 3.666 11.289 -10.469 1 97.06 289 ASN B CA 1
ATOM 4868 C C . ASN B 1 289 ? 4.48 12.227 -9.578 1 97.06 289 ASN B C 1
ATOM 4870 O O . ASN B 1 289 ? 5.047 11.789 -8.57 1 97.06 289 ASN B O 1
ATOM 4874 N N . LYS B 1 290 ? 4.496 13.461 -9.977 1 98.38 290 LYS B N 1
ATOM 4875 C CA . LYS B 1 290 ? 5.184 14.469 -9.172 1 98.38 290 LYS B CA 1
ATOM 4876 C C . LYS B 1 290 ? 4.367 14.844 -7.938 1 98.38 290 LYS B C 1
ATOM 4878 O O . LYS B 1 290 ? 3.139 14.93 -8 1 98.38 290 LYS B O 1
ATOM 4883 N N . HIS B 1 291 ? 5.086 15.055 -6.816 1 98.81 291 HIS B N 1
ATOM 4884 C CA . HIS B 1 291 ? 4.328 15.305 -5.598 1 98.81 291 HIS B CA 1
ATOM 4885 C C . HIS B 1 291 ? 5.102 16.219 -4.645 1 98.81 291 HIS B C 1
ATOM 4887 O O . HIS B 1 291 ? 6.32 16.344 -4.762 1 98.81 291 HIS B O 1
ATOM 4893 N N . TRP B 1 292 ? 4.359 16.891 -3.797 1 98.88 292 TRP B N 1
ATOM 4894 C CA . TRP B 1 292 ? 4.867 17.484 -2.566 1 98.88 292 TRP B CA 1
ATOM 4895 C C . TRP B 1 292 ? 4.875 16.469 -1.429 1 98.88 292 TRP B C 1
ATOM 4897 O O . TRP B 1 292 ? 4.008 15.594 -1.367 1 98.88 292 TRP B O 1
ATOM 4907 N N . ILE B 1 293 ? 5.805 16.578 -0.551 1 98.94 293 ILE B N 1
ATOM 4908 C CA . ILE B 1 293 ? 5.777 15.852 0.718 1 98.94 293 ILE B CA 1
ATOM 4909 C C . ILE B 1 293 ? 5.297 16.781 1.829 1 98.94 293 ILE B C 1
ATOM 4911 O O . ILE B 1 293 ? 5.949 17.781 2.129 1 98.94 293 ILE B O 1
ATOM 4915 N N . ILE B 1 294 ? 4.188 16.391 2.43 1 98.94 294 ILE B N 1
ATOM 4916 C CA . ILE B 1 294 ? 3.555 17.297 3.387 1 98.94 294 ILE B CA 1
ATOM 4917 C C . ILE B 1 294 ? 3.48 16.625 4.758 1 98.94 294 ILE B C 1
ATOM 4919 O O . ILE B 1 294 ? 3.053 15.469 4.867 1 98.94 294 ILE B O 1
ATOM 4923 N N . LYS B 1 295 ? 3.93 17.328 5.766 1 98.94 295 LYS B N 1
ATOM 4924 C CA . LYS B 1 295 ? 3.801 16.906 7.152 1 98.94 295 LYS B CA 1
ATOM 4925 C C . LYS B 1 295 ? 2.52 17.438 7.781 1 98.94 295 LYS B C 1
ATOM 4927 O O . LYS B 1 295 ? 2.299 18.656 7.812 1 98.94 295 LYS B O 1
ATOM 4932 N N . ASN B 1 296 ? 1.713 16.547 8.188 1 98.75 296 ASN B N 1
ATOM 4933 C CA . ASN B 1 296 ? 0.479 16.891 8.883 1 98.75 296 ASN B CA 1
ATOM 4934 C C . ASN B 1 296 ? 0.669 16.906 10.391 1 98.75 296 ASN B C 1
ATOM 4936 O O . ASN B 1 296 ? 1.763 16.609 10.891 1 98.75 296 ASN B O 1
ATOM 4940 N N . SER B 1 297 ? -0.361 17.344 11.086 1 98.69 297 SER B N 1
ATOM 4941 C CA . SER B 1 297 ? -0.276 17.406 12.539 1 98.69 297 SER B CA 1
ATOM 4942 C C . SER B 1 297 ? -1.427 16.656 13.195 1 98.69 297 SER B C 1
ATOM 4944 O O . SER B 1 297 ? -1.952 17.078 14.227 1 98.69 297 SER B O 1
ATOM 4946 N N . TRP B 1 298 ? -1.876 15.57 12.555 1 98.31 298 TRP B N 1
ATOM 4947 C CA . TRP B 1 298 ? -2.988 14.773 13.07 1 98.31 298 TRP B CA 1
ATOM 4948 C C . TRP B 1 298 ? -2.494 13.445 13.633 1 98.31 298 TRP B C 1
ATOM 4950 O O . TRP B 1 298 ? -3.25 12.469 13.695 1 98.31 298 TRP B O 1
ATOM 4960 N N . GLY B 1 299 ? -1.189 13.375 13.938 1 97.62 299 GLY B N 1
ATOM 4961 C CA . GLY B 1 299 ? -0.612 12.156 14.484 1 97.62 299 GLY B CA 1
ATOM 4962 C C . GLY B 1 299 ? -0.113 11.203 13.422 1 97.62 299 GLY B C 1
ATOM 4963 O O . GLY B 1 299 ? -0.39 11.391 12.234 1 97.62 299 GLY B O 1
ATOM 4964 N N . GLU B 1 300 ? 0.55 10.156 13.875 1 97.31 300 GLU B N 1
ATOM 4965 C CA . GLU B 1 300 ? 1.163 9.203 12.953 1 97.31 300 GLU B CA 1
ATOM 4966 C C . GLU B 1 300 ? 0.138 8.195 12.438 1 97.31 300 GLU B C 1
ATOM 4968 O O . GLU B 1 300 ? 0.396 7.48 11.469 1 97.31 300 GLU B O 1
ATOM 4973 N N . ASN B 1 301 ? -1.003 8.172 13.094 1 95.75 301 ASN B N 1
ATOM 4974 C CA . ASN B 1 301 ? -2.039 7.23 12.68 1 95.75 301 ASN B CA 1
ATOM 4975 C C . ASN B 1 301 ? -2.824 7.75 11.477 1 95.75 301 ASN B C 1
ATOM 4977 O O . ASN B 1 301 ? -3.703 7.059 10.961 1 95.75 301 ASN B O 1
ATOM 4981 N N . TRP B 1 302 ? -2.535 8.914 11.055 1 98 302 TRP B N 1
ATOM 4982 C CA . TRP B 1 302 ? -3.135 9.492 9.859 1 98 302 TRP B CA 1
ATOM 4983 C C . TRP B 1 302 ? -2.148 9.477 8.695 1 98 302 TRP B C 1
ATOM 4985 O O . TRP B 1 302 ? -0.955 9.727 8.883 1 98 302 TRP B O 1
ATOM 4995 N N . GLY B 1 303 ? -2.662 9.242 7.496 1 98.31 303 GLY B N 1
ATOM 4996 C CA . GLY B 1 303 ? -1.809 9.258 6.32 1 98.31 303 GLY B CA 1
ATOM 4997 C C . GLY B 1 303 ? -0.721 8.203 6.363 1 98.31 303 GLY B C 1
ATOM 4998 O O . GLY B 1 303 ? -0.948 7.086 6.836 1 98.31 303 GLY B O 1
ATOM 4999 N N . ASN B 1 304 ? 0.35 8.469 5.742 1 97.94 304 ASN B N 1
ATOM 5000 C CA . ASN B 1 304 ? 1.542 7.633 5.836 1 97.94 304 ASN B CA 1
ATOM 5001 C C . ASN B 1 304 ? 2.449 8.07 6.98 1 97.94 304 ASN B C 1
ATOM 5003 O O . ASN B 1 304 ? 3.418 8.805 6.766 1 97.94 304 ASN B O 1
ATOM 5007 N N . LYS B 1 305 ? 2.074 7.629 8.164 1 97.31 305 LYS B N 1
ATOM 5008 C CA . LYS B 1 305 ? 2.779 7.996 9.383 1 97.31 305 LYS B CA 1
ATOM 5009 C C . LYS B 1 305 ? 2.795 9.508 9.578 1 97.31 305 LYS B C 1
ATOM 5011 O O . LYS B 1 305 ? 3.844 10.094 9.859 1 97.31 305 LYS B O 1
ATOM 5016 N N . GLY B 1 306 ? 1.742 10.141 9.219 1 98.69 306 GLY B N 1
ATOM 5017 C CA . GLY B 1 306 ? 1.564 11.562 9.469 1 98.69 306 GLY B CA 1
ATOM 5018 C C . GLY B 1 306 ? 1.868 12.422 8.258 1 98.69 306 GLY B C 1
ATOM 5019 O O . GLY B 1 306 ? 1.741 13.648 8.305 1 98.69 306 GLY B O 1
ATOM 5020 N N . TYR B 1 307 ? 2.248 11.773 7.145 1 98.88 307 TYR B N 1
ATOM 5021 C CA . TYR B 1 307 ? 2.611 12.516 5.941 1 98.88 307 TYR B CA 1
ATOM 5022 C C . TYR B 1 307 ? 1.656 12.195 4.797 1 98.88 307 TYR B C 1
ATOM 5024 O O . TYR B 1 307 ? 0.962 11.18 4.824 1 98.88 307 TYR B O 1
ATOM 5032 N N . ILE B 1 308 ? 1.627 13.047 3.861 1 98.81 308 ILE B N 1
ATOM 5033 C CA . ILE B 1 308 ? 0.866 12.867 2.631 1 98.81 308 ILE B CA 1
ATOM 5034 C C . ILE B 1 308 ? 1.685 13.352 1.439 1 98.81 308 ILE B C 1
ATOM 5036 O O . ILE B 1 308 ? 2.451 14.312 1.558 1 98.81 308 ILE B O 1
ATOM 5040 N N . LEU B 1 309 ? 1.587 12.672 0.314 1 98.88 309 LEU B N 1
ATOM 5041 C CA . LEU B 1 309 ? 2.094 13.148 -0.969 1 98.88 309 LEU B CA 1
ATOM 5042 C C . LEU B 1 309 ? 0.994 13.844 -1.765 1 98.88 309 LEU B C 1
ATOM 5044 O O . LEU B 1 309 ? -0.006 13.219 -2.127 1 98.88 309 LEU B O 1
ATOM 5048 N N . MET B 1 310 ? 1.166 15.117 -1.959 1 98.75 310 MET B N 1
ATOM 5049 C CA . MET B 1 310 ? 0.162 15.867 -2.709 1 98.75 310 MET B CA 1
ATOM 5050 C C . MET B 1 310 ? 0.638 16.141 -4.133 1 98.75 310 MET B C 1
ATOM 5052 O O . MET B 1 310 ? 1.788 16.531 -4.344 1 98.75 310 MET B O 1
ATOM 5056 N N . ALA B 1 311 ? -0.227 16.016 -5.047 1 98.38 311 ALA B N 1
ATOM 5057 C CA . ALA B 1 311 ? 0.13 16.141 -6.457 1 98.38 311 ALA B CA 1
ATOM 5058 C C . ALA B 1 311 ? 0.688 17.531 -6.75 1 98.38 311 ALA B C 1
ATOM 5060 O O . ALA B 1 311 ? 0.159 18.531 -6.266 1 98.38 311 ALA B O 1
ATOM 5061 N N . ARG B 1 312 ? 1.711 17.484 -7.504 1 97.75 312 ARG B N 1
ATOM 5062 C CA . ARG B 1 312 ? 2.348 18.703 -7.973 1 97.75 312 ARG B CA 1
ATOM 5063 C C . ARG B 1 312 ? 2.162 18.875 -9.477 1 97.75 312 ARG B C 1
ATOM 5065 O O . ARG B 1 312 ? 2.078 17.891 -10.211 1 97.75 312 ARG B O 1
ATOM 5072 N N . ASN B 1 313 ? 2.127 20.125 -9.914 1 95.5 313 ASN B N 1
ATOM 5073 C CA . ASN B 1 313 ? 1.929 20.469 -11.32 1 95.5 313 ASN B CA 1
ATOM 5074 C C . ASN B 1 313 ? 0.565 20 -11.82 1 95.5 313 ASN B C 1
ATOM 5076 O O . ASN B 1 313 ? 0.459 19.438 -12.914 1 95.5 313 ASN B O 1
ATOM 5080 N N . LYS B 1 314 ? -0.403 20.109 -10.961 1 95.5 314 LYS B N 1
ATOM 5081 C CA . LYS B 1 314 ? -1.796 19.812 -11.289 1 95.5 314 LYS B CA 1
ATOM 5082 C C . LYS B 1 314 ? -2.695 21.016 -10.969 1 95.5 314 LYS B C 1
ATOM 5084 O O . LYS B 1 314 ? -3.68 20.875 -10.242 1 95.5 314 LYS B O 1
ATOM 5089 N N . ASN B 1 315 ? -2.277 22.172 -11.484 1 93.94 315 ASN B N 1
ATOM 5090 C CA . ASN B 1 315 ? -3.031 23.406 -11.367 1 93.94 315 ASN B CA 1
ATOM 5091 C C . ASN B 1 315 ? -3.209 23.828 -9.906 1 93.94 315 ASN B C 1
ATOM 5093 O O . ASN B 1 315 ? -4.328 24.078 -9.461 1 93.94 315 ASN B O 1
ATOM 5097 N N . ASN B 1 316 ? -2.139 23.828 -9.141 1 96.06 316 ASN B N 1
ATOM 5098 C CA . ASN B 1 316 ? -2.133 24.234 -7.738 1 96.06 316 ASN B CA 1
ATOM 5099 C C . ASN B 1 316 ? -3.197 23.5 -6.93 1 96.06 316 ASN B C 1
ATOM 5101 O O . ASN B 1 316 ? -4.016 24.125 -6.258 1 96.06 316 ASN B O 1
ATOM 5105 N N . ALA B 1 317 ? -3.178 22.141 -7.078 1 95.38 317 ALA B N 1
ATOM 5106 C CA . ALA B 1 317 ? -4.145 21.266 -6.426 1 95.38 317 ALA B CA 1
ATOM 5107 C C . ALA B 1 317 ? -4.242 21.562 -4.934 1 95.38 317 ALA B C 1
ATOM 5109 O O . ALA B 1 317 ? -3.223 21.766 -4.27 1 95.38 317 ALA B O 1
ATOM 5110 N N . CYS B 1 318 ? -5.449 21.703 -4.469 1 97 318 CYS B N 1
ATOM 5111 C CA . CYS B 1 318 ? -5.805 21.953 -3.078 1 97 318 CYS B CA 1
ATOM 5112 C C . CYS B 1 318 ? -5.293 23.312 -2.621 1 97 318 CYS B C 1
ATOM 5114 O O . CYS B 1 318 ? -5.27 23.594 -1.423 1 97 318 CYS B O 1
ATOM 5116 N N . GLY B 1 319 ? -4.711 24.172 -3.49 1 97.56 319 GLY B N 1
ATOM 5117 C CA . GLY B 1 319 ? -4.305 25.531 -3.188 1 97.56 319 GLY B CA 1
ATOM 5118 C C . GLY B 1 319 ? -2.994 25.609 -2.428 1 97.56 319 GLY B C 1
ATOM 5119 O O . GLY B 1 319 ? -2.754 26.578 -1.691 1 97.56 319 GLY B O 1
ATOM 5120 N N . ILE B 1 320 ? -2.168 24.641 -2.607 1 98.06 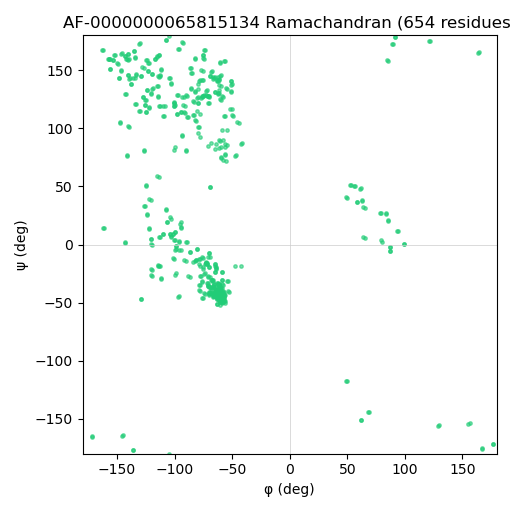320 ILE B N 1
ATOM 5121 C CA . ILE B 1 320 ? -1.005 24.453 -1.746 1 98.06 320 ILE B CA 1
ATOM 5122 C C . ILE B 1 320 ? -0.047 25.641 -1.91 1 98.06 320 ILE B C 1
ATOM 5124 O O . ILE B 1 320 ? 0.717 25.953 -0.996 1 98.06 320 ILE B O 1
ATOM 5128 N N . ALA B 1 321 ? -0.097 26.344 -3.039 1 97.75 321 ALA B N 1
ATOM 5129 C CA . ALA B 1 321 ? 0.826 27.453 -3.287 1 97.75 321 ALA B CA 1
ATOM 5130 C C . ALA B 1 321 ? 0.159 28.797 -3.012 1 97.75 321 ALA B C 1
ATOM 5132 O O . ALA B 1 321 ? 0.765 29.844 -3.215 1 97.75 321 ALA B O 1
ATOM 5133 N N . ASN B 1 322 ? -1.059 28.75 -2.539 1 97 322 ASN B N 1
ATOM 5134 C CA . ASN B 1 322 ? -1.801 30 -2.373 1 97 322 ASN B CA 1
ATOM 5135 C C . ASN B 1 322 ? -1.32 30.781 -1.154 1 97 322 ASN B C 1
ATOM 5137 O O . ASN B 1 322 ? -1.212 32 -1.201 1 97 322 ASN B O 1
ATOM 5141 N N . LEU B 1 323 ? -1.171 30.094 -0.111 1 96.56 323 LEU B N 1
ATOM 5142 C CA . LEU B 1 323 ? -0.742 30.719 1.14 1 96.56 323 LEU B CA 1
ATOM 5143 C C . LEU B 1 323 ? 0.473 30 1.712 1 96.56 323 LEU B C 1
ATOM 5145 O O . LEU B 1 323 ? 0.336 29.141 2.598 1 96.56 323 LEU B O 1
ATOM 5149 N N . ALA B 1 324 ? 1.645 30.359 1.157 1 98.12 324 ALA B N 1
ATOM 5150 C CA . ALA B 1 324 ? 2.914 29.766 1.559 1 98.12 324 ALA B CA 1
ATOM 5151 C C . ALA B 1 324 ? 3.869 30.812 2.111 1 98.12 324 ALA B C 1
ATOM 5153 O O . ALA B 1 324 ? 3.971 31.922 1.564 1 98.12 324 ALA B O 1
ATOM 5154 N N . SER B 1 325 ? 4.504 30.484 3.25 1 98 325 SER B N 1
ATOM 5155 C CA . SER B 1 325 ? 5.414 31.438 3.891 1 98 325 SER B CA 1
ATOM 5156 C C . SER B 1 325 ? 6.473 30.703 4.715 1 98 325 SER B C 1
ATOM 5158 O O . SER B 1 325 ? 6.328 29.516 5.008 1 98 325 SER B O 1
ATOM 5160 N N . PHE B 1 326 ? 7.527 31.375 4.953 1 98.38 326 PHE B N 1
ATOM 5161 C CA . PHE B 1 326 ? 8.594 30.828 5.785 1 98.38 326 PHE B CA 1
ATOM 5162 C C . PHE B 1 326 ? 9.281 31.922 6.586 1 98.38 326 PHE B C 1
ATOM 5164 O O . PHE B 1 326 ? 9.305 33.094 6.16 1 98.38 326 PHE B O 1
ATOM 5171 N N . PRO B 1 327 ? 9.781 31.547 7.781 1 98.25 327 PRO B N 1
ATOM 5172 C CA . PRO B 1 327 ? 10.492 32.531 8.609 1 98.25 327 PRO B CA 1
ATOM 5173 C C . PRO B 1 327 ? 11.898 32.844 8.102 1 98.25 327 PRO B C 1
ATOM 5175 O O . PRO B 1 327 ? 12.523 31.984 7.465 1 98.25 327 PRO B O 1
ATOM 5178 N N . LYS B 1 328 ? 12.328 34.031 8.344 1 96.06 328 LYS B N 1
ATOM 5179 C CA . LYS B 1 328 ? 13.719 34.438 8.156 1 96.06 328 LYS B CA 1
ATOM 5180 C C . LYS B 1 328 ? 14.477 34.438 9.477 1 96.06 328 LYS B C 1
ATOM 5182 O O . LYS B 1 328 ? 14.109 35.156 10.406 1 96.06 328 LYS B O 1
ATOM 5187 N N . MET B 1 329 ? 15.508 33.594 9.422 1 95.12 329 MET B N 1
ATOM 5188 C CA . MET B 1 329 ? 16.234 33.438 10.68 1 95.12 329 MET B CA 1
ATOM 5189 C C . MET B 1 329 ? 17.406 34.406 10.766 1 95.12 329 MET B C 1
ATOM 5191 O O . MET B 1 329 ? 17.969 34.781 9.742 1 95.12 329 MET B O 1
#

Foldseek 3Di:
DPPPPPPPDPCPVQPPFADPVCVVVLVVLCVVLVDDDDDPVRVRLLRSQLVVLVVVQVVVVVCVVVVNDQFHFDDFNCSSDDLVLCLQQPAFADDDPDDPPDPVQADDFDPPDDFDQKDFVVVVVLFDAAAALGRFNLLLLVLLQRLQQNQCCVVPVDRFAFESLLQLAPQPQAPRSNHYHNQSSLVCLQVVVFTFGCVVPPDDNDHDHNDDDPVRGDDGFNGKHWYPAQDLVSVQSCCRPRFKKKWWFQCSDSCNVGTADGADADPPQDLVRTTGIWIFGMWHADPRFTWTKIAARNALRHYPGRIHTYGDPPRCGRRRRGTMMHTHD/DPDPPPPPDPCPVQPPFADPVCVVVLVVLCVVLVDDDDDPVRVRLLRSQLVVLVVVQVVVVVCVVVVNDQFHFDDFNCSSDDLVLCLQQPAFADDDPDPPPDPVQADDFDPPDDFDQKDFVVVVVLFDAAAALGRFNLLLLVLLQRLQQNQCCVVPVDRFAFESLLQLAPQPCAPRSNHYHNQSSLVCLQVVVFTFGCVVPPRDNDHDHNDDDPVRGDDGFNGKHWYPAQDLVSVQSCCRPRFKKKWWFQCSDSCNVGTADGADADPPQDLVRTTGIWIFGMWHADPRFTWTKIAARNALRHYPGRIHTYGDPPRCGRRRRRTMMHTHD

Radius of gyration: 29.89 Å; Cα contacts (8 Å, |Δi|>4): 1463; chains: 2; bounding box: 80×87×64 Å

Solvent-accessible surface area (backbone atoms only — not comparable to full-atom values): 34497 Å² total; per-residue (Å²): 136,85,81,80,78,78,75,75,67,79,74,73,76,66,72,89,62,80,63,71,90,46,48,67,58,50,53,49,48,29,62,75,60,66,59,81,65,96,41,71,68,54,40,51,55,30,48,47,40,26,51,52,46,48,50,52,35,41,54,48,37,47,38,22,61,72,66,75,42,63,35,38,51,43,67,46,86,61,36,54,48,53,41,67,54,44,40,68,33,54,22,12,37,40,80,67,90,80,68,80,78,48,80,84,30,54,51,76,75,77,76,75,70,81,74,73,84,56,44,55,34,64,83,72,58,36,56,78,80,64,43,63,40,62,74,18,5,36,30,16,30,49,11,38,41,48,15,46,26,13,39,41,16,71,73,70,70,49,68,56,64,54,23,38,35,50,43,35,32,52,31,76,91,36,48,22,44,74,8,20,42,42,66,56,48,35,46,42,24,29,74,65,63,28,40,33,18,26,86,71,32,58,73,77,59,66,76,51,79,61,73,85,48,81,90,32,48,66,47,58,34,76,27,53,32,30,41,54,66,57,34,54,68,52,46,51,48,42,40,68,71,67,34,35,30,20,22,24,26,32,63,57,47,59,67,60,75,23,30,34,46,53,46,41,79,59,90,82,45,39,55,84,52,57,33,28,33,26,25,36,39,29,32,34,72,56,96,87,41,41,23,34,33,32,43,42,49,69,21,49,73,33,38,52,62,12,27,47,32,37,41,44,93,55,83,48,47,22,16,44,24,46,52,25,35,37,60,35,110,136,86,79,80,77,77,77,77,68,79,74,72,78,67,72,90,61,79,62,72,89,45,49,67,56,50,54,50,49,30,60,77,61,68,60,82,64,95,41,70,67,54,40,51,56,31,48,48,39,26,51,52,47,49,51,51,34,41,54,49,38,47,39,24,60,72,66,73,41,63,34,39,51,44,67,46,86,61,37,56,48,54,42,67,53,44,41,68,34,52,24,13,37,40,81,66,91,79,70,78,80,46,81,83,30,54,52,76,75,77,76,74,70,83,72,72,83,55,46,54,35,66,82,71,58,36,55,77,81,65,44,63,42,63,75,16,6,36,29,15,31,48,12,38,41,48,15,45,25,12,39,42,16,69,74,70,70,49,68,57,66,54,22,39,36,50,42,36,33,52,31,76,92,38,48,22,44,74,9,19,40,42,67,56,50,35,47,42,24,28,74,66,63,30,42,35,17,26,87,71,33,61,73,77,60,65,75,52,79,61,73,86,49,80,89,32,49,68,46,60,36,75,28,52,34,30,43,55,66,56,33,54,69,52,45,51,48,42,40,68,72,70,35,35,30,21,23,25,26,31,6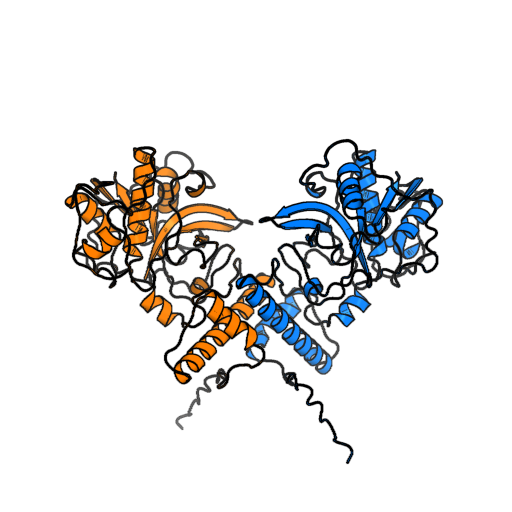0,56,48,59,68,59,74,23,30,33,46,53,46,40,77,59,91,81,45,39,53,83,53,57,34,27,31,26,25,36,39,29,31,34,70,55,97,85,40,41,23,34,32,32,42,42,49,69,21,49,73,32,38,52,62,13,26,48,31,36,42,45,92,56,83,47,48,23,14,43,26,45,51,26,35,35,61,36,109

InterPro domains:
  IPR000169 Cysteine peptidase, cysteine active site [PS00139] (133-144)
  IPR000668 Peptidase C1A, papain C-terminal [PF00112] (116-327)
  IPR000668 Peptidase C1A, papain C-terminal [PR00705] (133-148)
  IPR000668 Peptidase C1A, papain C-terminal [PR00705] (276-286)
  IPR000668 Peptidase C1A, papain C-terminal [PR00705] (291-297)
  IPR000668 Peptidase C1A, papain C-terminal [SM00645] (115-328)
  IPR013128 Peptidase C1A [PTHR12411] (19-321)
  IPR013201 Cathepsin propeptide inhibitor domain (I29) [PF08246] (26-85)
  IPR013201 Cathepsin propeptide inhibitor domain (I29) [SM00848] (26-86)
  IPR025660 Cysteine peptidase, histidine active site [PS00639] (274-284)
  IPR025661 Cysteine peptidase, asparagine active site [PS00640] (291-310)
  IPR038765 Papain-like cysteine peptidase superfamily [SSF54001] (18-327)
  IPR039417 Papain-like cysteine endopeptidase [cd02248] (116-327)

Organism: Bos taurus (NCBI:txid9913)

Secondary structure (DSSP, 8-state):
---------------SS--GGGHHHHHHHHHHTT---SSHHHHHHHHHHHHHHHHHHHHHHHHHHTTS-SEEE---TTTTS-HHHHHHHH--B---SS----GGGB-----SSPPPS-EETTTTT--PPP-B-TTSS-HHHHHHHHHHHHHHHHHHS----B-HHHHHHH-TTS-GGG-B-HHHHHHHHHHHT-EEBTTTS---SS-------GGGEEE--SEEEEPPTT-HHHHHHHHHHT--EEEEE---SHHHHTEEEEEE--TT--TT---EEEEEEEEEEETTEEEEEEE-SB-TTTTBTTEEEEESSSSSGGGTTTS-EEEE-/---------------SS--GGGHHHHHHHHHHTT---SSHHHHHHHHHHHHHHHHHHHHHHHHHHTTS-SEEE---TTTTS-HHHHHHHH--B---SS----GGGB-----SSPPPS-EETTTTT--PPP-B-TTSS-HHHHHHHHHHHHHHHHHHS----B-HHHHHHH-TTS-GGG-B-HHHHHHHHHHHT-EEBTTTS---SS-------GGGEEE--SEEEEPPTT-HHHHHHHHHHT--EEEEE---SHHHHTEEEEEE--TT--TT---EEEEEEEEEEETTEEEEEEE-SB-TTTTBTTEEEEESSSSSGGGTTTS-EEEE-

Sequence (658 aa):
MWGLTVLLLPVVSFALYPEEILDTQWELWKKTYRKQYNSKGDEISRRLIWEKNLKHISIHNLEASLGVHTYELAMNHLGDMTSEEVVQKMTGLKVPASRSRSNDTLYIPDWEGRAPDSVDYRKKGYVTPVKNQGQCGSCWAFSSVGALEGQLKKKTGKLLNLSPQNLVDCVSENDGCGGGYMTNAFQYVQKNRGIDSEDAYPYVGQDENCMYNPTGKAAKCRGYREIPEGNEKALKRAVARVGPISVAIDASLTSFQFYRKGVYYDENCNSDNLNHAVLAVGYGIQKGNKHWIIKNSWGENWGNKGYILMARNKNNACGIANLASFPKMMWGLTVLLLPVVSFALYPEEILDTQWELWKKTYRKQYNSKGDEISRRLIWEKNLKHISIHNLEASLGVHTYELAMNHLGDMTSEEVVQKMTGLKVPASRSRSNDTLYIPDWEGRAPDSVDYRKKGYVTPVKNQGQCGSCWAFSSVGALEGQLKKKTGKLLNLSPQNLVDCVSENDGCGGGYMTNAFQYVQKNRGIDSEDAYPYVGQDENCMYNPTGKAAKCRGYREIPEGNEKALKRAVARVGPISVAIDASLTSFQFYRKGVYYDENCNSDNLNHAVLAVGYGIQKGNKHWIIKNSWGENWGNKGYILMARNKNNACGIANLASFPKM

pLDDT: mean 93.64, std 13.03, range [32.78, 98.94]